Protein AF-A0A2V6PL53-F1 (afdb_monomer)

Radius of gyration: 30.69 Å; Cα contacts (8 Å, |Δi|>4): 676; chains: 1; bounding box: 66×51×93 Å

Foldseek 3Di:
DLVVLCVVPPNDQDWQDPVLQVVCVPPPPQFFDDDRTVVTHGDPVVLVCVLVNVVSQQPDPVAQAEEAEAQAAAEDPRLLSSLVSQLVSCVVHPRAYAYAYQHDCADPVRHHHPSRSVVSNVPGPHHYHNDSVVVNVVVVVVVVVVVVVVVVVVCVVPVPDPPPQAQLVVLCVLCPVDAFKDKFVNLVVNLSNLVAAAFDKDFDAALVRLQVSCVVRDDDKKKFWIFSVCPPGVVLLRIDGRRGDSVSSNVSQVSNVVSCCVPPVPTDTPGMMITHDDDDFWWKKWKWAQDPPQGIKIKIAGADPVCVVVVQIFIDQDPDDLVNLVVRLCSGPCSVVQDDDDRDHHWPSSQSSSSSNSNNSSCVSCSVWWRMKMQGTFTTHNVHTHRHGMMTGTDDPPDDD

pLDDT: mean 87.19, std 10.7, range [49.59, 98.12]

Mean predicted aligned error: 10.34 Å

Nearest PDB structures (foldseek):
  4xym-assembly1_B  TM=9.645E-01  e=8.039E-27  Candidatus Korarchaeum cryptofilum OPF8
  1wr2-assembly1_A  TM=9.266E-01  e=6.098E-25  Pyrococcus horikoshii OT3
  4xyl-assembly1_D  TM=9.363E-01  e=9.190E-24  Candidatus Korarchaeum cryptofilum OPF8
  4yak-assembly1_D  TM=9.141E-01  e=1.627E-24  Candidatus Korarchaeum cryptofilum OPF8
  4yaj-assembly1_D  TM=9.225E-01  e=7.057E-20  Candidatus Korarchaeum cryptofilum OPF8

Secondary structure (DSSP, 8-state):
-HHHHHHHTT---PPPPHHHHHHHHHS-TTSB-SSS-SS--B-GGGGGGHHHHHHHHHT-TT-S-EEEEE-S---HHHHHHHHHHHHHHHTT-SS-EEEEE-S--B-TTSPBPSS-HHHHHHTSSS-EESSHHHHHHHHHHHHHHHHHHHHHHHHHHS-----TT--HHHHHHHHTT--EEPPHHHHHHHHHHTT-----EEEESSHHHHHHHHHHH-SSEEEEEE-TT-S-TTTTT-EEEEE-SHHHHHHHHHHHHHHHHHH-TT----EEEEEE---SSEEEEEEEEEETTTEEEEEEEE-STHHHHH--EEEEPSS--HHHHHHHHHTSTTGGGGSSBTTBPPP-HHHHHHHHHHHHHHHHHTTTTEEEEEEEEEEEETTEEEE--EEEEEPPTT---

Structure (mmCIF, N/CA/C/O backbone):
data_AF-A0A2V6PL53-F1
#
_entry.id   AF-A0A2V6PL53-F1
#
loop_
_atom_site.group_PDB
_atom_site.id
_atom_site.type_symbol
_atom_site.label_atom_id
_atom_site.label_alt_id
_atom_site.label_comp_id
_atom_site.label_asym_id
_atom_site.label_entity_id
_atom_site.label_seq_id
_atom_site.pdbx_PDB_ins_code
_atom_site.Cartn_x
_atom_site.Cartn_y
_atom_site.Cartn_z
_atom_site.occupancy
_atom_site.B_iso_or_equiv
_atom_site.auth_seq_id
_atom_site.auth_comp_id
_atom_site.auth_asym_id
_atom_site.auth_atom_id
_atom_site.pdbx_PDB_model_num
ATOM 1 N N . MET A 1 1 ? -7.433 12.881 32.813 1.00 66.00 1 MET A N 1
ATOM 2 C CA . MET A 1 1 ? -6.397 11.954 32.293 1.00 66.00 1 MET A CA 1
ATOM 3 C C . MET A 1 1 ? -6.904 11.007 31.204 1.00 66.00 1 MET A C 1
ATOM 5 O O . MET A 1 1 ? -6.335 11.032 30.122 1.00 66.00 1 MET A O 1
ATOM 9 N N . LEU A 1 2 ? -7.918 10.152 31.440 1.00 80.38 2 LEU A N 1
ATOM 10 C CA . LEU A 1 2 ? -8.440 9.274 30.370 1.00 80.38 2 LEU A CA 1
ATOM 11 C C . LEU A 1 2 ? -9.054 10.090 29.221 1.00 80.38 2 LEU A C 1
ATOM 13 O O . LEU A 1 2 ? -8.702 9.865 28.069 1.00 80.38 2 LEU A O 1
ATOM 17 N N . ALA A 1 3 ? -9.913 11.063 29.545 1.00 80.19 3 ALA A N 1
ATOM 18 C CA . ALA A 1 3 ? -10.521 11.955 28.558 1.00 80.19 3 ALA A CA 1
ATOM 19 C C . ALA A 1 3 ? -9.468 12.714 27.726 1.00 80.19 3 ALA A C 1
ATOM 21 O O . ALA A 1 3 ? -9.549 12.732 26.501 1.00 80.19 3 ALA A O 1
ATOM 22 N N . ASP A 1 4 ? -8.425 13.233 28.383 1.00 78.31 4 ASP A N 1
ATOM 23 C CA . ASP A 1 4 ? -7.312 13.922 27.715 1.00 78.31 4 ASP A CA 1
ATOM 24 C C . ASP A 1 4 ? -6.591 13.003 26.714 1.00 78.31 4 ASP A C 1
ATOM 26 O O . ASP A 1 4 ? -6.296 13.410 25.593 1.00 78.31 4 ASP A O 1
ATOM 30 N N . LYS A 1 5 ? -6.356 11.735 27.086 1.00 76.50 5 LYS A N 1
ATOM 31 C CA . LYS A 1 5 ? -5.733 10.736 26.200 1.00 76.50 5 LYS A CA 1
ATOM 32 C C . LYS A 1 5 ? -6.627 10.361 25.020 1.00 76.50 5 LYS A C 1
ATOM 34 O O . LYS A 1 5 ? -6.118 10.190 23.917 1.00 76.50 5 LYS A O 1
ATOM 39 N N . CYS A 1 6 ? -7.943 10.278 25.223 1.00 76.50 6 CYS A N 1
ATOM 40 C CA . CYS A 1 6 ? -8.894 10.027 24.140 1.00 76.50 6 CYS A CA 1
ATOM 41 C C . CYS A 1 6 ? -8.818 11.110 23.049 1.00 76.50 6 CYS A C 1
ATOM 43 O O . CYS A 1 6 ? -8.793 10.774 21.863 1.00 76.50 6 CYS A O 1
ATOM 45 N N . GLY A 1 7 ? -8.713 12.385 23.443 1.00 67.25 7 GLY A N 1
ATOM 46 C CA . GLY A 1 7 ? -8.638 13.509 22.505 1.00 67.25 7 GLY A CA 1
ATOM 47 C C . GLY A 1 7 ? -7.391 13.509 21.612 1.00 67.25 7 GLY A C 1
ATOM 48 O O . GLY A 1 7 ? -7.483 13.887 20.448 1.00 67.25 7 GLY A O 1
ATOM 49 N N . ILE A 1 8 ? -6.244 13.049 22.124 1.00 61.09 8 ILE A N 1
ATOM 50 C CA . ILE A 1 8 ? -4.954 13.075 21.408 1.00 61.09 8 ILE A CA 1
ATOM 51 C C . ILE A 1 8 ? -4.908 12.060 20.249 1.00 61.09 8 ILE A C 1
ATOM 53 O O . ILE A 1 8 ? -4.349 12.347 19.195 1.00 61.09 8 ILE A O 1
ATOM 57 N N . ASP A 1 9 ? -5.548 10.903 20.410 1.00 62.69 9 ASP A N 1
ATOM 58 C CA . ASP A 1 9 ? -5.401 9.745 19.511 1.00 62.69 9 ASP A CA 1
ATOM 59 C C . ASP A 1 9 ? -6.679 9.453 18.687 1.00 62.69 9 ASP A C 1
ATOM 61 O O . ASP A 1 9 ? -6.867 8.361 18.141 1.00 62.69 9 ASP A O 1
ATOM 65 N N . GLY A 1 10 ? -7.587 10.429 18.578 1.00 67.31 10 GLY A N 1
ATOM 66 C CA . GLY A 1 10 ? -8.748 10.351 17.684 1.00 67.31 10 GLY A CA 1
ATOM 67 C C . GLY A 1 10 ? -9.927 9.515 18.201 1.00 67.31 10 GLY A C 1
ATOM 68 O O . GLY A 1 10 ? -10.742 9.039 17.396 1.00 67.31 10 GLY A O 1
ATOM 69 N N . LEU A 1 11 ? -10.044 9.336 19.524 1.00 81.94 11 LEU A N 1
ATOM 70 C CA . LEU A 1 11 ? -11.286 8.906 20.171 1.00 81.94 11 LEU A CA 1
ATOM 71 C C . LEU A 1 11 ? -12.133 10.146 20.479 1.00 81.94 11 LEU A C 1
ATOM 73 O O . LEU A 1 11 ? -11.769 10.987 21.297 1.00 81.94 11 LEU A O 1
ATOM 77 N N . SER A 1 12 ? -13.277 10.264 19.807 1.00 84.69 12 SER A N 1
ATOM 78 C CA . SER A 1 12 ? -14.179 11.400 19.999 1.00 84.69 12 SER A CA 1
ATOM 79 C C . SER A 1 12 ? -14.907 11.302 21.341 1.00 84.69 12 SER A C 1
ATOM 81 O O . SER A 1 12 ? -15.457 10.253 21.679 1.00 84.69 12 SER A O 1
ATOM 83 N N . LEU A 1 13 ? -14.949 12.419 22.066 1.00 87.88 13 LEU A N 1
ATOM 84 C CA . LEU A 1 13 ? -15.836 12.645 23.204 1.00 87.88 13 LEU A CA 1
ATOM 85 C C . LEU A 1 13 ? -16.942 13.606 22.747 1.00 87.88 13 LEU A C 1
ATOM 87 O O . LEU A 1 13 ? -16.803 14.819 22.907 1.00 87.88 13 LEU A O 1
ATOM 91 N N . PRO A 1 14 ? -18.011 13.106 22.099 1.00 88.81 14 PRO A N 1
ATOM 92 C CA . PRO A 1 14 ? -19.048 13.975 21.563 1.00 88.81 14 PRO A CA 1
ATOM 93 C C . PRO A 1 14 ? -19.742 14.742 22.698 1.00 88.81 14 PRO A C 1
ATOM 95 O O . PRO A 1 14 ? -19.982 14.158 23.765 1.00 88.81 14 PRO A O 1
ATOM 98 N N . PRO A 1 15 ? -20.082 16.028 22.487 1.00 90.06 15 PRO A N 1
ATOM 99 C CA . PRO A 1 15 ? -20.764 16.833 23.494 1.00 90.06 15 PRO A CA 1
ATOM 100 C C . PRO A 1 15 ? -22.154 16.264 23.799 1.00 90.06 15 PRO A C 1
ATOM 102 O O . PRO A 1 15 ? -22.737 15.530 22.993 1.00 90.06 15 PRO A O 1
ATOM 105 N N . LEU A 1 16 ? -22.714 16.624 24.953 1.00 87.69 16 LEU A N 1
ATOM 106 C CA . LEU A 1 16 ? -24.086 16.260 25.318 1.00 87.69 16 LEU A CA 1
ATOM 107 C C . LEU A 1 16 ? -25.081 16.760 24.263 1.00 87.69 16 LEU A C 1
ATOM 109 O O . LEU A 1 16 ? -24.893 17.828 23.676 1.00 87.69 16 LEU A O 1
ATOM 113 N N . SER A 1 17 ? -26.123 15.974 23.979 1.00 85.62 17 SER A N 1
ATOM 114 C CA . SER A 1 17 ? -27.182 16.435 23.076 1.00 85.62 17 SER A CA 1
ATOM 115 C C . SER A 1 17 ? -27.957 17.539 23.787 1.00 85.62 17 SER A C 1
ATOM 117 O O . SER A 1 17 ? -28.006 17.540 25.021 1.00 85.62 17 SER A O 1
ATOM 119 N N . PRO A 1 18 ? -28.609 18.453 23.052 1.00 85.31 18 PRO A N 1
ATOM 120 C CA . PRO A 1 18 ? -29.494 19.427 23.676 1.00 85.31 18 PRO A CA 1
ATOM 121 C C . PRO A 1 18 ? -30.561 18.772 24.571 1.00 85.31 18 PRO A C 1
ATOM 123 O O . PRO A 1 18 ? -30.835 19.290 25.649 1.00 85.31 18 PRO A O 1
ATOM 126 N N . ASP A 1 19 ? -31.104 17.611 24.178 1.00 83.94 19 ASP A N 1
ATOM 127 C CA . ASP A 1 19 ? -32.085 16.858 24.977 1.00 83.94 19 ASP A CA 1
ATOM 128 C C . ASP A 1 19 ? -31.459 16.269 26.251 1.00 83.94 19 ASP A C 1
ATOM 130 O O . ASP A 1 19 ? -31.968 16.500 27.346 1.00 83.94 19 ASP A O 1
ATOM 134 N N . THR A 1 20 ? -30.315 15.585 26.144 1.00 84.81 20 THR A N 1
ATOM 135 C CA . THR A 1 20 ? -29.592 15.030 27.300 1.00 84.81 20 THR A CA 1
ATOM 136 C C . THR A 1 20 ? -29.188 16.138 28.269 1.00 84.81 20 THR A C 1
ATOM 138 O O . THR A 1 20 ? -29.431 16.019 29.466 1.00 84.81 20 THR A O 1
ATOM 141 N N . ALA A 1 21 ? -28.631 17.243 27.764 1.00 85.12 21 ALA A N 1
ATOM 142 C CA . ALA A 1 21 ? -28.255 18.394 28.577 1.00 85.12 21 ALA A CA 1
ATOM 143 C C . ALA A 1 21 ? -29.475 19.009 29.277 1.00 85.12 21 ALA A C 1
ATOM 145 O O . ALA A 1 21 ? -29.409 19.313 30.465 1.00 85.12 21 ALA A O 1
ATOM 146 N N . GLN A 1 22 ? -30.611 19.133 28.583 1.00 82.44 22 GLN A N 1
ATOM 147 C CA . GLN A 1 22 ? -31.840 19.652 29.180 1.00 82.44 22 GLN A CA 1
ATOM 148 C C . GLN A 1 22 ? -32.418 18.703 30.238 1.00 82.44 22 GLN A C 1
ATOM 150 O O . GLN A 1 22 ? -32.901 19.170 31.267 1.00 82.44 22 GLN A O 1
ATOM 155 N N . ARG A 1 23 ? -32.376 17.384 30.017 1.00 80.88 23 ARG A N 1
ATOM 156 C CA . ARG A 1 23 ? -32.814 16.383 31.003 1.00 80.88 23 ARG A CA 1
ATOM 157 C C . ARG A 1 23 ? -31.931 16.394 32.245 1.00 80.88 23 ARG A C 1
ATOM 159 O O . ARG A 1 23 ? -32.466 16.400 33.347 1.00 80.88 23 ARG A O 1
ATOM 166 N N . LEU A 1 24 ? -30.613 16.474 32.069 1.00 81.12 24 LEU A N 1
ATOM 167 C CA . LEU A 1 24 ? -29.658 16.589 33.174 1.00 81.12 24 LEU A CA 1
ATOM 168 C C . LEU A 1 24 ? -29.825 17.907 33.942 1.00 81.12 24 LEU A C 1
ATOM 170 O O . LEU A 1 24 ? -29.737 17.901 35.161 1.00 81.12 24 LEU A O 1
ATOM 174 N N . ALA A 1 25 ? -30.123 19.015 33.254 1.00 76.88 25 ALA A N 1
ATOM 175 C CA . ALA A 1 25 ? -30.375 20.313 33.885 1.00 76.88 25 ALA A CA 1
ATOM 176 C C . ALA A 1 25 ? -31.735 20.404 34.605 1.00 76.88 25 ALA A C 1
ATOM 178 O O . ALA A 1 25 ? -31.898 21.231 35.499 1.00 76.88 25 ALA A O 1
ATOM 179 N N . LYS A 1 26 ? -32.725 19.599 34.185 1.00 71.44 26 LYS A N 1
ATOM 180 C CA . LYS A 1 26 ? -34.044 19.481 34.835 1.00 71.44 26 LYS A CA 1
ATOM 181 C C . LYS A 1 26 ? -34.050 18.482 35.993 1.00 71.44 26 LYS A C 1
ATOM 183 O O . LYS A 1 26 ? -34.891 18.616 36.876 1.00 71.44 26 LYS A O 1
ATOM 188 N N . GLY A 1 27 ? -33.171 17.477 35.960 1.00 63.44 27 GLY A N 1
ATOM 189 C CA . GLY A 1 27 ? -32.869 16.643 37.122 1.00 63.44 27 GLY A CA 1
ATOM 190 C C . GLY A 1 27 ? -32.261 17.497 38.232 1.00 63.44 27 GLY A C 1
ATOM 191 O O . GLY A 1 27 ? -31.727 18.569 37.951 1.00 63.44 27 GLY A O 1
ATOM 192 N N . ASP A 1 28 ? -32.373 17.063 39.489 1.00 59.50 28 ASP A N 1
ATOM 193 C CA . ASP A 1 28 ? -31.856 17.831 40.623 1.00 59.50 28 ASP A CA 1
ATOM 194 C C . ASP A 1 28 ? -30.412 18.291 40.357 1.00 59.50 28 ASP A C 1
ATOM 196 O O . ASP A 1 28 ? -29.484 17.485 40.244 1.00 59.50 28 ASP A O 1
ATOM 200 N N . LEU A 1 29 ? -30.227 19.616 40.290 1.00 52.25 29 LEU A N 1
ATOM 201 C CA . LEU A 1 29 ? -28.966 20.334 40.031 1.00 52.25 29 LEU A CA 1
ATOM 202 C C . LEU A 1 29 ? -27.809 19.930 40.969 1.00 52.25 29 LEU A C 1
ATOM 204 O O . LEU A 1 29 ? -26.670 20.354 40.787 1.00 52.25 29 LEU A O 1
ATOM 208 N N . PHE A 1 30 ? -28.089 19.118 41.986 1.00 58.03 30 PHE A N 1
ATOM 209 C CA . PHE A 1 30 ? -27.149 18.665 42.998 1.00 58.03 30 PHE A CA 1
ATOM 210 C C . PHE A 1 30 ? -26.354 17.415 42.604 1.00 58.03 30 PHE A C 1
ATOM 212 O O . PHE A 1 30 ? -25.395 17.093 43.304 1.00 58.03 30 PHE A O 1
ATOM 219 N N . LEU A 1 31 ? -26.697 16.724 41.510 1.00 66.62 31 LEU A N 1
ATOM 220 C CA . LEU A 1 31 ? -26.032 15.468 41.134 1.00 66.62 31 LEU A CA 1
ATOM 221 C C . LEU A 1 31 ? -24.741 15.663 40.326 1.00 66.62 31 LEU A C 1
ATOM 223 O O . LEU A 1 31 ? -23.872 14.797 40.374 1.00 66.62 31 LEU A O 1
ATOM 227 N N . VAL A 1 32 ? -24.584 16.784 39.617 1.00 65.12 32 VAL A N 1
ATOM 228 C CA . VAL A 1 32 ? -23.451 17.048 38.707 1.00 65.12 32 VAL A CA 1
ATOM 229 C C . VAL A 1 32 ? -22.414 17.967 39.368 1.00 65.12 32 VAL A C 1
ATOM 231 O O . VAL A 1 32 ? -22.730 18.789 40.237 1.00 65.12 32 VAL A O 1
ATOM 234 N N . VAL A 1 33 ? -21.145 17.800 38.997 1.00 63.03 33 VAL A N 1
ATOM 235 C CA . VAL A 1 33 ? -20.032 18.667 39.403 1.00 63.03 33 VAL A CA 1
ATOM 236 C C . VAL A 1 33 ? -19.566 19.481 38.200 1.00 63.03 33 VAL A C 1
ATOM 238 O O . VAL A 1 33 ? -19.203 18.910 37.181 1.00 63.03 33 VAL A O 1
ATOM 241 N N . GLY A 1 34 ? -19.513 20.807 38.343 1.00 73.31 34 GLY A N 1
ATOM 242 C CA . GLY A 1 34 ? -18.997 21.690 37.295 1.00 73.31 34 GLY A CA 1
ATOM 243 C C . GLY A 1 34 ? -19.927 21.817 36.086 1.00 73.31 34 GLY A C 1
ATOM 244 O O . GLY A 1 34 ? -21.150 21.743 36.223 1.00 73.31 34 GLY A O 1
ATOM 245 N N . ASP A 1 35 ? -19.330 22.055 34.918 1.00 78.12 35 ASP A N 1
ATOM 246 C CA . ASP A 1 35 ? -20.054 22.241 33.661 1.00 78.12 35 ASP A CA 1
ATOM 247 C C . ASP A 1 35 ? -20.552 20.905 33.092 1.00 78.12 35 ASP A C 1
ATOM 249 O O . ASP A 1 35 ? -19.865 19.884 33.124 1.00 78.12 35 ASP A O 1
ATOM 253 N N . LEU A 1 36 ? -21.754 20.921 32.510 1.00 82.81 36 LEU A N 1
ATOM 254 C CA . LEU A 1 36 ? -22.327 19.764 31.825 1.00 82.81 36 LEU A CA 1
ATOM 255 C C . LEU A 1 36 ? -21.528 19.449 30.552 1.00 82.81 36 LEU A C 1
ATOM 257 O O . LEU A 1 36 ? -21.560 20.210 29.583 1.00 82.81 36 LEU A O 1
ATOM 261 N N . GLY A 1 37 ? -20.855 18.299 30.534 1.00 86.88 37 GLY A N 1
ATOM 262 C CA . GLY A 1 37 ? -19.987 17.906 29.430 1.00 86.88 37 GLY A CA 1
ATOM 263 C C . GLY A 1 37 ? -19.855 16.400 29.232 1.00 86.88 37 GLY A C 1
ATOM 264 O O . GLY A 1 37 ? -20.599 15.593 29.789 1.00 86.88 37 GLY A O 1
ATOM 265 N N . ASN A 1 38 ? -18.901 16.040 28.375 1.00 87.88 38 ASN A N 1
ATOM 266 C CA . ASN A 1 38 ? -18.408 14.680 28.209 1.00 87.88 38 ASN A CA 1
ATOM 267 C C . ASN A 1 38 ? -16.879 14.717 28.379 1.00 87.88 38 ASN A C 1
ATOM 269 O O . ASN A 1 38 ? -16.197 15.227 27.485 1.00 87.88 38 ASN A O 1
ATOM 273 N N . PRO A 1 39 ? -16.331 14.228 29.505 1.00 89.38 39 PRO A N 1
ATOM 274 C CA . PRO A 1 39 ? -16.980 13.400 30.530 1.00 89.38 39 PRO A CA 1
ATOM 275 C C . PRO A 1 39 ? -18.053 14.134 31.352 1.00 89.38 39 PRO A C 1
ATOM 277 O O . PRO A 1 39 ? -17.995 15.349 31.512 1.00 89.38 39 PRO A O 1
ATOM 280 N N . LEU A 1 40 ? -19.034 13.373 31.852 1.00 88.81 40 LEU A N 1
ATOM 281 C CA . LEU A 1 40 ? -20.029 13.855 32.810 1.00 88.81 40 LEU A CA 1
ATOM 282 C C . LEU A 1 40 ? -19.543 13.539 34.228 1.00 88.81 40 LEU A C 1
ATOM 284 O O . LEU A 1 40 ? -19.533 12.374 34.629 1.00 88.81 40 LEU A O 1
ATOM 288 N N . ASP A 1 41 ? -19.168 14.567 34.985 1.00 86.62 41 ASP A N 1
ATOM 289 C CA . ASP A 1 41 ? -18.753 14.418 36.378 1.00 86.62 41 ASP A CA 1
ATOM 290 C C . ASP A 1 41 ? -19.963 14.477 37.320 1.00 86.62 41 ASP A C 1
ATOM 292 O O . ASP A 1 41 ? -20.694 15.468 37.371 1.00 86.62 41 ASP A O 1
ATOM 296 N N . ILE A 1 42 ? -20.170 13.411 38.098 1.00 85.00 42 ILE A N 1
ATOM 297 C CA . ILE A 1 42 ? -21.256 13.315 39.082 1.00 85.00 42 ILE A CA 1
ATOM 298 C C . ILE A 1 42 ? -20.717 13.283 40.512 1.00 85.00 42 ILE A C 1
ATOM 300 O O . ILE A 1 42 ? -19.643 12.749 40.795 1.00 85.00 42 ILE A O 1
ATOM 304 N N . ARG A 1 43 ? -21.484 13.848 41.446 1.00 81.25 43 ARG A N 1
ATOM 305 C CA . ARG A 1 43 ? -21.212 13.761 42.884 1.00 81.25 43 ARG A CA 1
ATOM 306 C C . ARG A 1 43 ? -21.430 12.344 43.383 1.00 81.25 43 ARG A C 1
ATOM 308 O O . ARG A 1 43 ? -22.087 11.529 42.745 1.00 81.25 43 ARG A O 1
ATOM 315 N N . GLY A 1 44 ? -20.959 12.082 44.601 1.00 75.88 44 GLY A N 1
ATOM 316 C CA . GLY A 1 44 ? -21.176 10.797 45.253 1.00 75.88 44 GLY A CA 1
ATOM 317 C C . GLY A 1 44 ? -22.653 10.378 45.308 1.00 75.88 44 GLY A C 1
ATOM 318 O O . GLY A 1 44 ? -22.945 9.233 44.990 1.00 75.88 44 GLY A O 1
ATOM 319 N N . GLN A 1 45 ? -23.578 11.294 45.620 1.00 76.56 45 GLN A N 1
ATOM 320 C CA . GLN A 1 45 ? -25.021 10.994 45.620 1.00 76.56 45 GLN A CA 1
ATOM 321 C C . GLN A 1 45 ? -25.570 10.660 44.223 1.00 76.56 45 GLN A C 1
ATOM 323 O O . GLN A 1 45 ? -26.537 9.922 44.102 1.00 76.56 45 GLN A O 1
ATOM 328 N N . GLY A 1 46 ? -24.909 11.124 43.155 1.00 79.50 46 GLY A N 1
ATOM 329 C CA . GLY A 1 46 ? -25.268 10.796 41.774 1.00 79.50 46 GLY A CA 1
ATOM 330 C C . GLY A 1 46 ? -25.222 9.304 41.456 1.00 79.50 46 GLY A C 1
ATOM 331 O O . GLY A 1 46 ? -25.879 8.881 40.511 1.00 79.50 46 GLY A O 1
ATOM 332 N N . SER A 1 47 ? -24.507 8.492 42.248 1.00 81.44 47 SER A N 1
ATOM 333 C CA . SER A 1 47 ? -24.498 7.040 42.046 1.00 81.44 47 SER A CA 1
ATOM 334 C C . SER A 1 47 ? -25.853 6.375 42.300 1.00 81.44 47 SER A C 1
ATOM 336 O O . SER A 1 47 ? -26.057 5.284 41.794 1.00 81.44 47 SER A O 1
ATOM 338 N N . GLU A 1 48 ? -26.769 7.007 43.042 1.00 84.94 48 GLU A N 1
ATOM 339 C CA . GLU A 1 48 ? -28.133 6.486 43.259 1.00 84.94 48 GLU A CA 1
ATOM 340 C C . GLU A 1 48 ? -29.015 6.589 42.006 1.00 84.94 48 GLU A C 1
ATOM 342 O O . GLU A 1 48 ? -30.013 5.887 41.899 1.00 84.94 48 GLU A O 1
ATOM 347 N N . HIS A 1 49 ? -28.621 7.435 41.050 1.00 87.31 49 HIS A N 1
ATOM 348 C CA . HIS A 1 49 ? -29.306 7.639 39.771 1.00 87.31 49 HIS A CA 1
ATOM 349 C C . HIS A 1 49 ? -28.487 7.115 38.584 1.00 87.31 49 HIS A C 1
ATOM 351 O O . HIS A 1 49 ? -28.654 7.542 37.437 1.00 87.31 49 HIS A O 1
ATOM 357 N N . LEU A 1 50 ? -27.517 6.236 38.857 1.00 88.94 50 LEU A N 1
ATOM 358 C CA . LEU A 1 50 ? -26.615 5.720 37.837 1.00 88.94 50 LEU A CA 1
ATOM 359 C C . LEU A 1 50 ? -27.363 4.996 36.699 1.00 88.94 50 LEU A C 1
ATOM 361 O O . LEU A 1 50 ? -27.011 5.249 35.543 1.00 88.94 50 LEU A O 1
ATOM 365 N N . PRO A 1 51 ? -28.398 4.165 36.952 1.00 91.44 51 PRO A N 1
ATOM 366 C CA . PRO A 1 51 ? -29.170 3.539 35.881 1.00 91.44 51 PRO A CA 1
ATOM 367 C C . PRO A 1 51 ? -29.820 4.547 34.930 1.00 91.44 51 PRO A C 1
ATOM 369 O O . PRO A 1 51 ? -29.706 4.390 33.714 1.00 91.44 51 PRO A O 1
ATOM 372 N N . GLU A 1 52 ? -30.468 5.592 35.453 1.00 89.62 52 GLU A N 1
ATOM 373 C CA . GLU A 1 52 ? -31.132 6.616 34.642 1.00 89.62 52 GLU A CA 1
ATOM 374 C C . GLU A 1 52 ? -30.119 7.423 33.833 1.00 89.62 52 GLU A C 1
ATOM 376 O O . GLU A 1 52 ? -30.343 7.695 32.653 1.00 89.62 52 GLU A O 1
ATOM 381 N N . LEU A 1 53 ? -28.986 7.774 34.447 1.00 89.56 53 LEU A N 1
ATOM 382 C CA . LEU A 1 53 ? -27.910 8.487 33.769 1.00 89.56 53 LEU A CA 1
ATOM 383 C C . LEU A 1 53 ? -27.357 7.659 32.611 1.00 89.56 53 LEU A C 1
ATOM 385 O O . LEU A 1 53 ? -27.280 8.160 31.492 1.00 89.56 53 LEU A O 1
ATOM 389 N N . LEU A 1 54 ? -27.013 6.391 32.845 1.00 92.00 54 LEU A N 1
ATOM 390 C CA . LEU A 1 54 ? -26.488 5.522 31.793 1.00 92.00 54 LEU A CA 1
ATOM 391 C C . LEU A 1 54 ? -27.518 5.280 30.683 1.00 92.00 54 LEU A C 1
ATOM 393 O O . LEU A 1 54 ? -27.139 5.266 29.511 1.00 92.00 54 LEU A O 1
ATOM 397 N N . ASP A 1 55 ? -28.807 5.160 31.017 1.00 91.19 55 ASP A N 1
ATOM 398 C CA . ASP A 1 55 ? -29.889 4.987 30.041 1.00 91.19 55 ASP A CA 1
ATOM 399 C C . ASP A 1 55 ? -29.968 6.157 29.038 1.00 91.19 55 ASP A C 1
ATOM 401 O O . ASP A 1 55 ? -30.187 5.936 27.844 1.00 91.19 55 ASP A O 1
ATOM 405 N N . LEU A 1 56 ? -29.684 7.393 29.476 1.00 89.56 56 LEU A N 1
ATOM 406 C CA . LEU A 1 56 ? -29.595 8.555 28.579 1.00 89.56 56 LEU A CA 1
ATOM 407 C C . LEU A 1 56 ? -28.487 8.399 27.529 1.00 89.56 56 LEU A C 1
ATOM 409 O O . LEU A 1 56 ? -28.678 8.777 26.374 1.00 89.56 56 LEU A O 1
ATOM 413 N N . PHE A 1 57 ? -27.335 7.850 27.917 1.00 91.06 57 PHE A N 1
ATOM 414 C CA . PHE A 1 57 ? -26.179 7.712 27.030 1.00 91.06 57 PHE A CA 1
ATOM 415 C C . PHE A 1 57 ? -26.281 6.480 26.124 1.00 91.06 57 PHE A C 1
ATOM 417 O O . PHE A 1 57 ? -25.956 6.570 24.940 1.00 91.06 57 PHE A O 1
ATOM 424 N N . ILE A 1 58 ? -26.758 5.334 26.626 1.00 92.50 58 ILE A N 1
ATOM 425 C CA . ILE A 1 58 ? -26.871 4.118 25.800 1.00 92.50 58 ILE A CA 1
ATOM 426 C C . ILE A 1 58 ? -27.932 4.262 24.701 1.00 92.50 58 ILE A C 1
ATOM 428 O O . ILE A 1 58 ? -27.800 3.631 23.655 1.00 92.50 58 ILE A O 1
ATOM 432 N N . ARG A 1 59 ? -28.956 5.106 24.888 1.00 90.25 59 ARG A N 1
ATOM 433 C CA . ARG A 1 59 ? -30.003 5.360 23.879 1.00 90.25 59 ARG A CA 1
ATOM 434 C C . ARG A 1 59 ? -29.606 6.370 22.809 1.00 90.25 59 ARG A C 1
ATOM 436 O O . ARG A 1 59 ? -30.282 6.467 21.793 1.00 90.25 59 ARG A O 1
ATOM 443 N N . ASP A 1 60 ? -28.531 7.116 23.023 1.00 90.06 60 ASP A N 1
ATOM 444 C CA . ASP A 1 60 ? -28.072 8.135 22.087 1.00 90.06 60 ASP A CA 1
ATOM 445 C C . ASP A 1 60 ? -26.972 7.564 21.180 1.00 90.06 60 ASP A C 1
ATOM 447 O O . ASP A 1 60 ? -25.896 7.162 21.631 1.00 90.06 60 ASP A O 1
ATOM 451 N N . ASP A 1 61 ? -27.255 7.494 19.880 1.00 89.94 61 ASP A N 1
ATOM 452 C CA . ASP A 1 61 ? -26.385 6.889 18.861 1.00 89.94 61 ASP A CA 1
ATOM 453 C C . ASP A 1 61 ? -25.068 7.634 18.637 1.00 89.94 61 ASP A C 1
ATOM 455 O O . ASP A 1 61 ? -24.150 7.102 18.014 1.00 89.94 61 ASP A O 1
ATOM 459 N N . ARG A 1 62 ? -24.916 8.839 19.196 1.00 90.31 62 ARG A N 1
ATOM 460 C CA . ARG A 1 62 ? -23.634 9.554 19.187 1.00 90.31 62 ARG A CA 1
ATOM 461 C C . ARG A 1 62 ? -22.608 8.861 20.087 1.00 90.31 62 ARG A C 1
ATOM 463 O O . ARG A 1 62 ? -21.406 8.949 19.821 1.00 90.31 62 ARG A O 1
ATOM 470 N N . TYR A 1 63 ? -23.060 8.147 21.120 1.00 90.88 63 TYR A N 1
ATOM 471 C CA . TYR A 1 63 ? -22.202 7.366 22.007 1.00 90.88 63 TYR A CA 1
ATOM 472 C C . TYR A 1 63 ? -22.192 5.902 21.574 1.00 90.88 63 TYR A C 1
ATOM 474 O O . TYR A 1 63 ? -23.210 5.216 21.591 1.00 90.88 63 TYR A O 1
ATOM 482 N N . HIS A 1 64 ? -21.010 5.414 21.205 1.00 90.50 64 HIS A N 1
ATOM 483 C CA . HIS A 1 64 ? -20.812 4.035 20.750 1.00 90.50 64 HIS A CA 1
ATOM 484 C C . HIS A 1 64 ? -20.270 3.115 21.854 1.00 90.50 64 HIS A C 1
ATOM 486 O O . HIS A 1 64 ? -20.274 1.899 21.694 1.00 90.50 64 HIS A O 1
ATOM 492 N N . LEU A 1 65 ? -19.753 3.700 22.936 1.00 92.06 65 LEU A N 1
ATOM 493 C CA . LEU A 1 65 ? -19.117 3.032 24.068 1.00 92.06 65 LEU A CA 1
ATOM 494 C C . LEU A 1 65 ? -19.190 3.964 25.280 1.00 92.06 65 LEU A C 1
ATOM 496 O O . LEU A 1 65 ? -19.050 5.179 25.119 1.00 92.06 65 LEU A O 1
ATOM 500 N N . LEU A 1 66 ? -19.380 3.402 26.473 1.00 93.94 66 LEU A N 1
ATOM 501 C CA . LEU A 1 66 ? -19.417 4.146 27.732 1.00 93.94 66 LEU A CA 1
ATOM 502 C C . LEU A 1 66 ? -18.307 3.668 28.674 1.00 93.94 66 LEU A C 1
ATOM 504 O O . LEU A 1 66 ? -18.032 2.471 28.777 1.00 93.94 66 LEU A O 1
ATOM 508 N N . VAL A 1 67 ? -17.702 4.608 29.403 1.00 94.50 67 VAL A N 1
ATOM 509 C CA . VAL A 1 67 ? -16.765 4.313 30.493 1.00 94.50 67 VAL A CA 1
ATOM 510 C C . VAL A 1 67 ? -17.311 4.901 31.786 1.00 94.50 67 VAL A C 1
ATOM 512 O O . VAL A 1 67 ? -17.460 6.115 31.899 1.00 94.50 67 VAL A O 1
ATOM 515 N N . VAL A 1 68 ? -17.569 4.046 32.772 1.00 94.38 68 VAL A N 1
ATOM 516 C CA . VAL A 1 68 ? -17.946 4.446 34.130 1.00 94.38 68 VAL A CA 1
ATOM 517 C C . VAL A 1 68 ? -16.681 4.509 34.975 1.00 94.38 68 VAL A C 1
ATOM 519 O O . VAL A 1 68 ? -16.104 3.481 35.331 1.00 94.38 68 VAL A O 1
ATOM 522 N N . ALA A 1 69 ? -16.214 5.722 35.262 1.00 92.88 69 ALA A N 1
ATOM 523 C CA . ALA A 1 69 ? -15.017 5.941 36.063 1.00 92.88 69 ALA A CA 1
ATOM 524 C C . ALA A 1 69 ? -15.373 6.087 37.550 1.00 92.88 69 ALA A C 1
ATOM 526 O O . ALA A 1 69 ? -15.996 7.060 37.965 1.00 92.88 69 ALA A O 1
ATOM 527 N N . LEU A 1 70 ? -14.931 5.134 38.369 1.00 90.50 70 LEU A N 1
ATOM 528 C CA . LEU A 1 70 ? -15.084 5.160 39.821 1.00 90.50 70 LEU A CA 1
ATOM 529 C C . LEU A 1 70 ? -13.79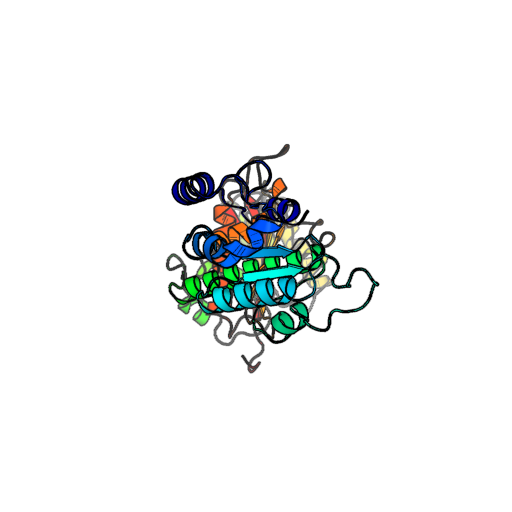1 5.702 40.439 1.00 90.50 70 LEU A C 1
ATOM 531 O O . LEU A 1 70 ? -12.833 4.957 40.654 1.00 90.50 70 LEU A O 1
ATOM 535 N N . GLY A 1 71 ? -13.739 7.020 40.652 1.00 84.94 71 GLY A N 1
ATOM 536 C CA . GLY A 1 71 ? -12.564 7.715 41.198 1.00 84.94 71 GLY A CA 1
ATOM 537 C C . GLY A 1 71 ? -12.546 7.844 42.724 1.00 84.94 71 GLY A C 1
ATOM 538 O O . GLY A 1 71 ? -11.477 7.866 43.327 1.00 84.94 71 GLY A O 1
ATOM 539 N N . LEU A 1 72 ? -13.718 7.909 43.358 1.00 82.44 72 LEU A N 1
ATOM 540 C CA . LEU A 1 72 ? -13.841 8.001 44.815 1.00 82.44 72 LEU A CA 1
ATOM 541 C C . LEU A 1 72 ? -13.728 6.613 45.463 1.00 82.44 72 LEU A C 1
ATOM 543 O O . LEU A 1 72 ? -14.101 5.626 44.823 1.00 82.44 72 LEU A O 1
ATOM 547 N N . PRO A 1 73 ? -13.264 6.516 46.727 1.00 81.62 73 PRO A N 1
ATOM 548 C CA . PRO A 1 73 ? -13.356 5.280 47.497 1.00 81.62 73 PRO A CA 1
ATOM 549 C C . PRO A 1 73 ? -14.772 4.703 47.432 1.00 81.62 73 PRO A C 1
ATOM 551 O O . PRO A 1 73 ? -15.757 5.407 47.675 1.00 81.62 73 PRO A O 1
ATOM 554 N N . CYS A 1 74 ? -14.867 3.433 47.054 1.00 80.62 74 CYS A N 1
ATOM 555 C CA . CYS A 1 74 ? -16.131 2.759 46.807 1.00 80.62 74 CYS A CA 1
ATOM 556 C C . CYS A 1 74 ? -16.036 1.349 47.386 1.00 80.62 74 CYS A C 1
ATOM 558 O O . CYS A 1 74 ? -15.278 0.523 46.886 1.00 80.62 74 CYS A O 1
ATOM 560 N N . THR A 1 75 ? -16.761 1.092 48.473 1.00 82.75 75 THR A N 1
ATOM 561 C CA . THR A 1 75 ? -16.733 -0.175 49.217 1.00 82.75 75 THR A CA 1
ATOM 562 C C . THR A 1 75 ? -18.116 -0.504 49.779 1.00 82.75 75 THR A C 1
ATOM 564 O O . THR A 1 75 ? -19.042 0.308 49.686 1.00 82.75 75 THR A O 1
ATOM 567 N N . GLY A 1 76 ? -18.275 -1.705 50.342 1.00 83.62 76 GLY A N 1
ATOM 568 C CA . GLY A 1 76 ? -19.500 -2.106 51.026 1.00 83.62 76 GLY A CA 1
ATOM 569 C C . GLY A 1 76 ? -20.716 -2.207 50.101 1.00 83.62 76 GLY A C 1
ATOM 570 O O . GLY A 1 76 ? -20.613 -2.499 48.907 1.00 83.62 76 GLY A O 1
ATOM 571 N N . GLU A 1 77 ? -21.892 -1.922 50.659 1.00 85.19 77 GLU A N 1
ATOM 572 C CA . GLU A 1 77 ? -23.165 -1.965 49.931 1.00 85.19 77 GLU A CA 1
ATOM 573 C C . GLU A 1 77 ? -23.184 -1.029 48.722 1.00 85.19 77 GLU A C 1
ATOM 575 O O . GLU A 1 77 ? -23.716 -1.387 47.673 1.00 85.19 77 GLU A O 1
ATOM 580 N N . ARG A 1 78 ? -22.540 0.139 48.821 1.00 84.12 78 ARG A N 1
ATOM 581 C CA . ARG A 1 78 ? -22.483 1.106 47.720 1.00 84.12 78 ARG A CA 1
ATOM 582 C C . ARG A 1 78 ? -21.731 0.558 46.509 1.00 84.12 78 ARG A C 1
ATOM 584 O O . ARG A 1 78 ? -22.196 0.717 45.385 1.00 84.12 78 ARG A O 1
ATOM 591 N N . ALA A 1 79 ? -20.596 -0.105 46.735 1.00 88.44 79 ALA A N 1
ATOM 592 C CA . ALA A 1 79 ? -19.848 -0.785 45.678 1.00 88.44 79 ALA A CA 1
ATOM 593 C C . ALA A 1 79 ? -20.683 -1.883 45.009 1.00 88.44 79 ALA A C 1
ATOM 595 O O . ALA A 1 79 ? -20.703 -1.991 43.785 1.00 88.44 79 ALA A O 1
ATOM 596 N N . THR A 1 80 ? -21.401 -2.666 45.815 1.00 90.50 80 THR A N 1
ATOM 597 C CA . THR A 1 80 ? -22.299 -3.726 45.338 1.00 90.50 80 THR A CA 1
ATOM 598 C C . THR A 1 80 ? -23.470 -3.170 44.521 1.00 90.50 80 THR A C 1
ATOM 600 O O . THR A 1 80 ? -23.809 -3.730 43.481 1.00 90.50 80 THR A O 1
ATOM 603 N N . HIS A 1 81 ? -24.063 -2.055 44.955 1.00 90.69 81 HIS A N 1
ATOM 604 C CA . HIS A 1 81 ? -25.165 -1.396 44.254 1.00 90.69 81 HIS A CA 1
ATOM 605 C C . HIS A 1 81 ? -24.713 -0.869 42.888 1.00 90.69 81 HIS A C 1
ATOM 607 O O . HIS A 1 81 ? -25.267 -1.272 41.872 1.00 90.69 81 HIS A O 1
ATOM 613 N N . ILE A 1 82 ? -23.624 -0.092 42.851 1.00 91.69 82 ILE A N 1
ATOM 614 C CA . ILE A 1 82 ? -23.054 0.437 41.602 1.00 91.69 82 ILE A CA 1
ATOM 615 C C . ILE A 1 82 ? -22.691 -0.697 40.636 1.00 91.69 82 ILE A C 1
ATOM 617 O O . ILE A 1 82 ? -22.971 -0.607 39.443 1.00 91.69 82 ILE A O 1
ATOM 621 N N . ALA A 1 83 ? -22.072 -1.771 41.139 1.00 93.50 83 ALA A N 1
ATOM 622 C CA . ALA A 1 83 ? -21.737 -2.934 40.327 1.00 93.50 83 ALA A CA 1
ATOM 623 C C . ALA A 1 83 ? -22.985 -3.569 39.700 1.00 93.50 83 ALA A C 1
ATOM 625 O O . ALA A 1 83 ? -22.991 -3.841 38.500 1.00 93.50 83 ALA A O 1
ATOM 626 N N . ARG A 1 84 ? -24.046 -3.774 40.492 1.00 94.56 84 ARG A N 1
ATOM 627 C CA . ARG A 1 84 ? -25.319 -4.325 40.012 1.00 94.56 84 ARG A CA 1
ATOM 628 C C . ARG A 1 84 ? -25.951 -3.431 38.950 1.00 94.56 84 ARG A C 1
ATOM 630 O O . ARG A 1 84 ? -26.268 -3.930 37.879 1.00 94.56 84 ARG A O 1
ATOM 637 N N . ASP A 1 85 ? -26.038 -2.130 39.203 1.00 94.94 85 ASP A N 1
ATOM 638 C CA . ASP A 1 85 ? -26.623 -1.162 38.271 1.00 94.94 85 ASP A CA 1
ATOM 639 C C . ASP A 1 85 ? -25.897 -1.161 36.927 1.00 94.94 85 ASP A C 1
ATOM 641 O O . ASP A 1 85 ? -26.517 -1.208 35.864 1.00 94.94 85 ASP A O 1
ATOM 645 N N . VAL A 1 86 ? -24.563 -1.162 36.966 1.00 95.69 86 VAL A N 1
ATOM 646 C CA . VAL A 1 86 ? -23.738 -1.229 35.761 1.00 95.69 86 VAL A CA 1
ATOM 647 C C . VAL A 1 86 ? -23.973 -2.532 34.993 1.00 95.69 86 VAL A C 1
ATOM 649 O O . VAL A 1 86 ? -24.129 -2.491 33.772 1.00 95.69 86 VAL A O 1
ATOM 652 N N . ILE A 1 87 ? -24.012 -3.677 35.680 1.00 96.12 87 ILE A N 1
ATOM 653 C CA . ILE A 1 87 ? -24.256 -4.987 35.058 1.00 96.12 87 ILE A CA 1
ATOM 654 C C . ILE A 1 87 ? -25.654 -5.034 34.429 1.00 96.12 87 ILE A C 1
ATOM 656 O O . ILE A 1 87 ? -25.796 -5.462 33.281 1.00 96.12 87 ILE A O 1
ATOM 660 N N . ASP A 1 88 ? -26.668 -4.549 35.143 1.00 95.88 88 ASP A N 1
ATOM 661 C CA . ASP A 1 88 ? -28.058 -4.539 34.690 1.00 95.88 88 ASP A CA 1
ATOM 662 C C . ASP A 1 88 ? -28.245 -3.643 33.463 1.00 95.88 88 ASP A C 1
ATOM 664 O O . ASP A 1 88 ? -28.982 -3.995 32.540 1.00 95.88 88 ASP A O 1
ATOM 668 N N . VAL A 1 89 ? -27.574 -2.489 33.418 1.00 95.69 89 VAL A N 1
ATOM 669 C CA . VAL A 1 89 ? -27.583 -1.608 32.244 1.00 95.69 89 VAL A CA 1
ATOM 670 C C . VAL A 1 89 ? -26.805 -2.224 31.082 1.00 95.69 89 VAL A C 1
ATOM 672 O O . VAL A 1 89 ? -27.294 -2.211 29.953 1.00 95.69 89 VAL A O 1
ATOM 675 N N . ALA A 1 90 ? -25.630 -2.806 31.338 1.00 95.50 90 ALA A N 1
ATOM 676 C CA . ALA A 1 90 ? -24.835 -3.476 30.311 1.00 95.50 90 ALA A CA 1
ATOM 677 C C . ALA A 1 90 ? -25.595 -4.647 29.664 1.00 95.50 90 ALA A C 1
ATOM 679 O O . ALA A 1 90 ? -25.435 -4.899 28.475 1.00 95.50 90 ALA A O 1
ATOM 680 N N . GLY A 1 91 ? -26.473 -5.325 30.410 1.00 94.94 91 GLY A N 1
ATOM 681 C CA . GLY A 1 91 ? -27.352 -6.373 29.883 1.00 94.94 91 GLY A CA 1
ATOM 682 C C . GLY A 1 91 ? -28.469 -5.883 28.948 1.00 94.94 91 GLY A C 1
ATOM 683 O O . GLY A 1 91 ? -29.115 -6.707 28.305 1.00 94.94 91 GLY A O 1
ATOM 684 N N . LYS A 1 92 ? -28.711 -4.567 28.859 1.00 94.38 92 LYS A N 1
ATOM 685 C CA . LYS A 1 92 ? -29.792 -3.955 28.059 1.00 94.38 92 LYS A CA 1
ATOM 686 C C . LYS A 1 92 ? -29.305 -3.325 26.749 1.00 94.38 92 LYS A C 1
ATOM 688 O O . LYS A 1 92 ? -30.112 -2.744 26.027 1.00 94.38 92 LYS A O 1
ATOM 693 N N . THR A 1 93 ? -28.008 -3.382 26.444 1.00 94.94 93 THR A N 1
ATOM 694 C CA . THR A 1 93 ? -27.428 -2.714 25.272 1.00 94.94 93 THR A CA 1
ATOM 695 C C . THR A 1 93 ? -26.307 -3.530 24.636 1.00 94.94 93 THR A C 1
ATOM 697 O O . THR A 1 93 ? -25.565 -4.227 25.319 1.00 94.94 93 THR A O 1
ATOM 700 N N . ASP A 1 94 ? -26.143 -3.386 23.321 1.00 92.38 94 ASP A N 1
ATOM 701 C CA . ASP A 1 94 ? -24.976 -3.902 22.596 1.00 92.38 94 ASP A CA 1
ATOM 702 C C . ASP A 1 94 ? -23.774 -2.941 22.659 1.00 92.38 94 ASP A C 1
ATOM 704 O O . ASP A 1 94 ? -22.667 -3.285 22.232 1.00 92.38 94 ASP A O 1
ATOM 708 N N . LYS A 1 95 ? -23.970 -1.715 23.170 1.00 92.88 95 LYS A N 1
ATOM 709 C CA . LYS A 1 95 ? -22.890 -0.738 23.346 1.00 92.88 95 LYS A CA 1
ATOM 710 C C . LYS A 1 95 ? -21.976 -1.203 24.483 1.00 92.88 95 LYS A C 1
ATOM 712 O O . LYS A 1 95 ? -22.463 -1.411 25.594 1.00 92.88 95 LYS A O 1
ATOM 717 N N . PRO A 1 96 ? -20.653 -1.329 24.265 1.00 92.75 96 PRO A N 1
ATOM 718 C CA . PRO A 1 96 ? -19.747 -1.721 25.332 1.00 92.75 96 PRO A CA 1
ATOM 719 C C . PRO A 1 96 ? -19.801 -0.722 26.489 1.00 92.75 96 PRO A C 1
ATOM 721 O O . PRO A 1 96 ? -19.636 0.485 26.290 1.00 92.75 96 PRO A O 1
ATOM 724 N N . LEU A 1 97 ? -19.995 -1.243 27.696 1.00 95.44 97 LEU A N 1
ATOM 725 C CA . LEU A 1 97 ? -19.904 -0.496 28.942 1.00 95.44 97 LEU A CA 1
ATOM 726 C C . LEU A 1 97 ? -18.699 -1.029 29.712 1.00 95.44 97 LEU A C 1
ATOM 728 O O . LEU A 1 97 ? -18.574 -2.233 29.918 1.00 95.44 97 LEU A O 1
ATOM 732 N N . ILE A 1 98 ? -17.779 -0.138 30.071 1.00 95.38 98 ILE A N 1
ATOM 733 C CA . ILE A 1 98 ? -16.511 -0.475 30.722 1.00 95.38 98 ILE A CA 1
ATOM 734 C C . ILE A 1 98 ? -16.425 0.247 32.060 1.00 95.38 98 ILE A C 1
ATOM 736 O O . ILE A 1 98 ? -16.761 1.426 32.154 1.00 95.38 98 ILE A O 1
ATOM 740 N N . VAL A 1 99 ? -15.921 -0.434 33.085 1.00 95.81 99 VAL A N 1
ATOM 741 C CA . VAL A 1 99 ? -15.673 0.171 34.397 1.00 95.81 99 VAL A CA 1
ATOM 742 C C . VAL A 1 99 ? -14.191 0.495 34.548 1.00 95.81 99 VAL A C 1
ATOM 744 O O . VAL A 1 99 ? -13.327 -0.368 34.412 1.00 95.81 99 VAL A O 1
ATOM 747 N N . LEU A 1 100 ? -13.882 1.750 34.868 1.00 94.81 100 LEU A N 1
ATOM 748 C CA . LEU A 1 100 ? -12.551 2.182 35.284 1.00 94.81 100 LEU A CA 1
ATOM 749 C C . LEU A 1 100 ? -12.567 2.438 36.795 1.00 94.81 100 LEU A C 1
ATOM 751 O O . LEU A 1 100 ? -12.941 3.516 37.249 1.00 94.81 100 LEU A O 1
ATOM 755 N N . TRP A 1 101 ? -12.164 1.441 37.580 1.00 93.00 101 TRP A N 1
ATOM 756 C CA . TRP A 1 101 ? -12.195 1.486 39.040 1.00 93.00 101 TRP A CA 1
ATOM 757 C C . TRP A 1 101 ? -10.842 1.892 39.624 1.00 93.00 101 TRP A C 1
ATOM 759 O O . TRP A 1 101 ? -9.995 1.040 39.904 1.00 93.00 101 TRP A O 1
ATOM 769 N N . MET A 1 102 ? -10.667 3.195 39.845 1.00 90.44 102 MET A N 1
ATOM 770 C CA . MET A 1 102 ? -9.440 3.795 40.392 1.00 90.44 102 MET A CA 1
ATOM 771 C C . MET A 1 102 ? -9.511 4.043 41.902 1.00 90.44 102 MET A C 1
ATOM 773 O O . MET A 1 102 ? -8.478 4.088 42.564 1.00 90.44 102 MET A O 1
ATOM 777 N N . GLY A 1 103 ? -10.717 4.236 42.439 1.00 86.50 103 GLY A N 1
ATOM 778 C CA . GLY A 1 103 ? -10.936 4.492 43.856 1.00 86.50 103 GLY A CA 1
ATOM 779 C C . GLY A 1 103 ? -10.522 3.316 44.738 1.00 86.50 103 GLY A C 1
ATOM 780 O O . GLY A 1 103 ? -10.572 2.157 44.315 1.00 86.50 103 GLY A O 1
ATOM 781 N N . SER A 1 104 ? -10.138 3.619 45.983 1.00 84.19 104 SER A N 1
ATOM 782 C CA . SER A 1 104 ? -9.803 2.593 46.977 1.00 84.19 104 SER A CA 1
ATOM 783 C C . SER A 1 104 ? -10.948 1.590 47.140 1.00 84.19 104 SER A C 1
ATOM 785 O O . SER A 1 104 ? -12.121 1.971 47.176 1.00 84.19 104 SER A O 1
ATOM 787 N N . ARG A 1 105 ? -10.575 0.312 47.257 1.00 83.88 105 ARG A N 1
ATOM 788 C CA . ARG A 1 105 ? -11.465 -0.837 47.509 1.00 83.88 105 ARG A CA 1
ATOM 789 C C . ARG A 1 105 ? -11.356 -1.350 48.944 1.00 83.88 105 ARG A C 1
ATOM 791 O O . ARG A 1 105 ? -11.895 -2.404 49.273 1.00 83.88 105 ARG A O 1
ATOM 798 N N . LEU A 1 106 ? -10.608 -0.629 49.769 1.00 82.69 106 LEU A N 1
ATOM 799 C CA . LEU A 1 106 ? -10.403 -0.947 51.170 1.00 82.69 106 LEU A CA 1
ATOM 800 C C . LEU A 1 106 ? -11.396 -0.155 52.020 1.00 82.69 106 LEU A C 1
ATOM 802 O O . LEU A 1 106 ? -11.686 1.006 51.715 1.00 82.69 106 LEU A O 1
ATOM 806 N N . ASP A 1 107 ? -11.933 -0.799 53.051 1.00 78.56 107 ASP A N 1
ATOM 807 C CA . ASP A 1 107 ? -12.728 -0.144 54.088 1.00 78.56 107 ASP A CA 1
ATOM 808 C C . ASP A 1 107 ? -11.882 0.906 54.853 1.00 78.56 107 ASP A C 1
ATOM 810 O O . ASP A 1 107 ? -10.667 1.010 54.629 1.00 78.56 107 ASP A O 1
ATOM 814 N N . PRO A 1 108 ? -12.487 1.735 55.725 1.00 79.06 108 PRO A N 1
ATOM 815 C CA . PRO A 1 108 ? -11.743 2.718 56.516 1.00 79.06 108 PRO A CA 1
ATOM 816 C C . PRO A 1 108 ? -10.617 2.113 57.373 1.00 79.06 108 PRO A C 1
ATOM 818 O O . PRO A 1 108 ? -9.654 2.809 57.689 1.00 79.06 108 PRO A O 1
ATOM 821 N N . GLU A 1 109 ? -10.705 0.824 57.711 1.00 81.25 109 GLU A N 1
ATOM 822 C CA . GLU A 1 109 ? -9.695 0.061 58.451 1.00 81.25 109 GLU A CA 1
ATOM 823 C C . GLU A 1 109 ? -8.613 -0.572 57.549 1.00 81.25 109 GLU A C 1
ATOM 825 O O . GLU A 1 109 ? -7.713 -1.253 58.045 1.00 81.25 109 GLU A O 1
ATOM 830 N N . GLY A 1 110 ? -8.660 -0.348 56.232 1.00 79.56 110 GLY A N 1
ATOM 831 C CA . GLY A 1 110 ? -7.669 -0.836 55.272 1.00 79.56 110 GLY A CA 1
ATOM 832 C C . GLY A 1 110 ? -7.865 -2.290 54.825 1.00 79.56 110 GLY A C 1
ATOM 833 O O . GLY A 1 110 ? -6.950 -2.876 54.243 1.00 79.56 110 GLY A O 1
ATOM 834 N N . ARG A 1 111 ? -9.030 -2.892 55.074 1.00 79.56 111 ARG A N 1
ATOM 835 C CA . ARG A 1 111 ? -9.345 -4.287 54.732 1.00 79.56 111 ARG A CA 1
ATOM 836 C C . ARG A 1 111 ? -10.182 -4.377 53.452 1.00 79.56 111 ARG A C 1
ATOM 838 O O . ARG A 1 111 ? -10.992 -3.488 53.183 1.00 79.56 111 ARG A O 1
ATOM 845 N N . PRO A 1 112 ? -10.045 -5.452 52.657 1.00 71.25 112 PRO A N 1
ATOM 846 C CA . PRO A 1 112 ? -10.969 -5.731 51.561 1.00 71.25 112 PRO A CA 1
ATOM 847 C C . PRO A 1 112 ? -12.401 -5.896 52.085 1.00 71.25 112 PRO A C 1
ATOM 849 O O . PRO A 1 112 ? -12.625 -6.608 53.062 1.00 71.25 112 PRO A O 1
ATOM 852 N N . SER A 1 113 ? -13.369 -5.251 51.437 1.00 70.12 113 SER A N 1
ATOM 853 C CA . SER A 1 113 ? -14.777 -5.346 51.837 1.00 70.12 113 SER A CA 1
ATOM 854 C C . SER A 1 113 ? -15.365 -6.728 51.520 1.00 70.12 113 SER A C 1
ATOM 856 O O . SER A 1 113 ? -15.153 -7.252 50.430 1.00 70.12 113 SER A O 1
ATOM 858 N N . GLU A 1 114 ? -16.155 -7.298 52.440 1.00 60.97 114 GLU A N 1
ATOM 859 C CA . GLU A 1 114 ? -16.879 -8.567 52.224 1.00 60.97 114 GLU A CA 1
ATOM 860 C C . GLU A 1 114 ? -17.981 -8.455 51.147 1.00 60.97 114 GLU A C 1
ATOM 862 O O . GLU A 1 114 ? -18.324 -9.442 50.499 1.00 60.97 114 GLU A O 1
ATOM 867 N N . HIS A 1 115 ? -18.499 -7.243 50.912 1.00 63.84 115 HIS A N 1
ATOM 868 C CA . HIS A 1 115 ? -19.515 -6.923 49.901 1.00 63.84 115 HIS A CA 1
ATOM 869 C C . HIS A 1 115 ? -18.833 -6.470 48.607 1.00 63.84 115 HIS A C 1
ATOM 871 O O . HIS A 1 115 ? -18.824 -5.288 48.247 1.00 63.84 115 HIS A O 1
ATOM 877 N N . ASP A 1 116 ? -18.158 -7.412 47.956 1.00 74.12 116 ASP A N 1
ATOM 878 C CA . ASP A 1 116 ? -17.177 -7.097 46.926 1.00 74.12 116 ASP A CA 1
ATOM 879 C C . ASP A 1 116 ? -17.831 -6.836 45.555 1.00 74.12 116 ASP A C 1
ATOM 881 O O . ASP A 1 116 ? -17.864 -7.692 44.668 1.00 74.12 116 ASP A O 1
ATOM 885 N N . GLY A 1 117 ? -18.354 -5.619 45.365 1.00 86.75 117 GLY A N 1
ATOM 886 C CA . GLY A 1 117 ? -18.864 -5.156 44.069 1.00 86.75 117 GLY A CA 1
ATOM 887 C C . GLY A 1 117 ? -17.828 -5.264 42.941 1.00 86.75 117 GLY A C 1
ATOM 888 O O . GLY A 1 117 ? -18.195 -5.434 41.778 1.00 86.75 117 GLY A O 1
ATOM 889 N N . PHE A 1 118 ? -16.530 -5.247 43.266 1.00 86.81 118 PHE A N 1
ATOM 890 C CA . PHE A 1 118 ? -15.482 -5.493 42.281 1.00 86.81 118 PHE A CA 1
ATOM 891 C C . PHE A 1 118 ? -15.514 -6.947 41.793 1.00 86.81 118 PHE A C 1
ATOM 893 O O . PHE A 1 118 ? -15.545 -7.167 40.583 1.00 86.81 118 PHE A O 1
ATOM 900 N N . ARG A 1 119 ? -15.630 -7.934 42.693 1.00 86.88 119 ARG A N 1
ATOM 901 C CA . ARG A 1 119 ? -15.821 -9.343 42.293 1.00 86.88 119 ARG A CA 1
ATOM 902 C C . ARG A 1 119 ? -17.092 -9.575 41.492 1.00 86.88 119 ARG A C 1
ATOM 904 O O . ARG A 1 119 ? -17.075 -10.387 40.572 1.00 86.88 119 ARG A O 1
ATOM 911 N N . MET A 1 120 ? -18.184 -8.886 41.825 1.00 91.12 120 MET A N 1
ATOM 912 C CA . MET A 1 120 ? -19.419 -8.989 41.040 1.00 91.12 120 MET A CA 1
ATOM 913 C C . MET A 1 120 ? -19.185 -8.588 39.587 1.00 91.12 120 MET A C 1
ATOM 915 O O . MET A 1 120 ? -19.617 -9.291 38.675 1.00 91.12 120 MET A O 1
ATOM 919 N N . LEU A 1 121 ? -18.466 -7.486 39.367 1.00 92.00 121 LEU A N 1
ATOM 920 C CA . LEU A 1 121 ? -18.080 -7.083 38.024 1.00 92.00 121 LEU A CA 1
ATOM 921 C C . LEU A 1 121 ? -17.088 -8.082 37.402 1.00 92.00 121 LEU A C 1
ATOM 923 O O . LEU A 1 121 ? -17.239 -8.383 36.222 1.00 92.00 121 LEU A O 1
ATOM 927 N N . GLU A 1 122 ? -16.111 -8.621 38.150 1.00 89.94 122 GLU A N 1
ATOM 928 C CA . GLU A 1 122 ? -15.121 -9.580 37.608 1.00 89.94 122 GLU A CA 1
ATOM 929 C C . GLU A 1 122 ? -15.776 -10.873 37.118 1.00 89.94 122 GLU A C 1
ATOM 931 O O . GLU A 1 122 ? -15.317 -11.488 36.159 1.00 89.94 122 GLU A O 1
ATOM 936 N N . GLN A 1 123 ? -16.863 -11.280 37.770 1.00 91.62 123 GLN A N 1
ATOM 937 C CA . GLN A 1 123 ? -17.666 -12.443 37.395 1.00 91.62 123 GLN A CA 1
ATOM 938 C C . GLN A 1 123 ? -18.702 -12.123 36.305 1.00 91.62 123 GLN A C 1
ATOM 940 O O . GLN A 1 123 ? -19.409 -13.018 35.837 1.00 91.62 123 GLN A O 1
ATOM 945 N N . SER A 1 124 ? -18.806 -10.858 35.895 1.00 94.12 124 SER A N 1
ATOM 946 C CA . SER A 1 124 ? -19.716 -10.397 34.851 1.00 94.12 124 SER A CA 1
ATOM 947 C C . SER A 1 124 ? -19.033 -10.338 33.477 1.00 94.12 124 SER A C 1
ATOM 949 O O . SER A 1 124 ? -17.857 -10.653 33.313 1.00 94.12 124 SER A O 1
ATOM 951 N N . ARG A 1 125 ? -19.782 -9.908 32.454 1.00 91.44 125 ARG A N 1
ATOM 952 C CA . ARG A 1 125 ? -19.238 -9.626 31.112 1.00 91.44 125 ARG A CA 1
ATOM 953 C C . ARG A 1 125 ? -18.725 -8.190 30.950 1.00 91.44 125 ARG A C 1
ATOM 955 O O . ARG A 1 125 ? -18.270 -7.842 29.863 1.00 91.44 125 ARG A O 1
ATOM 962 N N . VAL A 1 126 ? -18.820 -7.360 31.988 1.00 95.25 126 VAL A N 1
ATOM 963 C CA . VAL A 1 126 ? -18.402 -5.954 31.966 1.00 95.25 126 VAL A CA 1
ATOM 964 C C . VAL A 1 126 ? -16.883 -5.878 32.151 1.00 95.25 126 VAL A C 1
ATOM 966 O O . VAL A 1 126 ? -16.389 -6.277 33.205 1.00 95.25 126 VAL A O 1
ATOM 969 N N . PRO A 1 127 ? -16.110 -5.364 31.176 1.00 94.81 127 PRO A N 1
ATOM 970 C CA . PRO A 1 127 ? -14.671 -5.215 31.343 1.00 94.81 127 PRO A CA 1
ATOM 971 C C . PRO A 1 127 ? -14.343 -4.193 32.434 1.00 94.81 127 PRO A C 1
ATOM 973 O O . PRO A 1 127 ? -14.924 -3.104 32.470 1.00 94.81 127 PRO A O 1
ATOM 976 N N . ILE A 1 128 ? -13.365 -4.518 33.279 1.00 94.38 128 ILE A N 1
ATOM 977 C CA . ILE A 1 128 ? -12.910 -3.644 34.362 1.00 94.38 128 ILE A CA 1
ATOM 978 C C . ILE A 1 128 ? -11.426 -3.359 34.210 1.00 94.38 128 ILE A C 1
ATOM 980 O O . ILE A 1 128 ? -10.619 -4.254 33.965 1.00 94.38 128 ILE A O 1
ATOM 984 N N . PHE A 1 129 ? -11.053 -2.108 34.443 1.00 94.31 129 PHE A N 1
ATOM 985 C CA . PHE A 1 129 ? -9.668 -1.679 34.518 1.00 94.31 129 PHE A CA 1
ATOM 986 C C . PHE A 1 129 ? -9.428 -0.905 35.809 1.00 94.31 129 PHE A C 1
ATOM 988 O O . PHE A 1 129 ? -10.270 -0.123 36.238 1.00 94.31 129 PHE A O 1
ATOM 995 N N . SER A 1 130 ? -8.248 -1.078 36.401 1.00 91.62 130 SER A N 1
ATOM 996 C CA . SER A 1 130 ? -7.810 -0.292 37.568 1.00 91.62 130 SER A CA 1
ATOM 997 C C . SER A 1 130 ? -6.888 0.869 37.181 1.00 91.62 130 SER A C 1
ATOM 999 O O . SER A 1 130 ? -6.693 1.801 37.953 1.00 91.62 130 SER A O 1
ATOM 1001 N N . ALA A 1 131 ? -6.303 0.805 35.981 1.00 91.44 131 ALA A N 1
ATOM 1002 C CA . ALA A 1 131 ? -5.336 1.770 35.479 1.00 91.44 131 ALA A CA 1
ATOM 1003 C C . ALA A 1 131 ? -5.886 2.459 34.218 1.00 91.44 131 ALA A C 1
ATOM 1005 O O . ALA A 1 131 ? -6.224 1.763 33.251 1.00 91.44 131 ALA A O 1
ATOM 1006 N N . PRO A 1 132 ? -5.934 3.803 34.178 1.00 91.19 132 PRO A N 1
ATOM 1007 C CA . PRO A 1 132 ? -6.443 4.535 33.018 1.00 91.19 132 PRO A CA 1
ATOM 1008 C C . PRO A 1 132 ? -5.687 4.226 31.725 1.00 91.19 132 PRO A C 1
ATOM 1010 O O . PRO A 1 132 ? -6.297 4.159 30.666 1.00 91.19 132 PRO A O 1
ATOM 1013 N N . ASP A 1 133 ? -4.379 3.982 31.805 1.00 89.75 133 ASP A N 1
ATOM 1014 C CA . ASP A 1 133 ? -3.524 3.735 30.638 1.00 89.75 133 ASP A CA 1
ATOM 1015 C C . ASP A 1 133 ? -3.825 2.398 29.968 1.00 89.75 133 ASP A C 1
ATOM 1017 O O . ASP A 1 133 ? -3.883 2.307 28.740 1.00 89.75 133 ASP A O 1
ATOM 1021 N N . THR A 1 134 ? -4.054 1.362 30.772 1.00 91.44 134 THR A N 1
ATOM 1022 C CA . THR A 1 134 ? -4.457 0.043 30.279 1.00 91.44 134 THR A CA 1
ATOM 1023 C C . THR A 1 134 ? -5.860 0.101 29.683 1.00 91.44 134 THR A C 1
ATOM 1025 O O . THR A 1 134 ? -6.065 -0.409 28.583 1.00 91.44 134 THR A O 1
ATOM 1028 N N . CYS A 1 135 ? -6.792 0.784 30.363 1.00 92.44 135 CYS A N 1
ATOM 1029 C CA . CYS A 1 135 ? -8.145 1.024 29.856 1.00 92.44 135 CYS A CA 1
ATOM 1030 C C . CYS A 1 135 ? -8.092 1.717 28.490 1.00 92.44 135 CYS A C 1
ATOM 1032 O O . CYS A 1 135 ? -8.633 1.221 27.507 1.00 92.44 135 CYS A O 1
ATOM 1034 N N . TYR A 1 136 ? -7.334 2.808 28.402 1.00 89.44 136 TYR A N 1
ATOM 1035 C CA . TYR A 1 136 ? -7.145 3.576 27.181 1.00 89.44 136 TYR A CA 1
ATOM 1036 C C . TYR A 1 136 ? -6.606 2.729 26.012 1.00 89.44 136 TYR A C 1
ATOM 1038 O O . TYR A 1 136 ? -7.177 2.739 24.921 1.00 89.44 136 TYR A O 1
ATOM 1046 N N . ARG A 1 137 ? -5.541 1.943 26.229 1.00 89.31 137 ARG A N 1
ATOM 1047 C CA . ARG A 1 137 ? -4.976 1.068 25.183 1.00 89.31 137 ARG A CA 1
ATOM 1048 C C . ARG A 1 137 ? -5.981 0.018 24.704 1.00 89.31 137 ARG A C 1
ATOM 1050 O O . ARG A 1 137 ? -6.051 -0.237 23.502 1.00 89.31 137 ARG A O 1
ATOM 1057 N N . ALA A 1 138 ? -6.764 -0.558 25.616 1.00 91.25 138 ALA A N 1
ATOM 1058 C CA . ALA A 1 138 ? -7.808 -1.522 25.277 1.00 91.25 138 ALA A CA 1
ATOM 1059 C C . ALA A 1 138 ? -8.944 -0.875 24.465 1.00 91.25 138 ALA A C 1
ATOM 1061 O O . ALA A 1 138 ? -9.362 -1.431 23.450 1.00 91.25 138 ALA A O 1
ATOM 1062 N N . LEU A 1 139 ? -9.387 0.327 24.855 1.00 90.56 139 LEU A N 1
ATOM 1063 C CA . LEU A 1 139 ? -10.377 1.112 24.110 1.00 90.56 139 LEU A CA 1
ATOM 1064 C C . LEU A 1 139 ? -9.905 1.406 22.685 1.00 90.56 139 LEU A C 1
ATOM 1066 O O . LEU A 1 139 ? -10.651 1.187 21.730 1.00 90.56 139 LEU A O 1
ATOM 1070 N N . ARG A 1 140 ? -8.654 1.856 22.533 1.00 87.12 140 ARG A N 1
ATOM 1071 C CA . ARG A 1 140 ? -8.067 2.138 21.220 1.00 87.12 140 ARG A CA 1
ATOM 1072 C C . ARG A 1 140 ? -8.056 0.890 20.339 1.00 87.12 140 ARG A C 1
ATOM 1074 O O . ARG A 1 140 ? -8.561 0.943 19.221 1.00 87.12 140 ARG A O 1
ATOM 1081 N N . ALA A 1 141 ? -7.570 -0.237 20.862 1.00 88.62 141 ALA A N 1
ATOM 1082 C CA . ALA A 1 141 ? -7.542 -1.504 20.134 1.00 88.62 141 ALA A CA 1
ATOM 1083 C C . ALA A 1 141 ? -8.951 -1.979 19.731 1.00 88.62 141 ALA A C 1
ATOM 1085 O O . ALA A 1 141 ? -9.155 -2.420 18.600 1.00 88.62 141 ALA A O 1
ATOM 1086 N N . LEU A 1 142 ? -9.946 -1.841 20.616 1.00 89.31 142 LEU A N 1
ATOM 1087 C CA . LEU A 1 142 ? -11.336 -2.203 20.328 1.00 89.31 142 LEU A CA 1
ATOM 1088 C C . LEU A 1 142 ? -11.927 -1.346 19.200 1.00 89.31 142 LEU A C 1
ATOM 1090 O O . LEU A 1 142 ? -12.575 -1.869 18.291 1.00 89.31 142 LEU A O 1
ATOM 1094 N N . VAL A 1 143 ? -11.689 -0.032 19.229 1.00 86.69 143 VAL A N 1
ATOM 1095 C CA . VAL A 1 143 ? -12.165 0.891 18.190 1.00 86.69 143 VAL A CA 1
ATOM 1096 C C . VAL A 1 143 ? -11.460 0.634 16.858 1.00 86.69 143 VAL A C 1
ATOM 1098 O O . VAL A 1 143 ? -12.122 0.598 15.817 1.00 86.69 143 VAL A O 1
ATOM 1101 N N . GLU A 1 144 ? -10.146 0.415 16.870 1.00 84.00 144 GLU A N 1
ATOM 1102 C CA . GLU A 1 144 ? -9.366 0.041 15.685 1.00 84.00 144 GLU A CA 1
ATOM 1103 C C . GLU A 1 144 ? -9.877 -1.266 15.073 1.00 84.00 144 GLU A C 1
ATOM 1105 O O . GLU A 1 144 ? -10.131 -1.321 13.866 1.00 84.00 144 GLU A O 1
ATOM 1110 N N . TYR A 1 145 ? -10.134 -2.277 15.903 1.00 84.69 145 TYR A N 1
ATOM 1111 C CA . TYR A 1 145 ? -10.692 -3.553 15.471 1.00 84.69 145 TYR A CA 1
ATOM 1112 C C . TYR A 1 145 ? -12.116 -3.413 14.917 1.00 84.69 145 TYR A C 1
ATOM 1114 O O . TYR A 1 145 ? -12.432 -3.965 13.864 1.00 84.69 145 TYR A O 1
ATOM 1122 N N . GLY A 1 146 ? -12.976 -2.618 15.558 1.00 85.50 146 GLY A N 1
ATOM 1123 C CA . GLY A 1 146 ? -14.319 -2.326 15.052 1.00 85.50 146 GLY A CA 1
ATOM 1124 C C . GLY A 1 146 ? -14.293 -1.611 13.697 1.00 85.50 146 GLY A C 1
ATOM 1125 O O . GLY A 1 146 ? -15.050 -1.964 12.789 1.00 85.50 146 GLY A O 1
ATOM 1126 N N . ARG A 1 147 ? -13.382 -0.641 13.520 1.00 82.81 147 ARG A N 1
ATOM 1127 C CA . ARG A 1 147 ? -13.136 0.017 12.225 1.00 82.81 147 ARG A CA 1
ATOM 1128 C C . ARG A 1 147 ? -12.622 -0.978 11.185 1.00 82.81 147 ARG A C 1
ATOM 1130 O O . ARG A 1 147 ? -13.055 -0.904 10.041 1.00 82.81 147 ARG A O 1
ATOM 1137 N N . PHE A 1 148 ? -11.720 -1.885 11.555 1.00 79.94 148 PHE A N 1
ATOM 1138 C CA . PHE A 1 148 ? -11.236 -2.949 10.673 1.00 79.94 148 PHE A CA 1
ATOM 1139 C C . PHE A 1 148 ? -12.375 -3.879 10.234 1.00 79.94 148 PHE A C 1
ATOM 1141 O O . PHE A 1 148 ? -12.573 -4.062 9.039 1.00 79.94 148 PHE A O 1
ATOM 1148 N N . ARG A 1 149 ? -13.190 -4.389 11.167 1.00 81.06 149 ARG A N 1
ATOM 1149 C CA . ARG A 1 149 ? -14.314 -5.284 10.846 1.00 81.06 149 ARG A CA 1
ATOM 1150 C C . ARG A 1 149 ? -15.350 -4.636 9.937 1.00 81.06 149 ARG A C 1
ATOM 1152 O O . ARG A 1 149 ? -15.799 -5.275 8.994 1.00 81.06 149 ARG A O 1
ATOM 1159 N N . ARG A 1 150 ? -15.724 -3.377 10.195 1.00 79.81 150 ARG A N 1
ATOM 1160 C CA . ARG A 1 150 ? -16.657 -2.639 9.325 1.00 79.81 150 ARG A CA 1
ATOM 1161 C C . ARG A 1 150 ? -16.087 -2.435 7.925 1.00 79.81 150 ARG A C 1
ATOM 1163 O O . ARG A 1 150 ? -16.817 -2.593 6.955 1.00 79.81 150 ARG A O 1
ATOM 1170 N N . ARG A 1 151 ? -14.791 -2.124 7.820 1.00 71.75 151 ARG A N 1
ATOM 1171 C CA . ARG A 1 151 ? -14.096 -2.010 6.532 1.00 71.75 151 ARG A CA 1
ATOM 1172 C C . ARG A 1 151 ? -14.068 -3.339 5.788 1.00 71.75 151 ARG A C 1
ATOM 1174 O O . ARG A 1 151 ? -14.524 -3.383 4.655 1.00 71.75 151 ARG A O 1
ATOM 1181 N N . ALA A 1 152 ? -13.639 -4.416 6.442 1.00 70.50 152 ALA A N 1
ATOM 1182 C CA . ALA A 1 152 ? -13.625 -5.756 5.862 1.00 70.50 152 ALA A CA 1
ATOM 1183 C C . ALA A 1 152 ? -15.024 -6.190 5.393 1.00 70.50 152 ALA A C 1
ATOM 1185 O O . ALA A 1 152 ? -15.170 -6.692 4.285 1.00 70.50 152 ALA A O 1
ATOM 1186 N N . ALA A 1 153 ? -16.065 -5.930 6.192 1.00 72.12 153 ALA A N 1
ATOM 1187 C CA . ALA A 1 153 ? -17.448 -6.211 5.814 1.00 72.12 153 ALA A CA 1
ATOM 1188 C C . ALA A 1 153 ? -17.922 -5.353 4.628 1.00 72.12 153 ALA A C 1
ATOM 1190 O O . ALA A 1 153 ? -18.569 -5.878 3.732 1.00 72.12 153 ALA A O 1
ATOM 1191 N N . SER A 1 154 ? -17.579 -4.060 4.594 1.00 70.69 154 SER A N 1
ATOM 1192 C CA . SER A 1 154 ? -17.893 -3.162 3.472 1.00 70.69 154 SER A CA 1
ATOM 1193 C C . SER A 1 154 ? -17.229 -3.625 2.174 1.00 70.69 154 SER A C 1
ATOM 1195 O O . SER A 1 154 ? -17.881 -3.722 1.140 1.00 70.69 154 SER A O 1
ATOM 1197 N N . VAL A 1 155 ? -15.949 -3.993 2.247 1.00 66.50 155 VAL A N 1
ATOM 1198 C CA . VAL A 1 155 ? -15.180 -4.523 1.117 1.00 66.50 155 VAL A CA 1
ATOM 1199 C C . VAL A 1 155 ? -15.718 -5.881 0.656 1.00 66.50 155 VAL A C 1
ATOM 1201 O O . VAL A 1 155 ? -15.809 -6.115 -0.542 1.00 66.50 155 VAL A O 1
ATOM 1204 N N . ALA A 1 156 ? -16.119 -6.765 1.571 1.00 67.00 156 ALA A N 1
ATOM 1205 C CA . ALA A 1 156 ? -16.730 -8.046 1.215 1.00 67.00 156 ALA A CA 1
ATOM 1206 C C . ALA A 1 156 ? -18.133 -7.880 0.601 1.00 67.00 156 ALA A C 1
ATOM 1208 O O . ALA A 1 156 ? -18.483 -8.595 -0.334 1.00 67.00 156 ALA A O 1
ATOM 1209 N N . ALA A 1 157 ? -18.933 -6.940 1.115 1.00 64.94 157 ALA A N 1
ATOM 1210 C CA . ALA A 1 157 ? -20.285 -6.666 0.630 1.00 64.94 157 ALA A CA 1
ATOM 1211 C C . ALA A 1 157 ? -20.293 -5.922 -0.712 1.00 64.94 157 ALA A C 1
ATOM 1213 O O . ALA A 1 157 ? -21.198 -6.117 -1.520 1.00 64.94 157 ALA A O 1
ATOM 1214 N N . ASN A 1 158 ? -19.295 -5.072 -0.950 1.00 62.31 158 ASN A N 1
ATOM 1215 C CA . ASN A 1 158 ? -19.125 -4.342 -2.195 1.00 62.31 158 ASN A CA 1
ATOM 1216 C C . ASN A 1 158 ? -17.651 -4.403 -2.620 1.00 62.31 158 ASN A C 1
ATOM 1218 O O . ASN A 1 158 ? -16.906 -3.440 -2.400 1.00 62.31 158 ASN A O 1
ATOM 1222 N N . PRO A 1 159 ? -17.200 -5.541 -3.182 1.00 60.44 159 PRO A N 1
ATOM 1223 C CA . PRO A 1 159 ? -15.828 -5.682 -3.636 1.00 60.44 159 PRO A CA 1
ATOM 1224 C C . PRO A 1 159 ? -15.592 -4.645 -4.725 1.00 60.44 159 PRO A C 1
ATOM 1226 O O . PRO A 1 159 ? -16.099 -4.766 -5.840 1.00 60.44 159 PRO A O 1
ATOM 1229 N N . VAL A 1 160 ? -14.841 -3.595 -4.386 1.00 59.03 160 VAL A N 1
ATOM 1230 C CA . VAL A 1 160 ? -14.492 -2.524 -5.319 1.00 59.03 160 VAL A CA 1
ATOM 1231 C C . VAL A 1 160 ? -13.461 -3.071 -6.303 1.00 59.03 160 VAL A C 1
ATOM 1233 O O . VAL A 1 160 ? -12.276 -2.749 -6.222 1.00 59.03 160 VAL A O 1
ATOM 1236 N N . ARG A 1 161 ? -13.907 -3.913 -7.237 1.00 63.81 161 ARG A N 1
ATOM 1237 C CA . ARG A 1 161 ? -13.099 -4.305 -8.385 1.00 63.81 161 ARG A CA 1
ATOM 1238 C C . ARG A 1 161 ? -12.924 -3.078 -9.263 1.00 63.81 161 ARG A C 1
ATOM 1240 O O . ARG A 1 161 ? -13.892 -2.422 -9.653 1.00 63.81 161 ARG A O 1
ATOM 1247 N N . LEU A 1 162 ? -11.676 -2.748 -9.565 1.00 73.12 162 LEU A N 1
ATOM 1248 C CA . LEU A 1 162 ? -11.359 -1.731 -10.558 1.00 73.12 162 LEU A CA 1
ATOM 1249 C C . LEU A 1 162 ? -11.749 -2.275 -11.941 1.00 73.12 162 LEU A C 1
ATOM 1251 O O . LEU A 1 162 ? -10.953 -2.914 -12.606 1.00 73.12 162 LEU A O 1
ATOM 1255 N N . GLY A 1 163 ? -12.995 -2.067 -12.369 1.00 63.00 163 GLY A N 1
ATOM 1256 C CA . GLY A 1 163 ? -13.479 -2.637 -13.634 1.00 63.00 163 GLY A CA 1
ATOM 1257 C C . GLY A 1 163 ? -12.846 -2.028 -14.892 1.00 63.00 163 GLY A C 1
ATOM 1258 O O . GLY A 1 163 ? -12.904 -2.626 -15.960 1.00 63.00 163 GLY A O 1
ATOM 1259 N N . THR A 1 164 ? -12.246 -0.837 -14.803 1.00 77.62 164 THR A N 1
ATOM 1260 C CA . THR A 1 164 ? -11.700 -0.131 -15.968 1.00 77.62 164 THR A CA 1
ATOM 1261 C C . THR A 1 164 ? -10.205 -0.393 -16.154 1.00 77.62 164 THR A C 1
ATOM 1263 O O . THR A 1 164 ? -9.381 -0.128 -15.271 1.00 77.62 164 THR A O 1
ATOM 1266 N N . GLY A 1 165 ? -9.841 -0.876 -17.346 1.00 81.50 165 GLY A N 1
ATOM 1267 C CA . GLY A 1 165 ? -8.446 -1.108 -17.731 1.00 81.50 165 GLY A CA 1
ATOM 1268 C C . GLY A 1 165 ? -7.773 -2.249 -16.967 1.00 81.50 165 GLY A C 1
ATOM 1269 O O . GLY A 1 165 ? -6.579 -2.148 -16.699 1.00 81.50 165 GLY A O 1
ATOM 1270 N N . ILE A 1 166 ? -8.539 -3.268 -16.560 1.00 91.81 166 ILE A N 1
ATOM 1271 C CA . ILE A 1 166 ? -8.009 -4.542 -16.064 1.00 91.81 166 ILE A CA 1
ATOM 1272 C C . ILE A 1 166 ? -8.347 -5.639 -17.075 1.00 91.81 166 ILE A C 1
ATOM 1274 O O . ILE A 1 166 ? -9.507 -5.815 -17.438 1.00 91.81 166 ILE A O 1
ATOM 1278 N N . ASP A 1 167 ? -7.321 -6.365 -17.505 1.00 94.62 167 ASP A N 1
ATOM 1279 C CA . ASP A 1 167 ? -7.367 -7.527 -18.389 1.00 94.62 167 ASP A CA 1
ATOM 1280 C C . ASP A 1 167 ? -6.753 -8.737 -17.666 1.00 94.62 167 ASP A C 1
ATOM 1282 O O . ASP A 1 167 ? -5.643 -9.184 -17.962 1.00 94.62 167 ASP A O 1
ATOM 1286 N N . GLU A 1 168 ? -7.467 -9.240 -16.653 1.00 93.88 168 GLU A N 1
ATOM 1287 C CA . GLU A 1 168 ? -7.073 -10.452 -15.922 1.00 93.88 168 GLU A CA 1
ATOM 1288 C C . GLU A 1 168 ? -6.911 -11.668 -16.862 1.00 93.88 168 GLU A C 1
ATOM 1290 O O . GLU A 1 168 ? -5.894 -12.361 -16.749 1.00 93.88 168 GLU A O 1
ATOM 1295 N N . PRO A 1 169 ? -7.826 -11.944 -17.821 1.00 94.62 169 PRO A N 1
ATOM 1296 C CA . PRO A 1 169 ? -7.653 -13.067 -18.740 1.00 94.62 169 PRO A CA 1
ATOM 1297 C C . PRO A 1 169 ? -6.377 -12.954 -19.580 1.00 94.62 169 PRO A C 1
ATOM 1299 O O . PRO A 1 169 ? -5.661 -13.945 -19.727 1.00 94.62 169 PRO A O 1
ATOM 1302 N N . GLY A 1 170 ? -6.055 -11.759 -20.091 1.00 95.31 170 GLY A N 1
ATOM 1303 C CA . GLY A 1 170 ? -4.815 -11.506 -20.822 1.00 95.31 170 GLY A CA 1
ATOM 1304 C C . GLY A 1 170 ? -3.571 -11.663 -19.950 1.00 95.31 170 GLY A C 1
ATOM 1305 O O . GLY A 1 170 ? -2.598 -12.281 -20.385 1.00 95.31 170 GLY A O 1
ATOM 1306 N N . ALA A 1 171 ? -3.616 -11.198 -18.696 1.00 95.94 171 ALA A N 1
ATOM 1307 C CA . ALA A 1 171 ? -2.541 -11.411 -17.729 1.00 95.94 171 ALA A CA 1
ATOM 1308 C C . ALA A 1 171 ? -2.294 -12.908 -17.474 1.00 95.94 171 ALA A C 1
ATOM 1310 O O . ALA A 1 171 ? -1.158 -13.372 -17.572 1.00 95.94 171 ALA A O 1
ATOM 1311 N N . ARG A 1 172 ? -3.353 -13.687 -17.213 1.00 95.19 172 ARG A N 1
ATOM 1312 C CA . ARG A 1 172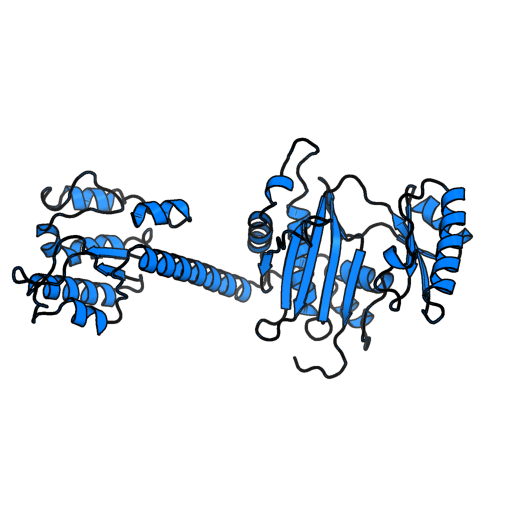 ? -3.257 -15.142 -17.001 1.00 95.19 172 ARG A CA 1
ATOM 1313 C C . ARG A 1 172 ? -2.745 -15.869 -18.244 1.00 95.19 172 ARG A C 1
ATOM 1315 O O . ARG A 1 172 ? -1.869 -16.724 -18.125 1.00 95.19 172 ARG A O 1
ATOM 1322 N N . ALA A 1 173 ? -3.244 -15.512 -19.427 1.00 94.50 173 ALA A N 1
ATOM 1323 C CA . ALA A 1 173 ? -2.799 -16.097 -20.689 1.00 94.50 173 ALA A CA 1
ATOM 1324 C C . ALA A 1 173 ? -1.315 -15.809 -20.967 1.00 94.50 173 ALA A C 1
ATOM 1326 O O . ALA A 1 173 ? -0.595 -16.703 -21.406 1.00 94.50 173 ALA A O 1
ATOM 1327 N N . MET A 1 174 ? -0.849 -14.590 -20.672 1.00 94.19 174 MET A N 1
ATOM 1328 C CA . MET A 1 174 ? 0.559 -14.211 -20.807 1.00 94.19 174 MET A CA 1
ATOM 1329 C C . MET A 1 174 ? 1.456 -15.006 -19.854 1.00 94.19 174 MET A C 1
ATOM 1331 O O . MET A 1 174 ? 2.511 -15.482 -20.267 1.00 94.19 174 MET A O 1
ATOM 1335 N N . LEU A 1 175 ? 1.018 -15.198 -18.605 1.00 93.44 175 LEU A N 1
ATOM 1336 C CA . LEU A 1 175 ? 1.768 -15.978 -17.623 1.00 93.44 175 LEU A CA 1
ATOM 1337 C C . LEU A 1 175 ? 1.793 -17.479 -17.934 1.00 93.44 175 LEU A C 1
ATOM 1339 O O . LEU A 1 175 ? 2.711 -18.151 -17.472 1.00 93.44 175 LEU A O 1
ATOM 1343 N N . GLY A 1 176 ? 0.819 -18.030 -18.670 1.00 89.62 176 GLY A N 1
ATOM 1344 C CA . GLY A 1 176 ? 0.815 -19.434 -19.111 1.00 89.62 176 GLY A CA 1
ATOM 1345 C C . GLY A 1 176 ? 1.170 -20.408 -17.983 1.00 89.62 176 GLY A C 1
ATOM 1346 O O . GLY A 1 176 ? 0.585 -20.323 -16.917 1.00 89.62 176 GLY A O 1
ATOM 1347 N N . GLU A 1 177 ? 2.195 -21.242 -18.160 1.00 85.69 177 GLU A N 1
ATOM 1348 C CA . GLU A 1 177 ? 2.798 -22.080 -17.100 1.00 85.69 177 GLU A CA 1
ATOM 1349 C C . GLU A 1 177 ? 4.197 -21.569 -16.688 1.00 85.69 177 GLU A C 1
ATOM 1351 O O . GLU A 1 177 ? 5.093 -22.337 -16.355 1.00 85.69 177 GLU A O 1
ATOM 1356 N N . ALA A 1 178 ? 4.440 -20.259 -16.782 1.00 86.12 178 ALA A N 1
ATOM 1357 C CA . ALA A 1 178 ? 5.706 -19.659 -16.378 1.00 86.12 178 ALA A CA 1
ATOM 1358 C C . ALA A 1 178 ? 5.927 -19.760 -14.858 1.00 86.12 178 ALA A C 1
ATOM 1360 O O . ALA A 1 178 ? 4.982 -19.676 -14.061 1.00 86.12 178 ALA A O 1
ATOM 1361 N N . HIS A 1 179 ? 7.205 -19.873 -14.486 1.00 87.19 179 HIS A N 1
ATOM 1362 C CA . HIS A 1 179 ? 7.716 -19.941 -13.117 1.00 87.19 179 HIS A CA 1
ATOM 1363 C C . HIS A 1 179 ? 8.999 -19.106 -12.991 1.00 87.19 179 HIS A C 1
ATOM 1365 O O . HIS A 1 179 ? 9.628 -18.780 -13.997 1.00 87.19 179 HIS A O 1
ATOM 1371 N N . GLY A 1 180 ? 9.416 -18.807 -11.758 1.00 89.94 180 GLY A N 1
ATOM 1372 C CA . GLY A 1 180 ? 10.601 -17.985 -11.496 1.00 89.94 180 GLY A CA 1
ATOM 1373 C C . GLY A 1 180 ? 10.316 -16.489 -11.637 1.00 89.94 180 GLY A C 1
ATOM 1374 O O . GLY A 1 180 ? 9.190 -16.049 -11.423 1.00 89.94 180 GLY A O 1
ATOM 1375 N N . THR A 1 181 ? 11.333 -15.699 -11.962 1.00 91.75 181 THR A N 1
ATOM 1376 C CA . THR A 1 181 ? 11.220 -14.237 -12.069 1.00 91.75 181 THR A CA 1
ATOM 1377 C C . THR A 1 181 ? 10.959 -13.826 -13.515 1.00 91.75 181 THR A C 1
ATOM 1379 O O . THR A 1 181 ? 11.612 -14.331 -14.429 1.00 91.75 181 THR A O 1
ATOM 1382 N N . LEU A 1 182 ? 10.011 -12.912 -13.730 1.00 93.44 182 LEU A N 1
ATOM 1383 C CA . LEU A 1 182 ? 9.776 -12.325 -15.051 1.00 93.44 182 LEU A CA 1
ATOM 1384 C C . LEU A 1 182 ? 10.914 -11.376 -15.433 1.00 93.44 182 LEU A C 1
ATOM 1386 O O . LEU A 1 182 ? 11.443 -10.662 -14.582 1.00 93.44 182 LEU A O 1
ATOM 1390 N N . ASP A 1 183 ? 11.240 -11.321 -16.727 1.00 92.62 183 ASP A N 1
ATOM 1391 C CA . ASP A 1 183 ? 12.052 -10.223 -17.251 1.00 92.62 183 ASP A CA 1
ATOM 1392 C C . ASP A 1 183 ? 11.250 -8.908 -17.263 1.00 92.62 183 ASP A C 1
ATOM 1394 O O . ASP A 1 183 ? 10.047 -8.865 -17.000 1.00 92.62 183 ASP A O 1
ATOM 1398 N N . GLU A 1 184 ? 11.914 -7.801 -17.567 1.00 91.88 184 GLU A N 1
ATOM 1399 C CA . GLU A 1 184 ? 11.344 -6.456 -17.425 1.00 91.88 184 GLU A CA 1
ATOM 1400 C C . GLU A 1 184 ? 10.219 -6.206 -18.415 1.00 91.88 184 GLU A C 1
ATOM 1402 O O . GLU A 1 184 ? 9.285 -5.461 -18.120 1.00 91.88 184 GLU A O 1
ATOM 1407 N N . VAL A 1 185 ? 10.319 -6.818 -19.595 1.00 93.81 185 VAL A N 1
ATOM 1408 C CA . VAL A 1 185 ? 9.331 -6.674 -20.660 1.00 93.81 185 VAL A CA 1
ATOM 1409 C C . VAL A 1 185 ? 8.054 -7.387 -20.246 1.00 93.81 185 VAL A C 1
ATOM 1411 O O . VAL A 1 185 ? 6.964 -6.827 -20.373 1.00 93.81 185 VAL A O 1
ATOM 1414 N N . ASP A 1 186 ? 8.178 -8.597 -19.711 1.00 95.12 186 ASP A N 1
ATOM 1415 C CA . ASP A 1 186 ? 7.029 -9.387 -19.289 1.00 95.12 186 ASP A CA 1
ATOM 1416 C C . ASP A 1 186 ? 6.435 -8.851 -17.973 1.00 95.12 186 ASP A C 1
ATOM 1418 O O . ASP A 1 186 ? 5.213 -8.714 -17.866 1.00 95.12 186 ASP A O 1
ATOM 1422 N N . ALA A 1 187 ? 7.263 -8.389 -17.029 1.00 95.56 187 ALA A N 1
ATOM 1423 C CA . ALA A 1 187 ? 6.811 -7.658 -15.843 1.00 95.56 187 ALA A CA 1
ATOM 1424 C C . ALA A 1 187 ? 6.056 -6.368 -16.218 1.00 95.56 187 ALA A C 1
ATOM 1426 O O . ALA A 1 187 ? 4.988 -6.081 -15.667 1.00 95.56 187 ALA A O 1
ATOM 1427 N N . ARG A 1 188 ? 6.553 -5.598 -17.200 1.00 96.12 188 ARG A N 1
ATOM 1428 C CA . ARG A 1 188 ? 5.857 -4.403 -17.695 1.00 96.12 188 ARG A CA 1
ATOM 1429 C C . ARG A 1 188 ? 4.513 -4.741 -18.318 1.00 96.12 188 ARG A C 1
ATOM 1431 O O . ARG A 1 188 ? 3.527 -4.062 -18.027 1.00 96.12 188 ARG A O 1
ATOM 1438 N N . ARG A 1 189 ? 4.468 -5.776 -19.160 1.00 96.12 189 ARG A N 1
ATOM 1439 C CA . ARG A 1 189 ? 3.233 -6.255 -19.795 1.00 96.12 189 ARG A CA 1
ATOM 1440 C C . ARG A 1 189 ? 2.202 -6.676 -18.755 1.00 96.12 189 ARG A C 1
ATOM 1442 O O . ARG A 1 189 ? 1.055 -6.257 -18.866 1.00 96.12 189 ARG A O 1
ATOM 1449 N N . LEU A 1 190 ? 2.615 -7.412 -17.720 1.00 97.50 190 LEU A N 1
ATOM 1450 C CA . LEU A 1 190 ? 1.726 -7.811 -16.629 1.00 97.50 190 LEU A CA 1
ATOM 1451 C C . LEU A 1 190 ? 1.096 -6.595 -15.949 1.00 97.50 190 LEU A C 1
ATOM 1453 O O . LEU A 1 190 ? -0.119 -6.498 -15.811 1.00 97.50 190 LEU A O 1
ATOM 1457 N N . LEU A 1 191 ? 1.924 -5.636 -15.545 1.00 97.69 191 LEU A N 1
ATOM 1458 C CA . LEU A 1 191 ? 1.448 -4.433 -14.875 1.00 97.69 191 LEU A CA 1
ATOM 1459 C C . LEU A 1 191 ? 0.555 -3.576 -15.797 1.00 97.69 191 LEU A C 1
ATOM 1461 O O . LEU A 1 191 ? -0.394 -2.949 -15.322 1.00 97.69 191 LEU A O 1
ATOM 1465 N N . ALA A 1 192 ? 0.802 -3.583 -17.112 1.00 96.81 192 ALA A N 1
ATOM 1466 C CA . ALA A 1 192 ? -0.057 -2.932 -18.100 1.00 96.81 192 ALA A CA 1
ATOM 1467 C C . ALA A 1 192 ? -1.438 -3.603 -18.228 1.00 96.81 192 ALA A C 1
ATOM 1469 O O . ALA A 1 192 ? -2.427 -2.883 -18.359 1.00 96.81 192 ALA A O 1
ATOM 1470 N N . CYS A 1 193 ? -1.540 -4.935 -18.100 1.00 97.06 193 CYS A N 1
ATOM 1471 C CA . CYS A 1 193 ? -2.831 -5.634 -18.002 1.00 97.06 193 CYS A CA 1
ATOM 1472 C C . CYS A 1 193 ? -3.654 -5.161 -16.798 1.00 97.06 193 CYS A C 1
ATOM 1474 O O . CYS A 1 193 ? -4.874 -5.209 -16.842 1.00 97.06 193 CYS A O 1
ATOM 1476 N N . TYR A 1 194 ? -3.010 -4.651 -15.746 1.00 96.75 194 TYR A N 1
ATOM 1477 C CA . TYR A 1 194 ? -3.677 -4.042 -14.593 1.00 96.75 194 TYR A CA 1
ATOM 1478 C C . TYR A 1 194 ? -3.749 -2.517 -14.672 1.00 96.75 194 TYR A C 1
ATOM 1480 O O . TYR A 1 194 ? -4.055 -1.875 -13.669 1.00 96.75 194 TYR A O 1
ATOM 1488 N N . GLY A 1 195 ? -3.476 -1.912 -15.831 1.00 95.81 195 GLY A N 1
ATOM 1489 C CA . GLY A 1 195 ? -3.572 -0.470 -16.059 1.00 95.81 195 GLY A CA 1
ATOM 1490 C C . GLY A 1 195 ? -2.604 0.368 -15.219 1.00 95.81 195 GLY A C 1
ATOM 1491 O O . GLY A 1 195 ? -2.896 1.528 -14.930 1.00 95.81 195 GLY A O 1
ATOM 1492 N N . ILE A 1 196 ? -1.481 -0.210 -14.784 1.00 97.50 196 ILE A N 1
ATOM 1493 C CA . ILE A 1 196 ? -0.437 0.496 -14.033 1.00 97.50 196 ILE A CA 1
ATOM 1494 C C . ILE A 1 196 ? 0.476 1.224 -15.036 1.00 97.50 196 ILE A C 1
ATOM 1496 O O . ILE A 1 196 ? 1.142 0.553 -15.837 1.00 97.50 196 ILE A O 1
ATOM 1500 N N . PRO A 1 197 ? 0.540 2.572 -15.005 1.00 96.50 197 PRO A N 1
ATOM 1501 C CA . PRO A 1 197 ? 1.313 3.343 -15.974 1.00 96.50 197 PRO A CA 1
ATOM 1502 C C . PRO A 1 197 ? 2.808 3.014 -15.925 1.00 96.50 197 PRO A C 1
ATOM 1504 O O . PRO A 1 197 ? 3.393 2.888 -14.850 1.00 96.50 197 PRO A O 1
ATOM 1507 N N . GLY A 1 198 ? 3.430 2.916 -17.098 1.00 96.44 198 GLY A N 1
ATOM 1508 C CA . GLY A 1 198 ? 4.872 2.743 -17.266 1.00 96.44 198 GLY A CA 1
ATOM 1509 C C . GLY A 1 198 ? 5.446 3.767 -18.252 1.00 96.44 198 GLY A C 1
ATOM 1510 O O . GLY A 1 198 ? 4.683 4.448 -18.946 1.00 96.44 198 GLY A O 1
ATOM 1511 N N . PRO A 1 199 ? 6.777 3.909 -18.313 1.00 96.50 199 PRO A N 1
ATOM 1512 C CA . PRO A 1 199 ? 7.436 4.758 -19.299 1.00 96.50 199 PRO A CA 1
ATOM 1513 C C . PRO A 1 199 ? 7.248 4.209 -20.719 1.00 96.50 199 PRO A C 1
ATOM 1515 O O . PRO A 1 199 ? 6.993 3.022 -20.923 1.00 96.50 199 PRO A O 1
ATOM 1518 N N . ARG A 1 200 ? 7.420 5.072 -21.727 1.00 96.81 200 ARG A N 1
ATOM 1519 C CA . ARG A 1 200 ? 7.554 4.607 -23.115 1.00 96.81 200 ARG A CA 1
ATOM 1520 C C . ARG A 1 200 ? 8.858 3.833 -23.254 1.00 96.81 200 ARG A C 1
ATOM 1522 O O . ARG A 1 200 ? 9.906 4.333 -22.848 1.00 96.81 200 ARG A O 1
ATOM 1529 N N . GLU A 1 201 ? 8.801 2.650 -23.846 1.00 97.19 201 GLU A N 1
ATOM 1530 C CA . GLU A 1 201 ? 9.964 1.778 -23.973 1.00 97.19 201 GLU A CA 1
ATOM 1531 C C . GLU A 1 201 ? 9.883 0.853 -25.186 1.00 97.19 201 GLU A C 1
ATOM 1533 O O . GLU A 1 201 ? 8.803 0.587 -25.714 1.00 97.19 201 GLU A O 1
ATOM 1538 N N . ALA A 1 202 ? 11.043 0.376 -25.632 1.00 97.38 202 ALA A N 1
ATOM 1539 C CA . ALA A 1 202 ? 11.173 -0.553 -26.742 1.00 97.38 202 ALA A CA 1
ATOM 1540 C C . ALA A 1 202 ? 12.310 -1.549 -26.488 1.00 97.38 202 ALA A C 1
ATOM 1542 O O . ALA A 1 202 ? 13.442 -1.155 -26.192 1.00 97.38 202 ALA A O 1
ATOM 1543 N N . LEU A 1 203 ? 12.006 -2.841 -26.639 1.00 97.56 203 LEU A N 1
ATOM 1544 C CA . LEU A 1 203 ? 13.005 -3.907 -26.674 1.00 97.56 203 LEU A CA 1
ATOM 1545 C C . LEU A 1 203 ? 13.661 -3.922 -28.058 1.00 97.56 203 LEU A C 1
ATOM 1547 O O . LEU A 1 203 ? 12.973 -4.002 -29.076 1.00 97.56 203 LEU A O 1
ATOM 1551 N N . VAL A 1 204 ? 14.987 -3.870 -28.092 1.00 97.38 204 VAL A N 1
ATOM 1552 C CA . VAL A 1 204 ? 15.790 -3.809 -29.313 1.00 97.38 204 VAL A CA 1
ATOM 1553 C C . VAL A 1 204 ? 16.931 -4.824 -29.269 1.00 97.38 204 VAL A C 1
ATOM 1555 O O . VAL A 1 204 ? 17.436 -5.170 -28.201 1.00 97.38 204 VAL A O 1
ATOM 1558 N N . ALA A 1 205 ? 17.337 -5.306 -30.443 1.00 94.25 205 ALA A N 1
ATOM 1559 C CA . ALA A 1 205 ? 18.386 -6.319 -30.569 1.00 94.25 205 ALA A CA 1
ATOM 1560 C C . ALA A 1 205 ? 19.805 -5.725 -30.613 1.00 94.25 205 ALA A C 1
ATOM 1562 O O . ALA A 1 205 ? 20.761 -6.389 -30.225 1.00 94.25 205 ALA A O 1
ATOM 1563 N N . ASP A 1 206 ? 19.950 -4.484 -31.086 1.00 94.06 206 ASP A N 1
ATOM 1564 C CA . ASP A 1 206 ? 21.249 -3.868 -31.359 1.00 94.06 206 ASP A CA 1
ATOM 1565 C C . ASP A 1 206 ? 21.233 -2.340 -31.171 1.00 94.06 206 ASP A C 1
ATOM 1567 O O . ASP A 1 206 ? 20.195 -1.717 -30.922 1.00 94.06 206 ASP A O 1
ATOM 1571 N N . ALA A 1 207 ? 22.416 -1.728 -31.274 1.00 94.81 207 ALA A N 1
ATOM 1572 C CA . ALA A 1 207 ? 22.598 -0.294 -31.082 1.00 94.81 207 ALA A CA 1
ATOM 1573 C C . ALA A 1 207 ? 21.912 0.559 -32.165 1.00 94.81 207 ALA A C 1
ATOM 1575 O O . ALA A 1 207 ? 21.434 1.646 -31.852 1.00 94.81 207 ALA A O 1
ATOM 1576 N N . ASP A 1 208 ? 21.817 0.092 -33.413 1.00 96.88 208 ASP A N 1
ATOM 1577 C CA . ASP A 1 208 ? 21.144 0.845 -34.479 1.00 96.88 208 ASP A CA 1
ATOM 1578 C C . ASP A 1 208 ? 19.630 0.891 -34.250 1.00 96.88 208 ASP A C 1
ATOM 1580 O O . ASP A 1 208 ? 18.989 1.932 -34.417 1.00 96.88 208 ASP A O 1
ATOM 1584 N N . ALA A 1 209 ? 19.047 -0.229 -33.825 1.00 97.44 209 ALA A N 1
ATOM 1585 C CA . ALA A 1 209 ? 17.666 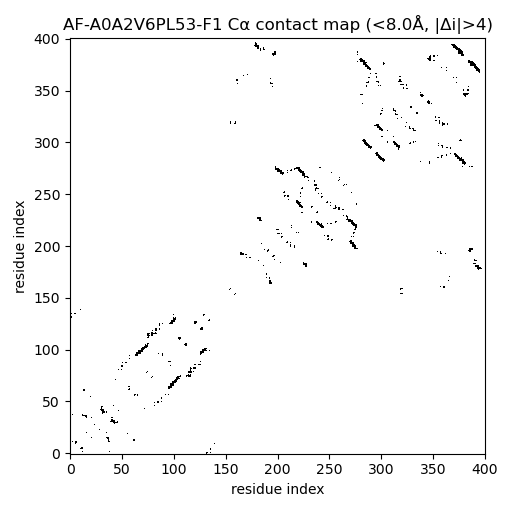-0.302 -33.378 1.00 97.44 209 ALA A CA 1
ATOM 1586 C C . ALA A 1 209 ? 17.437 0.551 -32.123 1.00 97.44 209 ALA A C 1
ATOM 1588 O O . ALA A 1 209 ? 16.415 1.236 -32.046 1.00 97.44 209 ALA A O 1
ATOM 1589 N N . ALA A 1 210 ? 18.398 0.589 -31.194 1.00 97.38 210 ALA A N 1
ATOM 1590 C CA . ALA A 1 210 ? 18.325 1.446 -30.014 1.00 97.38 210 ALA A CA 1
ATOM 1591 C C . ALA A 1 210 ? 18.239 2.934 -30.380 1.00 97.38 210 ALA A C 1
ATOM 1593 O O . ALA A 1 210 ? 17.411 3.654 -29.826 1.00 97.38 210 ALA A O 1
ATOM 1594 N N . VAL A 1 211 ? 19.042 3.389 -31.347 1.00 97.94 211 VAL A N 1
ATOM 1595 C CA . VAL A 1 211 ? 19.007 4.775 -31.843 1.00 97.94 211 VAL A CA 1
ATOM 1596 C C . VAL A 1 211 ? 17.654 5.109 -32.464 1.00 97.94 211 VAL A C 1
ATOM 1598 O O . VAL A 1 211 ? 17.069 6.143 -32.139 1.00 97.94 211 VAL A O 1
ATOM 1601 N N . ARG A 1 212 ? 17.104 4.219 -33.302 1.00 98.00 212 ARG A N 1
ATOM 1602 C CA . ARG A 1 212 ? 15.767 4.416 -33.889 1.00 98.00 212 ARG A CA 1
ATOM 1603 C C . ARG A 1 212 ? 14.679 4.505 -32.817 1.00 98.00 212 ARG A C 1
ATOM 1605 O O . ARG A 1 212 ? 13.818 5.377 -32.901 1.00 98.00 212 ARG A O 1
ATOM 1612 N N . ALA A 1 213 ? 14.733 3.642 -31.803 1.00 97.94 213 ALA A N 1
ATOM 1613 C CA . ALA A 1 213 ? 13.800 3.678 -30.681 1.00 97.94 213 ALA A CA 1
ATOM 1614 C C . ALA A 1 213 ? 13.937 4.971 -29.861 1.00 97.94 213 ALA A C 1
ATOM 1616 O O . ALA A 1 213 ? 12.937 5.621 -29.562 1.00 97.94 213 ALA A O 1
ATOM 1617 N N . ALA A 1 214 ? 15.165 5.394 -29.550 1.00 97.88 214 ALA A N 1
ATOM 1618 C CA . ALA A 1 214 ? 15.421 6.624 -28.807 1.00 97.88 214 ALA A CA 1
ATOM 1619 C C . ALA A 1 214 ? 14.944 7.874 -29.561 1.00 97.88 214 ALA A C 1
ATOM 1621 O O . ALA A 1 214 ? 14.412 8.786 -28.936 1.00 97.88 214 ALA A O 1
ATOM 1622 N N . ALA A 1 215 ? 15.047 7.898 -30.893 1.00 96.94 215 ALA A N 1
ATOM 1623 C CA . ALA A 1 215 ? 14.507 8.983 -31.710 1.00 96.94 215 ALA A CA 1
ATOM 1624 C C . ALA A 1 215 ? 12.971 9.087 -31.627 1.00 96.94 215 ALA A C 1
ATOM 1626 O O . ALA A 1 215 ? 12.429 10.189 -31.669 1.00 96.94 215 ALA A O 1
ATOM 1627 N N . GLN A 1 216 ? 12.267 7.960 -31.474 1.00 97.56 216 GLN A N 1
ATOM 1628 C CA . GLN A 1 216 ? 10.808 7.935 -31.299 1.00 97.56 216 GLN A CA 1
ATOM 1629 C C . GLN A 1 216 ? 10.378 8.269 -29.862 1.00 97.56 216 GLN A C 1
ATOM 1631 O O . GLN A 1 216 ? 9.368 8.939 -29.646 1.00 97.56 216 GLN A O 1
ATOM 1636 N N . ILE A 1 217 ? 11.135 7.799 -28.867 1.00 97.56 217 ILE A N 1
ATOM 1637 C CA . ILE A 1 217 ? 10.858 8.051 -27.448 1.00 97.56 217 ILE A CA 1
ATOM 1638 C C . ILE A 1 217 ? 11.197 9.506 -27.085 1.00 97.56 217 ILE A C 1
ATOM 1640 O O . ILE A 1 217 ? 10.411 10.175 -26.412 1.00 97.56 217 ILE A O 1
ATOM 1644 N N . GLY A 1 218 ? 12.319 10.023 -27.578 1.00 97.38 218 GLY A N 1
ATOM 1645 C CA . GLY A 1 218 ? 12.882 11.321 -27.219 1.00 97.38 218 GLY A CA 1
ATOM 1646 C C . GLY A 1 218 ? 13.880 11.223 -26.062 1.00 97.38 218 GLY A C 1
ATOM 1647 O O . GLY A 1 218 ? 13.656 10.509 -25.086 1.00 97.38 218 GLY A O 1
ATOM 1648 N N . TYR A 1 219 ? 14.985 11.958 -26.183 1.00 96.44 219 TYR A N 1
ATOM 1649 C CA . TYR A 1 219 ? 16.039 12.048 -25.171 1.00 96.44 219 TYR A CA 1
ATOM 1650 C C . TYR A 1 219 ? 15.649 12.985 -24.000 1.00 96.44 219 TYR A C 1
ATOM 1652 O O . TYR A 1 219 ? 14.889 13.932 -24.215 1.00 96.44 219 TYR A O 1
ATOM 1660 N N . PRO A 1 220 ? 16.198 12.785 -22.780 1.00 97.31 220 PRO A N 1
ATOM 1661 C CA . PRO A 1 220 ? 17.122 11.715 -22.415 1.00 97.31 220 PRO A CA 1
ATOM 1662 C C . PRO A 1 220 ? 16.436 10.349 -22.249 1.00 97.31 220 PRO A C 1
ATOM 1664 O O . PRO A 1 220 ? 15.281 10.256 -21.835 1.00 97.31 220 PRO A O 1
ATOM 1667 N N . VAL A 1 221 ? 17.177 9.280 -22.552 1.00 98.12 221 VAL A N 1
ATOM 1668 C CA . VAL A 1 221 ? 16.721 7.887 -22.419 1.00 98.12 221 VAL A CA 1
ATOM 1669 C C . VAL A 1 221 ? 17.578 7.098 -21.429 1.00 98.12 221 VAL A C 1
ATOM 1671 O O . VAL A 1 221 ? 18.688 7.489 -21.057 1.00 98.12 221 VAL A O 1
ATOM 1674 N N . VAL A 1 222 ? 17.039 5.961 -21.012 1.00 96.62 222 VAL A N 1
ATOM 1675 C CA . VAL A 1 222 ? 17.700 4.906 -20.251 1.00 96.62 222 VAL A CA 1
ATOM 1676 C C . VAL A 1 222 ? 17.899 3.707 -21.171 1.00 96.62 222 VAL A C 1
ATOM 1678 O O . VAL A 1 222 ? 17.023 3.398 -21.977 1.00 96.62 222 VAL A O 1
ATOM 1681 N N . VAL A 1 223 ? 19.028 3.011 -21.039 1.00 96.38 223 VAL A N 1
ATOM 1682 C CA . VAL A 1 223 ? 19.216 1.684 -21.641 1.00 96.38 223 VAL A CA 1
ATOM 1683 C C . VAL A 1 223 ? 19.530 0.665 -20.562 1.00 96.38 223 VAL A C 1
ATOM 1685 O O . VAL A 1 223 ? 20.403 0.908 -19.731 1.00 96.38 223 VAL A O 1
ATOM 1688 N N . LYS A 1 224 ? 18.843 -0.479 -20.592 1.00 94.31 224 LYS A N 1
ATOM 1689 C CA . LYS A 1 224 ? 19.112 -1.621 -19.709 1.00 94.31 224 LYS A CA 1
ATOM 1690 C C . LYS A 1 224 ? 19.174 -2.936 -20.480 1.00 94.31 224 LYS A C 1
ATOM 1692 O O . LYS A 1 224 ? 18.441 -3.102 -21.449 1.00 94.31 224 LYS A O 1
ATOM 1697 N N . ALA A 1 225 ? 20.035 -3.864 -20.071 1.00 93.69 225 ALA A N 1
ATOM 1698 C CA . ALA A 1 225 ? 19.972 -5.238 -20.565 1.00 93.69 225 ALA A CA 1
ATOM 1699 C C . ALA A 1 225 ? 18.714 -5.930 -20.020 1.00 93.69 225 ALA A C 1
ATOM 1701 O O . ALA A 1 225 ? 18.347 -5.720 -18.860 1.00 93.69 225 ALA A O 1
ATOM 1702 N N . VAL A 1 226 ? 18.069 -6.737 -20.864 1.00 92.69 226 VAL A N 1
ATOM 1703 C CA . VAL A 1 226 ? 16.865 -7.498 -20.508 1.00 92.69 226 VAL A CA 1
ATOM 1704 C C . VAL A 1 226 ? 17.240 -8.947 -20.266 1.00 92.69 226 VAL A C 1
ATOM 1706 O O . VAL A 1 226 ? 17.671 -9.637 -21.194 1.00 92.69 226 VAL A O 1
ATOM 1709 N N . SER A 1 227 ? 17.109 -9.393 -19.019 1.00 89.00 227 SER A N 1
ATOM 1710 C CA . SER A 1 227 ? 17.388 -10.771 -18.619 1.00 89.00 227 SER A CA 1
ATOM 1711 C C . SER A 1 227 ? 16.823 -11.060 -17.232 1.00 89.00 227 SER A C 1
ATOM 1713 O O . SER A 1 227 ? 17.155 -10.365 -16.275 1.00 89.00 227 SER A O 1
ATOM 1715 N N . ALA A 1 228 ? 16.062 -12.150 -17.108 1.00 84.50 228 ALA A N 1
ATOM 1716 C CA . ALA A 1 228 ? 15.626 -12.674 -15.812 1.00 84.50 228 ALA A CA 1
ATOM 1717 C C . ALA A 1 228 ? 16.797 -13.170 -14.936 1.00 84.50 228 ALA A C 1
ATOM 1719 O O . ALA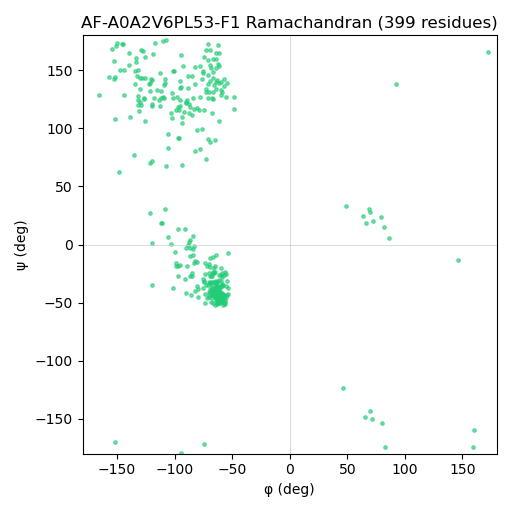 A 1 228 ? 16.650 -13.288 -13.723 1.00 84.50 228 ALA A O 1
ATOM 1720 N N . ASP A 1 229 ? 17.967 -13.431 -15.533 1.00 84.00 229 ASP A N 1
ATOM 1721 C CA . ASP A 1 229 ? 19.165 -13.892 -14.822 1.00 84.00 229 ASP A CA 1
ATOM 1722 C C . ASP A 1 229 ? 19.961 -12.722 -14.190 1.00 84.00 229 ASP A C 1
ATOM 1724 O O . ASP A 1 229 ? 20.978 -12.948 -13.536 1.00 84.00 229 ASP A O 1
ATOM 1728 N N . LEU A 1 230 ? 19.519 -11.465 -14.375 1.00 79.44 230 LEU A N 1
ATOM 1729 C CA . LEU A 1 230 ? 20.197 -10.248 -13.904 1.00 79.44 230 LEU A CA 1
ATOM 1730 C C . LEU A 1 230 ? 19.325 -9.424 -12.929 1.00 79.44 230 LEU A C 1
ATOM 1732 O O . LEU A 1 230 ? 18.875 -8.333 -13.287 1.00 79.44 230 LEU A O 1
ATOM 1736 N N . PRO A 1 231 ? 19.104 -9.881 -11.682 1.00 67.06 231 PRO A N 1
ATOM 1737 C CA . PRO A 1 231 ? 18.276 -9.154 -10.714 1.00 67.06 231 PRO A CA 1
ATOM 1738 C C . PRO A 1 231 ? 18.915 -7.842 -10.208 1.00 67.06 231 PRO A C 1
ATOM 1740 O O . PRO A 1 231 ? 18.206 -6.862 -9.998 1.00 67.06 231 PRO A O 1
ATOM 1743 N N . HIS A 1 232 ? 20.250 -7.762 -10.077 1.00 71.38 232 HIS A N 1
ATOM 1744 C CA . HIS A 1 232 ? 20.977 -6.575 -9.575 1.00 71.38 232 HIS A CA 1
ATOM 1745 C C . HIS A 1 232 ? 21.737 -5.831 -10.689 1.00 71.38 232 HIS A C 1
ATOM 1747 O O . HIS A 1 232 ? 22.969 -5.812 -10.768 1.00 71.38 232 HIS A O 1
ATOM 1753 N N . LYS A 1 233 ? 21.000 -5.216 -11.616 1.00 71.38 233 LYS A N 1
ATOM 1754 C CA . LYS A 1 233 ? 21.582 -4.666 -12.858 1.00 71.38 233 LYS A CA 1
ATOM 1755 C C . LYS A 1 233 ? 22.468 -3.445 -12.689 1.00 71.38 233 LYS A C 1
ATOM 1757 O O . LYS A 1 233 ? 23.405 -3.253 -13.462 1.00 71.38 233 LYS A O 1
ATOM 1762 N N . SER A 1 234 ? 22.157 -2.600 -11.714 1.00 71.25 234 SER A N 1
ATOM 1763 C CA . SER A 1 234 ? 22.962 -1.410 -11.434 1.00 71.25 234 SER A CA 1
ATOM 1764 C C . SER A 1 234 ? 24.380 -1.801 -11.009 1.00 71.25 234 SER A C 1
ATOM 1766 O O . SER A 1 234 ? 25.343 -1.174 -11.441 1.00 71.25 234 SER A O 1
ATOM 1768 N N . GLU A 1 235 ? 24.512 -2.883 -10.241 1.00 68.75 235 GLU A N 1
ATOM 1769 C CA . GLU A 1 235 ? 25.791 -3.394 -9.735 1.00 68.75 235 GLU A CA 1
ATOM 1770 C C . GLU A 1 235 ? 26.610 -4.100 -10.823 1.00 68.75 235 GLU A C 1
ATOM 1772 O O . GLU A 1 235 ? 27.834 -4.013 -10.838 1.00 68.75 235 GLU A O 1
ATOM 1777 N N . THR A 1 236 ? 25.939 -4.734 -11.789 1.00 71.06 236 THR A N 1
ATOM 1778 C CA . THR A 1 236 ? 26.579 -5.419 -12.928 1.00 71.06 236 THR A CA 1
ATOM 1779 C C . THR A 1 236 ? 26.860 -4.495 -14.118 1.00 71.06 236 THR A C 1
ATOM 1781 O O . THR A 1 236 ? 27.323 -4.951 -15.165 1.00 71.06 236 THR A O 1
ATOM 1784 N N . GLY A 1 237 ? 26.59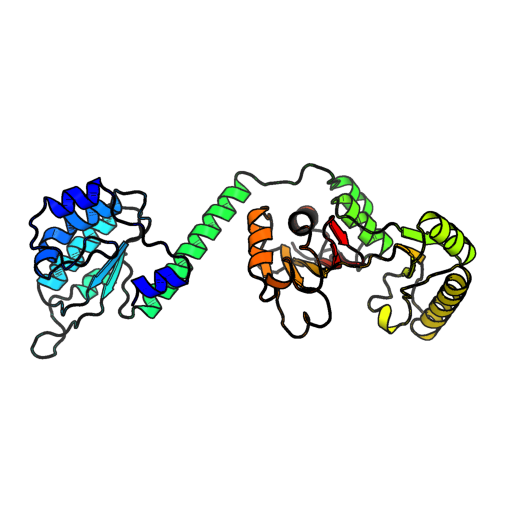0 -3.188 -13.998 1.00 80.00 237 GLY A N 1
ATOM 1785 C CA . GLY A 1 237 ? 26.754 -2.222 -15.091 1.00 80.00 237 GLY A CA 1
ATOM 1786 C C . GLY A 1 237 ? 25.786 -2.444 -16.261 1.00 80.00 237 GLY A C 1
ATOM 1787 O O . GLY A 1 237 ? 26.016 -1.942 -17.360 1.00 80.00 237 GLY A O 1
ATOM 1788 N N . ALA A 1 238 ? 24.703 -3.189 -16.032 1.00 85.56 238 ALA A N 1
ATOM 1789 C CA . ALA A 1 238 ? 23.710 -3.567 -17.031 1.00 85.56 238 ALA A CA 1
ATOM 1790 C C . ALA A 1 238 ? 22.624 -2.493 -17.254 1.00 85.56 238 ALA A C 1
ATOM 1792 O O . ALA A 1 238 ? 21.660 -2.734 -17.982 1.00 85.56 238 ALA A O 1
ATOM 1793 N N . VAL A 1 239 ? 22.777 -1.301 -16.659 1.00 91.44 239 VAL A N 1
ATOM 1794 C CA . VAL A 1 239 ? 21.906 -0.129 -16.849 1.00 91.44 239 VAL A CA 1
ATOM 1795 C C . VAL A 1 239 ? 22.744 1.128 -17.057 1.00 91.44 239 VAL A C 1
ATOM 1797 O O . VAL A 1 239 ? 23.711 1.377 -16.337 1.00 91.44 239 VAL A O 1
ATOM 1800 N N . LYS A 1 240 ? 22.329 1.979 -17.998 1.00 94.44 240 LYS A N 1
ATOM 1801 C CA . LYS A 1 240 ? 22.847 3.337 -18.156 1.00 94.44 240 LYS A CA 1
ATOM 1802 C C . LYS A 1 240 ? 21.707 4.351 -18.226 1.00 94.44 240 LYS A C 1
ATOM 1804 O O . LYS A 1 240 ? 20.872 4.302 -19.125 1.00 94.44 240 LYS A O 1
ATOM 1809 N N . LEU A 1 241 ? 21.711 5.286 -17.277 1.00 94.00 241 LEU A N 1
ATOM 1810 C CA . LEU A 1 241 ? 20.752 6.388 -17.170 1.00 94.00 241 LEU A CA 1
ATOM 1811 C C . LEU A 1 241 ? 21.278 7.662 -17.851 1.00 94.00 241 LEU A C 1
ATOM 1813 O O . LEU A 1 241 ? 22.489 7.807 -18.046 1.00 94.00 241 LEU A O 1
ATOM 1817 N N . GLY A 1 242 ? 20.382 8.613 -18.135 1.00 94.56 242 GLY A N 1
ATOM 1818 C CA . GLY A 1 242 ? 20.762 9.981 -18.510 1.00 94.56 242 GLY A CA 1
ATOM 1819 C C . GLY A 1 242 ? 21.423 10.110 -19.877 1.00 94.56 242 GLY A C 1
ATOM 1820 O O . GLY A 1 242 ? 22.241 11.005 -20.076 1.00 94.56 242 GLY A O 1
ATOM 1821 N N . ILE A 1 243 ? 21.117 9.213 -20.813 1.00 96.94 243 ILE A N 1
ATOM 1822 C CA . ILE A 1 243 ? 21.701 9.252 -22.151 1.00 96.94 243 ILE A CA 1
ATOM 1823 C C . ILE A 1 243 ? 21.042 10.398 -22.911 1.00 96.94 243 ILE A C 1
ATOM 1825 O O . ILE A 1 243 ? 19.837 10.357 -23.129 1.00 96.94 243 ILE A O 1
ATOM 1829 N N . ALA A 1 244 ? 21.817 11.415 -23.287 1.00 97.00 244 ALA A N 1
ATOM 1830 C CA . ALA A 1 244 ? 21.300 12.662 -23.856 1.00 97.00 244 ALA A CA 1
ATOM 1831 C C . ALA A 1 244 ? 21.299 12.708 -25.394 1.00 97.00 244 ALA A C 1
ATOM 1833 O O . ALA A 1 244 ? 20.623 13.553 -25.975 1.00 97.00 244 ALA A O 1
ATOM 1834 N N . ASP A 1 245 ? 22.054 11.827 -26.052 1.00 97.50 245 ASP A N 1
ATOM 1835 C CA . ASP A 1 245 ? 22.275 11.868 -27.497 1.00 97.50 245 ASP A CA 1
ATOM 1836 C C . ASP A 1 245 ? 22.624 10.484 -28.079 1.00 97.50 245 ASP A C 1
ATOM 1838 O O . ASP A 1 245 ? 22.902 9.524 -27.353 1.00 97.50 245 ASP A O 1
ATOM 1842 N N . GLU A 1 246 ? 22.608 10.386 -29.412 1.00 97.62 246 GLU A N 1
ATOM 1843 C CA . GLU A 1 246 ? 22.902 9.160 -30.165 1.00 97.62 246 GLU A CA 1
ATOM 1844 C C . GLU A 1 246 ? 24.307 8.603 -29.892 1.00 97.62 246 GLU A C 1
ATOM 1846 O O . GLU A 1 246 ? 24.471 7.391 -29.731 1.00 97.62 246 GLU A O 1
ATOM 1851 N N . ARG A 1 247 ? 25.332 9.459 -29.834 1.00 97.31 247 ARG A N 1
ATOM 1852 C CA . ARG A 1 247 ? 26.714 9.006 -29.625 1.00 97.31 247 ARG A CA 1
ATOM 1853 C C . ARG A 1 247 ? 26.839 8.331 -28.263 1.00 97.31 247 ARG A C 1
ATOM 1855 O O . ARG A 1 247 ? 27.294 7.191 -28.169 1.00 97.31 247 ARG A O 1
ATOM 1862 N N . SER A 1 248 ? 26.360 9.012 -27.227 1.00 97.00 248 SER A N 1
ATOM 1863 C CA . SER A 1 248 ? 26.326 8.519 -25.852 1.00 97.00 248 SER A CA 1
ATOM 1864 C C . SER A 1 248 ? 25.512 7.223 -25.729 1.00 97.00 248 SER A C 1
ATOM 1866 O O . SER A 1 248 ? 25.867 6.350 -24.934 1.00 97.00 248 SER A O 1
ATOM 1868 N N . LEU A 1 249 ? 24.452 7.070 -26.534 1.00 97.56 249 LEU A N 1
ATOM 1869 C CA . LEU A 1 249 ? 23.622 5.866 -26.591 1.00 97.56 249 LEU A CA 1
ATOM 1870 C C . LEU A 1 249 ? 24.391 4.664 -27.140 1.00 97.56 249 LEU A C 1
ATOM 1872 O O . LEU A 1 249 ? 24.416 3.613 -26.504 1.00 97.56 249 LEU A O 1
ATOM 1876 N N . ARG A 1 250 ? 25.064 4.821 -28.284 1.00 97.62 250 ARG A N 1
ATOM 1877 C CA . ARG A 1 250 ? 25.869 3.748 -28.892 1.00 97.62 250 ARG A CA 1
ATOM 1878 C C . ARG A 1 250 ? 26.974 3.276 -27.952 1.00 97.62 250 ARG A C 1
ATOM 1880 O O . ARG A 1 250 ? 27.148 2.074 -27.756 1.00 97.62 250 ARG A O 1
ATOM 1887 N N . GLU A 1 251 ? 27.668 4.219 -27.317 1.00 96.25 251 GLU A N 1
ATOM 1888 C CA . GLU A 1 251 ? 28.682 3.910 -26.307 1.00 96.25 251 GLU A CA 1
ATOM 1889 C C . GLU A 1 251 ? 28.089 3.178 -25.091 1.00 96.25 251 GLU A C 1
ATOM 1891 O O . GLU A 1 251 ? 28.712 2.268 -24.546 1.00 96.25 251 GLU A O 1
ATOM 1896 N N . ALA A 1 252 ? 26.891 3.566 -24.638 1.00 96.06 252 ALA A N 1
ATOM 1897 C CA . ALA A 1 252 ? 26.208 2.893 -23.537 1.00 96.06 252 ALA A CA 1
ATOM 1898 C C . ALA A 1 252 ? 25.835 1.446 -23.886 1.00 96.06 252 ALA A C 1
ATOM 1900 O O . ALA A 1 252 ? 26.111 0.557 -23.084 1.00 96.06 252 ALA A O 1
ATOM 1901 N N . CYS A 1 253 ? 25.286 1.200 -25.080 1.00 95.69 253 CYS A N 1
ATOM 1902 C CA . CYS A 1 253 ? 24.954 -0.147 -25.547 1.00 95.69 253 CYS A CA 1
ATOM 1903 C C . CYS A 1 253 ? 26.188 -1.062 -25.559 1.00 95.69 253 CYS A C 1
ATOM 1905 O O . CYS A 1 253 ? 26.134 -2.166 -25.023 1.00 95.69 253 CYS A O 1
ATOM 1907 N N . ALA A 1 254 ? 27.314 -0.586 -26.105 1.00 94.19 254 ALA A N 1
ATOM 1908 C CA . ALA A 1 254 ? 28.557 -1.356 -26.141 1.00 94.19 254 ALA A CA 1
ATOM 1909 C C . ALA A 1 254 ? 29.071 -1.697 -24.730 1.00 94.19 254 ALA A C 1
ATOM 1911 O O . ALA A 1 254 ? 29.387 -2.853 -24.452 1.00 94.19 254 ALA A O 1
ATOM 1912 N N . ARG A 1 255 ? 29.083 -0.712 -23.818 1.00 93.50 255 ARG A N 1
ATOM 1913 C CA . ARG A 1 255 ? 29.518 -0.913 -22.425 1.00 93.50 255 ARG A CA 1
ATOM 1914 C C . ARG A 1 255 ? 28.634 -1.900 -21.665 1.00 93.50 255 ARG A C 1
ATOM 1916 O O . ARG A 1 255 ? 29.158 -2.692 -20.891 1.00 93.50 255 ARG A O 1
ATOM 1923 N N . ILE A 1 256 ? 27.318 -1.863 -21.876 1.00 92.75 256 ILE A N 1
ATOM 1924 C CA . ILE A 1 256 ? 26.385 -2.799 -21.231 1.00 92.75 256 ILE A CA 1
ATOM 1925 C C . ILE A 1 256 ? 26.671 -4.231 -21.690 1.00 92.75 256 ILE A C 1
ATOM 1927 O O . ILE A 1 256 ? 26.810 -5.114 -20.850 1.00 92.75 256 ILE A O 1
ATOM 1931 N N . VAL A 1 257 ? 26.817 -4.458 -22.999 1.00 89.75 257 VAL A N 1
ATOM 1932 C CA . VAL A 1 257 ? 27.119 -5.792 -23.548 1.00 89.75 257 VAL A CA 1
ATOM 1933 C C . VAL A 1 257 ? 28.455 -6.319 -23.017 1.00 89.75 257 VAL A C 1
ATOM 1935 O O . VAL A 1 257 ? 28.531 -7.465 -22.578 1.00 89.75 257 VAL A O 1
ATOM 1938 N N . GLU A 1 258 ? 29.491 -5.476 -22.991 1.00 90.75 258 GLU A N 1
ATOM 1939 C CA . GLU A 1 258 ? 30.794 -5.835 -22.419 1.00 90.75 258 GLU A CA 1
ATOM 1940 C C . GLU A 1 258 ? 30.689 -6.170 -20.923 1.00 90.75 258 GLU A C 1
ATOM 1942 O O . GLU A 1 258 ? 31.238 -7.175 -20.467 1.00 90.75 258 GLU A O 1
ATOM 1947 N N . SER A 1 259 ? 29.969 -5.348 -20.153 1.00 88.88 259 SER A N 1
ATOM 1948 C CA . SER A 1 259 ? 29.829 -5.532 -18.708 1.00 88.88 259 SER A CA 1
ATOM 1949 C C . SER A 1 259 ? 29.070 -6.809 -18.367 1.00 88.88 259 SER A C 1
ATOM 1951 O O . SER A 1 259 ? 29.512 -7.555 -17.493 1.00 88.88 259 SER A O 1
ATOM 1953 N N . VAL A 1 260 ? 27.978 -7.100 -19.079 1.00 87.62 260 VAL A N 1
ATOM 1954 C CA . VAL A 1 260 ? 27.215 -8.339 -18.886 1.00 87.62 260 VAL A CA 1
ATOM 1955 C C . VAL A 1 260 ? 28.065 -9.553 -19.253 1.00 87.62 260 VAL A C 1
ATOM 1957 O O . VAL A 1 260 ? 28.150 -10.483 -18.459 1.00 87.62 260 VAL A O 1
ATOM 1960 N N . GLY A 1 261 ? 28.784 -9.521 -20.380 1.00 86.81 261 GLY A N 1
ATOM 1961 C CA . GLY A 1 261 ? 29.678 -10.618 -20.766 1.00 86.81 261 GLY A CA 1
ATOM 1962 C C . GLY A 1 261 ? 30.811 -10.874 -19.763 1.00 86.81 261 GLY A C 1
ATOM 1963 O O . GLY A 1 261 ? 31.249 -12.011 -19.608 1.00 86.81 261 GLY A O 1
ATOM 1964 N N . ARG A 1 262 ? 31.275 -9.837 -19.053 1.00 87.50 262 ARG A N 1
ATOM 1965 C CA . ARG A 1 262 ? 32.326 -9.956 -18.030 1.00 87.50 262 ARG A CA 1
ATOM 1966 C C . ARG A 1 262 ? 31.804 -10.473 -16.690 1.00 87.50 262 ARG A C 1
ATOM 1968 O O . ARG A 1 262 ? 32.464 -11.302 -16.073 1.00 87.50 262 ARG A O 1
ATOM 1975 N N . HIS A 1 263 ? 30.678 -9.949 -16.215 1.00 85.00 263 HIS A N 1
ATOM 1976 C CA . HIS A 1 263 ? 30.191 -10.209 -14.853 1.00 85.00 263 HIS A CA 1
ATOM 1977 C C . HIS A 1 263 ? 29.138 -11.318 -14.784 1.00 85.00 263 HIS A C 1
ATOM 1979 O O . HIS A 1 263 ? 28.879 -11.854 -13.709 1.00 85.00 263 HIS A O 1
ATOM 1985 N N . SER A 1 264 ? 28.506 -11.658 -15.906 1.00 84.94 264 SER A N 1
ATOM 1986 C CA . SER A 1 264 ? 27.435 -12.654 -15.978 1.00 84.94 264 SER A CA 1
ATOM 1987 C C . SER A 1 264 ? 27.458 -13.374 -17.336 1.00 84.94 264 SER A C 1
ATOM 1989 O O . SER A 1 264 ? 26.502 -13.267 -18.104 1.00 84.94 264 SER A O 1
ATOM 1991 N N . PRO A 1 265 ? 28.547 -14.102 -17.660 1.00 83.88 265 PRO A N 1
ATOM 1992 C CA . PRO A 1 265 ? 28.740 -14.721 -18.977 1.00 83.88 265 PRO A CA 1
ATOM 1993 C C . PRO A 1 265 ? 27.661 -15.754 -19.333 1.00 83.88 265 PRO A C 1
ATOM 1995 O O . PRO A 1 265 ? 27.376 -15.955 -20.510 1.00 83.88 265 PRO A O 1
ATOM 1998 N N . ASP A 1 266 ? 27.041 -16.370 -18.325 1.00 86.88 266 ASP A N 1
ATOM 1999 C CA . ASP A 1 266 ? 25.995 -17.383 -18.497 1.00 86.88 266 ASP A CA 1
ATOM 2000 C C . ASP A 1 266 ? 24.572 -16.789 -18.559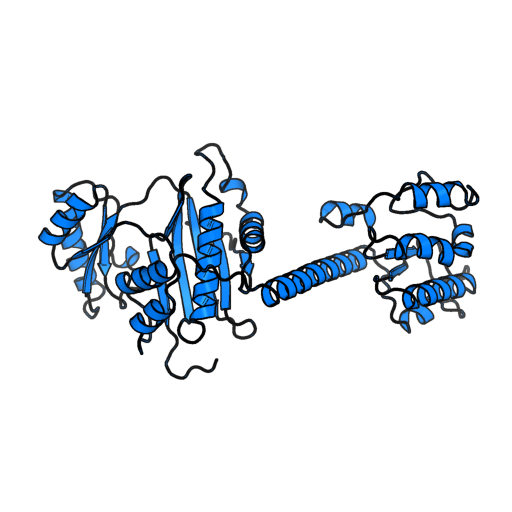 1.00 86.88 266 ASP A C 1
ATOM 2002 O O . ASP A 1 266 ? 23.599 -17.526 -18.739 1.00 86.88 266 ASP A O 1
ATOM 2006 N N . ALA A 1 267 ? 24.422 -15.465 -18.401 1.00 85.38 267 ALA A N 1
ATOM 2007 C CA . ALA A 1 267 ? 23.116 -14.812 -18.403 1.00 85.38 267 ALA A CA 1
ATOM 2008 C C . ALA A 1 267 ? 22.489 -14.816 -19.802 1.00 85.38 267 ALA A C 1
ATOM 2010 O O . ALA A 1 267 ? 23.091 -14.388 -20.792 1.00 85.38 267 ALA A O 1
ATOM 2011 N N . ARG A 1 268 ? 21.223 -15.234 -19.889 1.00 87.62 268 ARG A N 1
ATOM 2012 C CA . ARG A 1 268 ? 20.462 -15.191 -21.140 1.00 87.62 268 ARG A CA 1
ATOM 2013 C C . ARG A 1 268 ? 19.929 -13.783 -21.360 1.00 87.62 268 ARG A C 1
ATOM 2015 O O . ARG A 1 268 ? 18.906 -13.398 -20.792 1.00 87.62 268 ARG A O 1
ATOM 2022 N N . VAL A 1 269 ? 20.621 -13.005 -22.187 1.00 89.75 269 VAL A N 1
ATOM 2023 C CA . VAL A 1 269 ? 20.204 -11.643 -22.546 1.00 89.75 269 VAL A CA 1
ATOM 2024 C C . VAL A 1 269 ? 19.254 -11.686 -23.738 1.00 89.75 269 VAL A C 1
ATOM 2026 O O . VAL A 1 269 ? 19.625 -12.109 -24.830 1.00 89.75 269 VAL A O 1
ATOM 2029 N N . ARG A 1 270 ? 18.025 -11.209 -23.537 1.00 92.12 270 ARG A N 1
ATOM 2030 C CA . ARG A 1 270 ? 16.991 -11.112 -24.578 1.00 92.12 270 ARG A CA 1
ATOM 2031 C C . ARG A 1 270 ? 17.244 -9.953 -25.546 1.00 92.12 270 ARG A C 1
ATOM 2033 O O . ARG A 1 270 ? 16.840 -10.013 -26.703 1.00 92.12 270 ARG A O 1
ATOM 2040 N N . GLY A 1 271 ? 17.878 -8.890 -25.060 1.00 94.19 271 GLY A N 1
ATOM 2041 C CA . GLY A 1 271 ? 18.190 -7.684 -25.818 1.00 94.19 271 GLY A CA 1
ATOM 2042 C C . GLY A 1 271 ? 18.452 -6.495 -24.899 1.00 94.19 271 GLY A C 1
ATOM 2043 O O . GLY A 1 271 ? 18.741 -6.654 -23.711 1.00 94.19 271 GLY A O 1
ATOM 2044 N N . LEU A 1 272 ? 18.325 -5.295 -25.458 1.00 96.31 272 LEU A N 1
ATOM 2045 C CA . LEU A 1 272 ? 18.411 -4.029 -24.738 1.00 96.31 272 LEU A CA 1
ATOM 2046 C C . LEU A 1 272 ? 17.023 -3.385 -24.677 1.00 96.31 272 LEU A C 1
ATOM 2048 O O . LEU A 1 272 ? 16.306 -3.362 -25.673 1.00 96.31 272 LEU A O 1
ATOM 2052 N N . LEU A 1 273 ? 16.641 -2.831 -23.532 1.00 96.94 273 LEU A N 1
ATOM 2053 C CA . LEU A 1 273 ? 15.443 -2.012 -23.391 1.00 96.94 273 LEU A CA 1
ATOM 2054 C C . LEU A 1 273 ? 15.840 -0.542 -23.429 1.00 96.94 273 LEU A C 1
ATOM 2056 O O . LEU A 1 273 ? 16.545 -0.074 -22.534 1.00 96.94 273 LEU A O 1
ATOM 2060 N N . VAL A 1 274 ? 15.376 0.180 -24.447 1.00 98.06 274 VAL A N 1
ATOM 2061 C CA . VAL A 1 274 ? 15.450 1.645 -24.494 1.00 98.06 274 VAL A CA 1
ATOM 2062 C C . VAL A 1 274 ? 14.185 2.192 -23.859 1.00 98.06 274 VAL A C 1
ATOM 2064 O O . VAL A 1 274 ? 13.090 1.886 -24.319 1.00 98.06 274 VAL A O 1
ATOM 2067 N N . GLN A 1 275 ? 14.325 2.993 -22.811 1.00 97.81 275 GLN A N 1
ATOM 2068 C CA . GLN A 1 275 ? 13.221 3.452 -21.974 1.00 97.81 275 GLN A CA 1
ATOM 2069 C C . GLN A 1 275 ? 13.285 4.972 -21.788 1.00 97.81 275 GLN A C 1
ATOM 2071 O O . GLN A 1 275 ? 14.361 5.558 -21.676 1.00 97.81 275 GLN A O 1
ATOM 2076 N N . GLN A 1 276 ? 12.129 5.631 -21.754 1.00 97.25 276 GLN A N 1
ATOM 2077 C CA . GLN A 1 276 ? 12.015 7.050 -21.428 1.00 97.25 276 GLN A CA 1
ATOM 2078 C C . GLN A 1 276 ? 12.581 7.326 -20.030 1.00 97.25 276 GLN A C 1
ATOM 2080 O O . GLN A 1 276 ? 12.186 6.676 -19.063 1.00 97.25 276 GLN A O 1
ATOM 2085 N N . MET A 1 277 ? 13.438 8.341 -19.898 1.00 95.56 277 MET A N 1
ATOM 2086 C CA . MET A 1 277 ? 13.876 8.795 -18.582 1.00 95.56 277 MET A CA 1
ATOM 2087 C C . MET A 1 277 ? 12.795 9.671 -17.942 1.00 95.56 277 MET A C 1
ATOM 2089 O O . MET A 1 277 ? 12.470 10.750 -18.440 1.00 95.56 277 MET A O 1
ATOM 2093 N N . ILE A 1 278 ? 12.234 9.206 -16.828 1.00 93.94 278 ILE A N 1
ATOM 2094 C CA . ILE A 1 278 ? 11.281 9.977 -16.027 1.00 93.94 278 ILE A CA 1
ATOM 2095 C C . ILE A 1 278 ? 12.068 10.788 -14.992 1.00 93.94 278 ILE A C 1
ATOM 2097 O O . ILE A 1 278 ? 12.858 10.229 -14.238 1.00 93.94 278 ILE A O 1
ATOM 2101 N N . GLY A 1 279 ? 11.876 12.108 -14.972 1.00 85.56 279 GLY A N 1
ATOM 2102 C CA . GLY A 1 279 ? 12.564 13.024 -14.058 1.00 85.56 279 GLY A CA 1
ATOM 2103 C C . GLY A 1 279 ? 11.600 13.923 -13.282 1.00 85.56 279 GLY A C 1
ATOM 2104 O O . GLY A 1 279 ? 10.427 14.036 -13.630 1.00 85.56 279 GLY A O 1
ATOM 2105 N N . GLY A 1 280 ? 12.109 14.585 -12.238 1.00 80.56 280 GLY A N 1
ATOM 2106 C CA . GLY A 1 280 ? 11.378 15.631 -11.508 1.00 80.56 280 GLY A CA 1
ATOM 2107 C C . GLY A 1 280 ? 10.226 15.144 -10.620 1.00 80.56 280 GLY A C 1
ATOM 2108 O O . GLY A 1 280 ? 9.345 15.937 -10.294 1.00 80.56 280 GLY A O 1
ATOM 2109 N N . GLY A 1 281 ? 10.219 13.864 -10.238 1.00 87.94 281 GLY A N 1
ATOM 2110 C CA . GLY A 1 281 ? 9.223 13.270 -9.344 1.00 87.94 281 GLY A CA 1
ATOM 2111 C C . GLY A 1 281 ? 9.821 12.756 -8.036 1.00 87.94 281 GLY A C 1
ATOM 2112 O O . GLY A 1 281 ? 11.037 12.739 -7.849 1.00 87.94 281 GLY A O 1
ATOM 2113 N N . ARG A 1 282 ? 8.944 12.337 -7.127 1.00 89.81 282 ARG A N 1
ATOM 2114 C CA . ARG A 1 282 ? 9.299 11.687 -5.862 1.00 89.81 282 ARG A CA 1
ATOM 2115 C C . ARG A 1 282 ? 9.262 10.186 -6.053 1.00 89.81 282 ARG A C 1
ATOM 2117 O O . ARG A 1 282 ? 8.327 9.672 -6.659 1.00 89.81 282 ARG A O 1
ATOM 2124 N N . GLU A 1 283 ? 10.267 9.499 -5.540 1.00 91.88 283 GLU A N 1
ATOM 2125 C CA . GLU A 1 283 ? 10.309 8.044 -5.586 1.00 91.88 283 GLU A CA 1
ATOM 2126 C C . GLU A 1 283 ? 9.468 7.466 -4.449 1.00 91.88 283 GLU A C 1
ATOM 2128 O O . GLU A 1 283 ? 9.497 7.953 -3.316 1.00 91.88 283 GLU A O 1
ATOM 2133 N N . MET A 1 284 ? 8.710 6.427 -4.769 1.00 93.31 284 MET A N 1
ATOM 2134 C CA . MET A 1 284 ? 7.949 5.600 -3.842 1.00 93.31 284 MET A CA 1
ATOM 2135 C C . MET A 1 284 ? 8.178 4.130 -4.176 1.00 93.31 284 MET A C 1
ATOM 2137 O O . MET A 1 284 ? 8.554 3.792 -5.298 1.00 93.31 284 MET A O 1
ATOM 2141 N N . VAL A 1 285 ? 7.903 3.259 -3.213 1.00 94.69 285 VAL A N 1
ATOM 2142 C CA . VAL A 1 285 ? 7.871 1.810 -3.420 1.00 94.69 285 VAL A CA 1
ATOM 2143 C C . VAL A 1 285 ? 6.449 1.328 -3.185 1.00 94.69 285 VAL A C 1
ATOM 2145 O O . VAL A 1 285 ? 5.815 1.708 -2.198 1.00 94.69 285 VAL A O 1
ATOM 2148 N N . VAL A 1 286 ? 5.938 0.497 -4.091 1.00 97.38 286 VAL A N 1
ATOM 2149 C CA . VAL A 1 286 ? 4.662 -0.207 -3.917 1.00 97.38 286 VAL A CA 1
ATOM 2150 C C . VAL A 1 286 ? 4.898 -1.673 -4.217 1.00 97.38 286 VAL A C 1
ATOM 2152 O O . VAL A 1 286 ? 5.335 -2.011 -5.311 1.00 97.38 286 VAL A O 1
ATOM 2155 N N . ALA A 1 287 ? 4.592 -2.537 -3.261 1.00 96.44 287 ALA A N 1
ATOM 2156 C CA . ALA A 1 287 ? 4.815 -3.967 -3.386 1.00 96.44 287 ALA A CA 1
ATOM 2157 C C . ALA A 1 287 ? 3.589 -4.765 -2.946 1.00 96.44 287 ALA A C 1
ATOM 2159 O O . ALA A 1 287 ? 2.778 -4.289 -2.154 1.00 96.44 287 ALA A O 1
ATOM 2160 N N . ALA A 1 288 ? 3.474 -5.992 -3.427 1.00 96.69 288 ALA A N 1
ATOM 2161 C CA . ALA A 1 288 ? 2.599 -7.010 -2.885 1.00 96.69 288 ALA A CA 1
ATOM 2162 C C . ALA A 1 288 ? 3.387 -8.303 -2.718 1.00 96.69 288 ALA A C 1
ATOM 2164 O O . ALA A 1 288 ? 4.001 -8.786 -3.665 1.00 96.69 288 ALA A O 1
ATOM 2165 N N . THR A 1 289 ? 3.340 -8.869 -1.521 1.00 95.19 289 THR A N 1
ATOM 2166 C CA . THR A 1 289 ? 3.936 -10.167 -1.203 1.00 95.19 289 THR A CA 1
ATOM 2167 C C . THR A 1 289 ? 2.881 -11.070 -0.601 1.00 95.19 289 THR A C 1
ATOM 2169 O O . THR A 1 289 ? 1.840 -10.605 -0.132 1.00 95.19 289 THR A O 1
ATOM 2172 N N . ARG A 1 290 ? 3.127 -12.376 -0.613 1.00 88.50 290 ARG A N 1
ATOM 2173 C CA . ARG A 1 290 ? 2.239 -13.329 0.040 1.00 88.50 290 ARG A CA 1
ATOM 2174 C C . ARG A 1 290 ? 2.717 -13.660 1.447 1.00 88.50 290 ARG A C 1
ATOM 2176 O O . ARG A 1 290 ? 3.792 -14.219 1.634 1.00 88.50 290 ARG A O 1
ATOM 2183 N N . ASP A 1 291 ? 1.877 -13.363 2.424 1.00 90.88 291 ASP A N 1
ATOM 2184 C CA . ASP A 1 291 ? 2.023 -13.807 3.801 1.00 90.88 291 ASP A CA 1
ATOM 2185 C C . ASP A 1 291 ? 1.348 -15.174 4.008 1.00 90.88 291 ASP A C 1
ATOM 2187 O O . ASP A 1 291 ? 0.306 -15.473 3.420 1.00 90.88 291 ASP A O 1
ATOM 2191 N N . ALA A 1 292 ? 1.938 -16.016 4.859 1.00 85.94 292 ALA A N 1
ATOM 2192 C CA . ALA A 1 292 ? 1.459 -17.376 5.101 1.00 85.94 292 ALA A CA 1
ATOM 2193 C C . ALA A 1 292 ? 0.103 -17.439 5.826 1.00 85.94 292 ALA A C 1
ATOM 2195 O O . ALA A 1 292 ? -0.623 -18.417 5.676 1.00 85.94 292 ALA A O 1
ATOM 2196 N N . GLN A 1 293 ? -0.235 -16.427 6.628 1.00 85.62 293 GLN A N 1
ATOM 2197 C CA . GLN A 1 293 ? -1.486 -16.372 7.386 1.00 85.62 293 GLN A CA 1
ATOM 2198 C C . GLN A 1 293 ? -2.517 -15.471 6.713 1.00 85.62 293 GLN A C 1
ATOM 2200 O O . GLN A 1 293 ? -3.710 -15.769 6.747 1.00 85.62 293 GLN A O 1
ATOM 2205 N N . PHE A 1 294 ? -2.065 -14.360 6.131 1.00 83.69 294 PHE A N 1
ATOM 2206 C CA . PHE A 1 294 ? -2.951 -13.319 5.610 1.00 83.69 294 PHE A CA 1
ATOM 2207 C C . PHE A 1 294 ? -3.166 -13.382 4.094 1.00 83.69 294 PHE A C 1
ATOM 2209 O O . PHE A 1 294 ? -4.003 -12.642 3.582 1.00 83.69 294 PHE A O 1
ATOM 2216 N N . GLY A 1 295 ? -2.451 -14.256 3.378 1.00 89.00 295 GLY A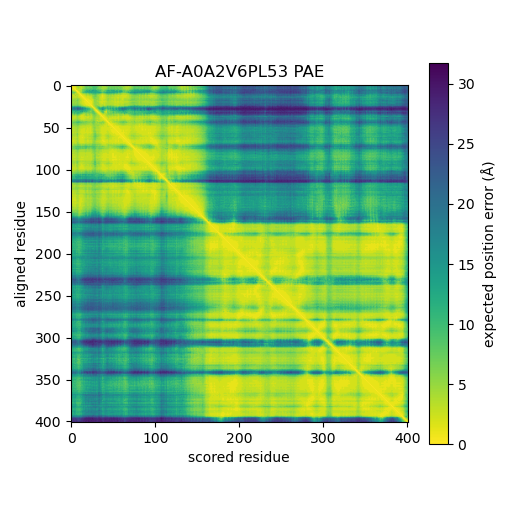 N 1
ATOM 2217 C CA . GLY A 1 295 ? -2.472 -14.270 1.919 1.00 89.00 295 GLY A CA 1
ATOM 2218 C C . GLY A 1 295 ? -1.762 -13.033 1.358 1.00 89.00 295 GLY A C 1
ATOM 2219 O O . GLY A 1 295 ? -0.747 -12.613 1.915 1.00 89.00 295 GLY A O 1
ATOM 2220 N N . PRO A 1 296 ? -2.230 -12.440 0.249 1.00 91.31 296 PRO A N 1
ATOM 2221 C CA . PRO A 1 296 ? -1.623 -11.232 -0.299 1.00 91.31 296 PRO A CA 1
ATOM 2222 C C . PRO A 1 296 ? -1.578 -10.073 0.712 1.00 91.31 296 PRO A C 1
ATOM 2224 O O . PRO A 1 296 ? -2.554 -9.777 1.396 1.00 91.31 296 PRO A O 1
ATOM 2227 N N . VAL A 1 297 ? -0.455 -9.364 0.775 1.00 94.81 297 VAL A N 1
ATOM 2228 C CA . VAL A 1 297 ? -0.257 -8.163 1.592 1.00 94.81 297 VAL A CA 1
ATOM 2229 C C . VAL A 1 297 ? 0.376 -7.089 0.725 1.00 94.81 297 VAL A C 1
ATOM 2231 O O . VAL A 1 297 ? 1.484 -7.248 0.221 1.00 94.81 297 VAL A O 1
ATOM 2234 N N . VAL A 1 298 ? -0.317 -5.962 0.584 1.00 96.50 298 VAL A N 1
ATOM 2235 C CA . VAL A 1 298 ? 0.179 -4.789 -0.135 1.00 96.50 298 VAL A CA 1
ATOM 2236 C C . VAL A 1 298 ? 0.947 -3.898 0.827 1.00 96.50 298 VAL A C 1
ATOM 2238 O O . VAL A 1 298 ? 0.480 -3.595 1.928 1.00 96.50 298 VAL A O 1
ATOM 2241 N N . SER A 1 299 ? 2.109 -3.443 0.385 1.00 95.81 299 SER A N 1
ATOM 2242 C CA . SER A 1 299 ? 2.983 -2.518 1.088 1.00 95.81 299 SER A CA 1
ATOM 2243 C C . SER A 1 299 ? 3.197 -1.260 0.250 1.00 95.81 299 SER A C 1
ATOM 2245 O O . SER A 1 299 ? 3.343 -1.341 -0.968 1.00 95.81 299 SER A O 1
ATOM 2247 N N . CYS A 1 300 ? 3.255 -0.097 0.891 1.00 95.81 300 CYS A N 1
ATOM 2248 C CA . CYS A 1 300 ? 3.763 1.117 0.261 1.00 95.81 300 CYS A CA 1
ATOM 2249 C C . CYS A 1 300 ? 4.731 1.852 1.186 1.00 95.81 300 CYS A C 1
ATOM 2251 O O . CYS A 1 300 ? 4.570 1.828 2.409 1.00 95.81 300 CYS A O 1
ATOM 2253 N N . GLY A 1 301 ? 5.699 2.534 0.593 1.00 93.19 301 GLY A N 1
ATOM 2254 C CA . GLY A 1 301 ? 6.676 3.359 1.287 1.00 93.19 301 GLY A CA 1
ATOM 2255 C C . GLY A 1 301 ? 7.152 4.502 0.403 1.00 93.19 301 GLY A C 1
ATOM 2256 O O . GLY A 1 301 ? 6.858 4.552 -0.795 1.00 93.19 301 GLY A O 1
ATOM 2257 N N . LEU A 1 302 ? 7.907 5.424 0.994 1.00 89.50 302 LEU A N 1
ATOM 2258 C CA . LEU A 1 302 ? 8.748 6.321 0.199 1.00 89.50 302 LEU A CA 1
ATOM 2259 C C . LEU A 1 302 ? 9.827 5.500 -0.528 1.00 89.50 302 LEU A C 1
ATOM 2261 O O . LEU A 1 302 ? 9.987 4.322 -0.233 1.00 89.50 302 LEU A O 1
ATOM 2265 N N . GLY A 1 303 ? 10.487 6.083 -1.525 1.00 79.56 303 GLY A N 1
ATOM 2266 C CA . GLY A 1 303 ? 11.587 5.500 -2.300 1.00 79.56 303 GLY A CA 1
ATOM 2267 C C . GLY A 1 303 ? 12.929 6.173 -1.988 1.00 79.56 303 GLY A C 1
ATOM 2268 O O . GLY A 1 303 ? 12.990 7.161 -1.250 1.00 79.56 303 GLY A O 1
ATOM 2269 N N . GLY A 1 304 ? 14.011 5.643 -2.561 1.00 72.50 304 GLY A N 1
ATOM 2270 C CA . GLY A 1 304 ? 15.371 6.164 -2.401 1.00 72.50 304 GLY A CA 1
ATOM 2271 C C . GLY A 1 304 ? 16.098 5.704 -1.127 1.00 72.50 304 GLY A C 1
ATOM 2272 O O . GLY A 1 304 ? 15.609 4.891 -0.347 1.00 72.50 304 GLY A O 1
ATOM 2273 N N . VAL A 1 305 ? 17.294 6.257 -0.896 1.00 58.84 305 VAL A N 1
ATOM 2274 C CA . VAL A 1 305 ? 18.250 5.814 0.151 1.00 58.84 305 VAL A CA 1
ATOM 2275 C C . VAL A 1 305 ? 17.658 5.824 1.571 1.00 58.84 305 VAL A C 1
ATOM 2277 O O . VAL A 1 305 ? 18.080 5.073 2.446 1.00 58.84 305 VAL A O 1
ATOM 2280 N N . PHE A 1 306 ? 16.651 6.660 1.822 1.00 50.44 306 PHE A N 1
ATOM 2281 C CA . PHE A 1 306 ? 16.037 6.782 3.143 1.00 50.44 306 PHE A CA 1
ATOM 2282 C C . PHE A 1 306 ? 15.147 5.586 3.533 1.00 50.44 306 PHE A C 1
ATOM 2284 O O . PHE A 1 306 ? 14.867 5.416 4.717 1.00 50.44 306 PHE A O 1
ATOM 2291 N N . VAL A 1 307 ? 14.738 4.731 2.591 1.00 53.91 307 VAL A N 1
ATOM 2292 C CA . VAL A 1 307 ? 13.823 3.596 2.837 1.00 53.91 307 VAL A CA 1
ATOM 2293 C C . VAL A 1 307 ? 14.492 2.469 3.607 1.00 53.91 307 VAL A C 1
ATOM 2295 O O . VAL A 1 307 ? 13.932 1.976 4.588 1.00 53.91 307 VAL A O 1
ATOM 2298 N N . GLU A 1 308 ? 15.709 2.102 3.205 1.00 55.22 308 GLU A N 1
ATOM 2299 C CA . GLU A 1 308 ? 16.484 1.034 3.848 1.00 55.22 308 GLU A CA 1
ATOM 2300 C C . GLU A 1 308 ? 16.811 1.382 5.307 1.00 55.22 308 GLU A C 1
ATOM 2302 O O . GLU A 1 308 ? 16.834 0.510 6.180 1.00 55.22 308 GLU A O 1
ATOM 2307 N N . VAL A 1 309 ? 16.991 2.678 5.584 1.00 53.88 309 VAL A N 1
ATOM 2308 C CA . VAL A 1 309 ? 17.359 3.198 6.905 1.00 53.88 309 VAL A CA 1
ATOM 2309 C C . VAL A 1 309 ? 16.136 3.428 7.797 1.00 53.88 309 VAL A C 1
ATOM 2311 O O . VAL A 1 309 ? 16.172 3.080 8.977 1.00 53.88 309 VAL A O 1
ATOM 2314 N N . LEU A 1 310 ? 15.050 4.004 7.267 1.00 58.28 310 LEU A N 1
ATOM 2315 C CA . LEU A 1 310 ? 13.887 4.403 8.073 1.00 58.28 310 LEU A CA 1
ATOM 2316 C C . LEU A 1 310 ? 12.838 3.298 8.235 1.00 58.28 310 LEU A C 1
ATOM 2318 O O . LEU A 1 310 ? 12.017 3.392 9.146 1.00 58.28 310 LEU A O 1
ATOM 2322 N N . ARG A 1 311 ? 12.847 2.262 7.379 1.00 69.19 311 ARG A N 1
ATOM 2323 C CA . ARG A 1 311 ? 11.825 1.193 7.354 1.00 69.19 311 ARG A CA 1
ATOM 2324 C C . ARG A 1 311 ? 10.387 1.745 7.351 1.00 69.19 311 ARG A C 1
ATOM 2326 O O . ARG A 1 311 ? 9.480 1.131 7.916 1.00 69.19 311 ARG A O 1
ATOM 2333 N N . ASP A 1 312 ? 10.189 2.906 6.723 1.00 84.38 312 ASP A N 1
ATOM 2334 C CA . ASP A 1 312 ? 8.914 3.628 6.671 1.00 84.38 312 ASP A CA 1
ATOM 2335 C C . ASP A 1 312 ? 7.979 2.989 5.637 1.00 84.38 312 ASP A C 1
ATOM 2337 O O . ASP A 1 312 ? 7.917 3.392 4.475 1.00 84.38 312 ASP A O 1
ATOM 2341 N N . VAL A 1 313 ? 7.306 1.920 6.064 1.00 89.69 313 VAL A N 1
ATOM 2342 C CA . VAL A 1 313 ? 6.434 1.100 5.221 1.00 89.69 313 VAL A CA 1
ATOM 2343 C C . VAL A 1 313 ? 5.090 0.905 5.904 1.00 89.69 313 VAL A C 1
ATOM 2345 O O . VAL A 1 313 ? 5.011 0.523 7.073 1.00 89.69 313 VAL A O 1
ATOM 2348 N N . GLN A 1 314 ? 4.015 1.094 5.145 1.00 94.25 314 GLN A N 1
ATOM 2349 C CA . GLN A 1 314 ? 2.650 0.801 5.567 1.00 94.25 314 GLN A CA 1
ATOM 2350 C C . GLN A 1 314 ? 2.130 -0.422 4.826 1.00 94.25 314 GLN A C 1
ATOM 2352 O O . GLN A 1 314 ? 2.367 -0.571 3.631 1.00 94.25 314 GLN A O 1
ATOM 2357 N N . ARG A 1 315 ? 1.421 -1.303 5.541 1.00 94.19 315 ARG A N 1
ATOM 2358 C CA . ARG A 1 315 ? 0.920 -2.580 5.011 1.00 94.19 315 ARG A CA 1
ATOM 2359 C C . ARG A 1 315 ? -0.581 -2.733 5.202 1.00 94.19 315 ARG A C 1
ATOM 2361 O O . ARG A 1 315 ? -1.116 -2.337 6.245 1.00 94.19 315 ARG A O 1
ATOM 2368 N N . ARG A 1 316 ? -1.252 -3.341 4.225 1.00 91.56 316 ARG A N 1
ATOM 2369 C CA . ARG A 1 316 ? -2.667 -3.728 4.292 1.00 91.56 316 ARG A CA 1
ATOM 2370 C C . ARG A 1 316 ? -2.926 -5.000 3.489 1.00 91.56 316 ARG A C 1
ATOM 2372 O O . ARG A 1 316 ? -2.271 -5.255 2.486 1.00 91.56 316 ARG A O 1
ATOM 2379 N N . VAL A 1 317 ? -3.918 -5.765 3.928 1.00 90.75 317 VAL A N 1
ATOM 2380 C CA . VAL A 1 317 ? -4.445 -6.918 3.187 1.00 90.75 317 VAL A CA 1
ATOM 2381 C C . VAL A 1 317 ? -5.469 -6.390 2.172 1.00 90.75 317 VAL A C 1
ATOM 2383 O O . VAL A 1 317 ? -6.355 -5.633 2.583 1.00 90.75 317 VAL A O 1
ATOM 2386 N N . PRO A 1 318 ? -5.349 -6.702 0.868 1.00 88.56 318 PRO A N 1
ATOM 2387 C CA . PRO A 1 318 ? -6.346 -6.337 -0.127 1.00 88.56 318 PRO A CA 1
ATOM 2388 C C . PRO A 1 318 ? -7.633 -7.177 0.052 1.00 88.56 318 PRO A C 1
ATOM 2390 O O . PRO A 1 318 ? -7.582 -8.249 0.653 1.00 88.56 318 PRO A O 1
ATOM 2393 N N . PRO A 1 319 ? -8.797 -6.723 -0.455 1.00 87.19 319 PRO A N 1
ATOM 2394 C CA . PRO A 1 319 ? -8.977 -5.580 -1.354 1.00 87.19 319 PRO A CA 1
ATOM 2395 C C . PRO A 1 319 ? -8.840 -4.230 -0.645 1.00 87.19 319 PRO A C 1
ATOM 2397 O O . PRO A 1 319 ? -9.207 -4.090 0.518 1.00 87.19 319 PRO A O 1
ATOM 2400 N N . LEU A 1 320 ? -8.333 -3.223 -1.363 1.00 85.50 320 LEU A N 1
ATOM 2401 C CA . LEU A 1 320 ? -8.109 -1.879 -0.822 1.00 85.50 320 LEU A CA 1
ATOM 2402 C C . LEU A 1 320 ? -9.078 -0.865 -1.430 1.00 85.50 320 LEU A C 1
ATOM 2404 O O . LEU A 1 320 ? -9.153 -0.694 -2.655 1.00 85.50 320 LEU A O 1
ATOM 2408 N N . SER A 1 321 ? -9.782 -0.134 -0.566 1.00 85.75 321 SER A N 1
ATOM 2409 C CA . SER A 1 321 ? -10.498 1.069 -0.980 1.00 85.75 321 SER A CA 1
ATOM 2410 C C . SER A 1 321 ? -9.519 2.219 -1.265 1.00 85.75 321 SER A C 1
ATOM 2412 O O . SER A 1 321 ? -8.334 2.167 -0.926 1.00 85.75 321 SER A O 1
ATOM 2414 N N . ALA A 1 322 ? -10.013 3.290 -1.894 1.00 88.88 322 ALA A N 1
ATOM 2415 C CA . ALA A 1 322 ? -9.231 4.518 -2.047 1.00 88.88 322 ALA A CA 1
ATOM 2416 C C . ALA A 1 322 ? -8.841 5.115 -0.688 1.00 88.88 322 ALA A C 1
ATOM 2418 O O . ALA A 1 322 ? -7.728 5.613 -0.540 1.00 88.88 322 ALA A O 1
ATOM 2419 N N . ASP A 1 323 ? -9.715 5.002 0.312 1.00 88.25 323 ASP A N 1
ATOM 2420 C CA . ASP A 1 323 ? -9.458 5.528 1.650 1.00 88.25 323 ASP A CA 1
ATOM 2421 C C . ASP A 1 323 ? -8.424 4.691 2.404 1.00 88.25 323 ASP A C 1
ATOM 2423 O O . ASP A 1 323 ? -7.584 5.263 3.093 1.00 88.25 323 ASP A O 1
ATOM 2427 N N . ASP A 1 324 ? -8.401 3.366 2.213 1.00 88.19 324 ASP A N 1
ATOM 2428 C CA . ASP A 1 324 ? -7.349 2.517 2.786 1.00 88.19 324 ASP A CA 1
ATOM 2429 C C . ASP A 1 324 ? -5.975 2.900 2.226 1.00 88.19 324 ASP A C 1
ATOM 2431 O O . ASP A 1 324 ? -5.028 3.081 2.989 1.00 88.19 324 ASP A O 1
ATOM 2435 N N . ALA A 1 325 ? -5.870 3.087 0.907 1.00 92.88 325 ALA A N 1
ATOM 2436 C CA . ALA A 1 325 ? -4.627 3.512 0.269 1.00 92.88 325 ALA A CA 1
ATOM 2437 C C . ALA A 1 325 ? -4.208 4.934 0.696 1.00 92.88 325 ALA A C 1
ATOM 2439 O O . ALA A 1 325 ? -3.030 5.166 0.967 1.00 92.88 325 ALA A O 1
ATOM 2440 N N . ARG A 1 326 ? -5.150 5.880 0.832 1.00 94.81 326 ARG A N 1
ATOM 2441 C CA . ARG A 1 326 ? -4.857 7.221 1.376 1.00 94.81 326 ARG A CA 1
ATOM 2442 C C . ARG A 1 326 ? -4.388 7.158 2.824 1.00 94.81 326 ARG A C 1
ATOM 2444 O O . ARG A 1 326 ? -3.439 7.851 3.175 1.00 94.81 326 ARG A O 1
ATOM 2451 N N . GLU A 1 327 ? -5.011 6.323 3.654 1.00 92.31 327 GLU A N 1
ATOM 2452 C CA . GLU A 1 327 ? -4.604 6.124 5.046 1.00 92.31 327 GLU A CA 1
ATOM 2453 C C . GLU A 1 327 ? -3.203 5.503 5.129 1.00 92.31 327 GLU A C 1
ATOM 2455 O O . GLU A 1 327 ? -2.403 5.929 5.961 1.00 92.31 327 GLU A O 1
ATOM 2460 N N . MET A 1 328 ? -2.885 4.531 4.264 1.00 94.25 328 MET A N 1
ATOM 2461 C CA . MET A 1 328 ? -1.532 3.980 4.152 1.00 94.25 328 MET A CA 1
ATOM 2462 C C . MET A 1 328 ? -0.524 5.086 3.838 1.00 94.25 328 MET A C 1
ATOM 2464 O O . MET A 1 328 ? 0.456 5.228 4.553 1.00 94.25 328 MET A O 1
ATOM 2468 N N . ILE A 1 329 ? -0.780 5.926 2.836 1.00 94.56 329 ILE A N 1
ATOM 2469 C CA . ILE A 1 329 ? 0.153 7.000 2.471 1.00 94.56 329 ILE A CA 1
ATOM 2470 C C . ILE A 1 329 ? 0.276 8.044 3.593 1.00 94.56 329 ILE A C 1
ATOM 2472 O O . ILE A 1 329 ? 1.381 8.456 3.934 1.00 94.56 329 ILE A O 1
ATOM 2476 N N . ALA A 1 330 ? -0.839 8.446 4.209 1.00 93.12 330 ALA A N 1
ATOM 2477 C CA . ALA A 1 330 ? -0.860 9.455 5.270 1.00 93.12 330 ALA A CA 1
ATOM 2478 C C . ALA A 1 330 ? -0.140 9.011 6.555 1.00 93.12 330 ALA A C 1
ATOM 2480 O O . ALA A 1 330 ? 0.306 9.858 7.327 1.00 93.12 330 ALA A O 1
ATOM 2481 N N . LYS A 1 331 ? -0.033 7.698 6.795 1.00 91.88 331 LYS A N 1
ATOM 2482 C CA . LYS A 1 331 ? 0.656 7.115 7.957 1.00 91.88 331 LYS A CA 1
ATOM 2483 C C . LYS A 1 331 ? 2.156 6.910 7.756 1.00 91.88 331 LYS A C 1
ATOM 2485 O O . LYS A 1 331 ? 2.821 6.477 8.696 1.00 91.88 331 LYS A O 1
ATOM 2490 N N . LEU A 1 332 ? 2.690 7.202 6.571 1.00 91.38 332 LEU A N 1
ATOM 2491 C CA . LEU A 1 332 ? 4.134 7.229 6.363 1.00 91.38 332 LEU A CA 1
ATOM 2492 C C . LEU A 1 332 ? 4.747 8.342 7.220 1.00 91.38 332 LEU A C 1
ATOM 2494 O O . LEU A 1 332 ? 4.255 9.472 7.226 1.00 91.38 332 LEU A O 1
ATOM 2498 N N . ALA A 1 333 ? 5.835 8.044 7.925 1.00 87.50 333 ALA A N 1
ATOM 2499 C CA . ALA A 1 333 ? 6.575 9.033 8.705 1.00 87.50 333 ALA A CA 1
ATOM 2500 C C . ALA A 1 333 ? 7.012 10.222 7.831 1.00 87.50 333 ALA A C 1
ATOM 2502 O O . ALA A 1 333 ? 6.983 11.371 8.273 1.00 87.50 333 ALA A O 1
ATOM 2503 N N . GLY A 1 334 ? 7.356 9.961 6.567 1.00 85.56 334 GLY A N 1
ATOM 2504 C CA . GLY A 1 334 ? 7.704 10.990 5.592 1.00 85.56 334 GLY A CA 1
ATOM 2505 C C . GLY A 1 334 ? 6.538 11.532 4.754 1.00 85.56 334 GLY A C 1
ATOM 2506 O O . GLY A 1 334 ? 6.798 12.219 3.765 1.00 85.56 334 GLY A O 1
ATOM 2507 N N . ALA A 1 335 ? 5.269 11.281 5.107 1.00 88.12 335 ALA A N 1
ATOM 2508 C CA . ALA A 1 335 ? 4.105 11.700 4.310 1.00 88.12 335 ALA A CA 1
ATOM 2509 C C . ALA A 1 335 ? 4.082 13.208 3.995 1.00 88.12 335 ALA A C 1
ATOM 2511 O O . ALA A 1 335 ? 3.651 13.616 2.918 1.00 88.12 335 ALA A O 1
ATOM 2512 N N . ALA A 1 336 ? 4.613 14.049 4.891 1.00 86.12 336 ALA A N 1
ATOM 2513 C CA . ALA A 1 336 ? 4.720 15.494 4.676 1.00 86.12 336 ALA A CA 1
ATOM 2514 C C . ALA A 1 336 ? 5.544 15.863 3.425 1.00 86.12 336 ALA A C 1
ATOM 2516 O O . ALA A 1 336 ? 5.280 16.885 2.792 1.00 86.12 336 ALA A O 1
ATOM 2517 N N . THR A 1 337 ? 6.500 15.017 3.024 1.00 84.94 337 THR A N 1
ATOM 2518 C CA . THR A 1 337 ? 7.309 15.220 1.809 1.00 84.94 337 THR A CA 1
ATOM 2519 C C . THR A 1 337 ? 6.504 15.027 0.523 1.00 84.94 337 THR A C 1
ATOM 2521 O O . THR A 1 337 ? 6.922 15.495 -0.532 1.00 84.94 337 THR A O 1
ATOM 2524 N N . LEU A 1 338 ? 5.331 14.390 0.597 1.00 86.06 338 LEU A N 1
ATOM 2525 C CA . LEU A 1 338 ? 4.416 14.196 -0.529 1.00 86.06 338 LEU A CA 1
ATOM 2526 C C . LEU A 1 338 ? 3.510 15.422 -0.764 1.00 86.06 338 LEU A C 1
ATOM 2528 O O . LEU A 1 338 ? 2.954 15.593 -1.851 1.00 86.06 338 LEU A O 1
ATOM 2532 N N . GLY A 1 339 ? 3.406 16.329 0.209 1.00 83.56 339 GLY A N 1
ATOM 2533 C CA . GLY A 1 339 ? 2.734 17.620 0.049 1.00 83.56 339 GLY A CA 1
ATOM 2534 C C . GLY A 1 339 ? 3.551 18.626 -0.768 1.00 83.56 339 GLY A C 1
ATOM 2535 O O . GLY A 1 339 ? 4.585 18.299 -1.351 1.00 83.56 339 GLY A O 1
ATOM 2536 N N . ALA A 1 340 ? 3.101 19.878 -0.828 1.00 83.38 340 ALA A N 1
ATOM 2537 C CA . ALA A 1 340 ? 3.941 20.961 -1.335 1.00 83.38 340 ALA A CA 1
ATOM 2538 C C . ALA A 1 340 ? 5.029 21.283 -0.298 1.00 83.38 340 ALA A C 1
ATOM 2540 O O . ALA A 1 340 ? 4.725 21.460 0.881 1.00 83.38 340 ALA A O 1
ATOM 2541 N N . PHE A 1 341 ? 6.290 21.379 -0.721 1.00 75.81 341 PHE A N 1
ATOM 2542 C CA . PHE A 1 341 ? 7.388 21.782 0.161 1.00 75.81 341 PHE A CA 1
ATOM 2543 C C . PHE A 1 341 ? 8.425 22.618 -0.594 1.00 75.81 341 PHE A C 1
ATOM 2545 O O . PHE A 1 341 ? 8.358 22.785 -1.814 1.00 75.81 341 PHE A O 1
ATOM 2552 N N . ARG A 1 342 ? 9.399 23.168 0.138 1.00 64.06 342 ARG A N 1
ATOM 2553 C CA . ARG A 1 342 ? 10.494 23.971 -0.422 1.00 64.06 342 ARG A CA 1
ATOM 2554 C C . ARG A 1 342 ? 11.373 23.102 -1.336 1.00 64.06 342 ARG A C 1
ATOM 2556 O O . ARG A 1 342 ? 12.310 22.468 -0.870 1.00 64.06 342 ARG A O 1
ATOM 2563 N N . GLY A 1 343 ? 11.030 23.041 -2.620 1.00 64.69 343 GLY A N 1
ATOM 2564 C CA . GLY A 1 343 ? 11.689 22.172 -3.601 1.00 64.69 343 GLY A CA 1
ATOM 2565 C C . GLY A 1 343 ? 10.771 21.620 -4.694 1.00 64.69 343 GLY A C 1
ATOM 2566 O O . GLY A 1 343 ? 11.280 21.148 -5.703 1.00 64.69 343 GLY A O 1
ATOM 2567 N N . GLY A 1 344 ? 9.442 21.711 -4.551 1.00 74.31 344 GLY A N 1
ATOM 2568 C CA . GLY A 1 344 ? 8.529 21.331 -5.630 1.00 74.31 344 GLY A CA 1
ATOM 2569 C C . GLY A 1 344 ? 7.040 21.312 -5.254 1.00 74.31 344 GLY A C 1
ATOM 2570 O O . GLY A 1 344 ? 6.694 21.358 -4.069 1.00 74.31 344 GLY A O 1
ATOM 2571 N N . PRO A 1 345 ? 6.152 21.256 -6.264 1.00 84.62 345 PRO A N 1
ATOM 2572 C CA . PRO A 1 345 ? 4.707 21.079 -6.081 1.00 84.62 345 PRO A CA 1
ATOM 2573 C C . PRO A 1 345 ? 4.354 19.750 -5.392 1.00 84.62 345 PRO A C 1
ATOM 2575 O O . PRO A 1 345 ? 5.176 18.839 -5.314 1.00 84.62 345 PRO A O 1
ATOM 2578 N N . ALA A 1 346 ? 3.118 19.635 -4.896 1.00 88.81 346 ALA A N 1
ATOM 2579 C CA . ALA A 1 346 ? 2.590 18.373 -4.375 1.00 88.81 346 ALA A CA 1
ATOM 2580 C C . ALA A 1 346 ? 2.543 17.285 -5.465 1.00 88.81 346 ALA A C 1
ATOM 2582 O O . ALA A 1 346 ? 2.437 17.599 -6.653 1.00 88.81 346 ALA A O 1
ATOM 2583 N N . ILE A 1 347 ? 2.614 16.015 -5.055 1.00 91.25 347 ILE A N 1
ATOM 2584 C CA . ILE A 1 347 ? 2.426 14.896 -5.985 1.00 91.25 347 ILE A CA 1
ATOM 2585 C C . ILE A 1 347 ? 0.955 14.731 -6.361 1.00 91.25 347 ILE A C 1
ATOM 2587 O O . ILE A 1 347 ? 0.065 15.144 -5.614 1.00 91.25 347 ILE A O 1
ATOM 2591 N N . ASP A 1 348 ? 0.706 14.027 -7.460 1.00 94.69 348 ASP A N 1
ATOM 2592 C CA . ASP A 1 348 ? -0.596 13.431 -7.728 1.00 94.69 348 ASP A CA 1
ATOM 2593 C C . ASP A 1 348 ? -0.836 12.244 -6.777 1.00 94.69 348 ASP A C 1
ATOM 2595 O O . ASP A 1 348 ? -0.447 11.101 -7.034 1.00 94.69 348 ASP A O 1
ATOM 2599 N N . LEU A 1 349 ? -1.446 12.536 -5.627 1.00 94.62 349 LEU A N 1
ATOM 2600 C CA . LEU A 1 349 ? -1.754 11.536 -4.606 1.00 94.62 349 LEU A CA 1
ATOM 2601 C C . LEU A 1 349 ? -2.745 10.480 -5.116 1.00 94.62 349 LEU A C 1
ATOM 2603 O O . LEU A 1 349 ? -2.623 9.303 -4.771 1.00 94.62 349 LEU A O 1
ATOM 2607 N N . ASP A 1 350 ? -3.713 10.882 -5.938 1.00 95.06 350 ASP A N 1
ATOM 2608 C CA . ASP A 1 350 ? -4.737 9.975 -6.451 1.00 95.06 350 ASP A CA 1
ATOM 2609 C C . ASP A 1 350 ? -4.145 8.972 -7.452 1.00 95.06 350 ASP A C 1
ATOM 2611 O O . ASP A 1 350 ? -4.556 7.806 -7.470 1.00 95.06 350 ASP A O 1
ATOM 2615 N N . ALA A 1 351 ? -3.116 9.363 -8.211 1.00 95.94 351 ALA A N 1
ATOM 2616 C CA . ALA A 1 351 ? -2.365 8.432 -9.047 1.00 95.94 351 ALA A CA 1
ATOM 2617 C C . ALA A 1 351 ? -1.661 7.339 -8.224 1.00 95.94 351 ALA A C 1
ATOM 2619 O O . ALA A 1 351 ? -1.730 6.163 -8.589 1.00 95.94 351 ALA A O 1
ATOM 2620 N N . VAL A 1 352 ? -1.049 7.684 -7.084 1.00 96.44 352 VAL A N 1
ATOM 2621 C CA . VAL A 1 352 ? -0.431 6.692 -6.179 1.00 96.44 352 VAL A CA 1
ATOM 2622 C C . VAL A 1 352 ? -1.485 5.766 -5.580 1.00 96.44 352 VAL A C 1
ATOM 2624 O O . VAL A 1 352 ? -1.318 4.546 -5.593 1.00 96.44 352 VAL A O 1
ATOM 2627 N N . VAL A 1 353 ? -2.602 6.329 -5.111 1.00 96.00 353 VAL A N 1
ATOM 2628 C CA . VAL A 1 353 ? -3.751 5.567 -4.597 1.00 96.00 353 VAL A CA 1
ATOM 2629 C C . VAL A 1 353 ? -4.245 4.557 -5.634 1.00 96.00 353 VAL A C 1
ATOM 2631 O O . VAL A 1 353 ? -4.504 3.400 -5.297 1.00 96.00 353 VAL A O 1
ATOM 2634 N N . ASN A 1 354 ? -4.348 4.960 -6.901 1.00 94.88 354 ASN A N 1
ATOM 2635 C CA . ASN A 1 354 ? -4.753 4.072 -7.986 1.00 94.88 354 ASN A CA 1
ATOM 2636 C C . ASN A 1 354 ? -3.736 2.939 -8.217 1.00 94.88 354 ASN A C 1
ATOM 2638 O O . ASN A 1 354 ? -4.149 1.790 -8.362 1.00 94.88 354 ASN A O 1
ATOM 2642 N N . VAL A 1 355 ? -2.427 3.220 -8.187 1.00 97.25 355 VAL A N 1
ATOM 2643 C CA . VAL A 1 355 ? -1.384 2.183 -8.319 1.00 97.25 355 VAL A CA 1
ATOM 2644 C C . VAL A 1 355 ? -1.438 1.182 -7.162 1.00 97.25 355 VAL A C 1
ATOM 2646 O O . VAL A 1 355 ? -1.478 -0.018 -7.420 1.00 97.25 355 VAL A O 1
ATOM 2649 N N . ILE A 1 356 ? -1.527 1.640 -5.907 1.00 97.31 356 ILE A N 1
ATOM 2650 C CA . ILE A 1 356 ? -1.633 0.762 -4.722 1.00 97.31 356 ILE A CA 1
ATOM 2651 C C . ILE A 1 356 ? -2.826 -0.191 -4.853 1.00 97.31 356 ILE A C 1
ATOM 2653 O O . ILE A 1 356 ? -2.706 -1.394 -4.616 1.00 97.31 356 ILE A O 1
ATOM 2657 N N . ARG A 1 357 ? -3.982 0.329 -5.274 1.00 94.56 357 ARG A N 1
ATOM 2658 C CA . ARG A 1 357 ? -5.190 -0.484 -5.459 1.00 94.56 357 ARG A CA 1
ATOM 2659 C C . ARG A 1 357 ? -5.056 -1.480 -6.606 1.00 94.56 357 ARG A C 1
ATOM 2661 O O . ARG A 1 357 ? -5.507 -2.611 -6.461 1.00 94.56 357 ARG A O 1
ATOM 2668 N N . ARG A 1 358 ? -4.429 -1.089 -7.720 1.00 95.75 358 ARG A N 1
ATOM 2669 C CA . ARG A 1 358 ? -4.181 -1.973 -8.874 1.00 95.75 358 ARG A CA 1
ATOM 2670 C C . ARG A 1 358 ? -3.201 -3.088 -8.536 1.00 95.75 358 ARG A C 1
ATOM 2672 O O . ARG A 1 358 ? -3.454 -4.223 -8.913 1.00 95.75 358 ARG A O 1
ATOM 2679 N N . VAL A 1 359 ? -2.155 -2.796 -7.764 1.00 97.25 359 VAL A N 1
ATOM 2680 C CA . VAL A 1 359 ? -1.238 -3.815 -7.228 1.00 97.25 359 VAL A CA 1
ATOM 2681 C C . VAL A 1 359 ? -1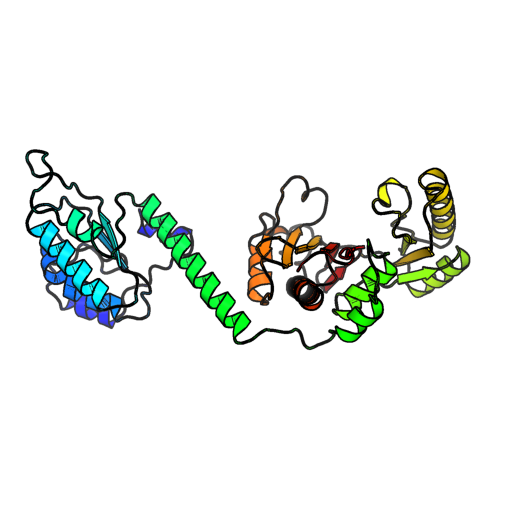.975 -4.769 -6.284 1.00 97.25 359 VAL A C 1
ATOM 2683 O O . VAL A 1 359 ? -1.810 -5.979 -6.396 1.00 97.25 359 VAL A O 1
ATOM 2686 N N . GLY A 1 360 ? -2.847 -4.256 -5.410 1.00 94.38 360 GLY A N 1
ATOM 2687 C CA . GLY A 1 360 ? -3.689 -5.099 -4.556 1.00 94.38 360 GLY A CA 1
ATOM 2688 C C . GLY A 1 360 ? -4.654 -5.994 -5.334 1.00 94.38 360 GLY A C 1
ATOM 2689 O O . GLY A 1 360 ? -4.810 -7.159 -4.984 1.00 94.38 360 GLY A O 1
ATOM 2690 N N . GLN A 1 361 ? -5.266 -5.476 -6.401 1.00 93.06 361 GLN A N 1
ATOM 2691 C CA . GLN A 1 361 ? -6.138 -6.254 -7.284 1.00 93.06 361 GLN A CA 1
ATOM 2692 C C . GLN A 1 361 ? -5.348 -7.319 -8.058 1.00 93.06 361 GLN A C 1
ATOM 2694 O O . GLN A 1 361 ? -5.777 -8.464 -8.092 1.00 93.06 361 GLN A O 1
ATOM 2699 N N . LEU A 1 362 ? -4.173 -6.975 -8.598 1.00 95.62 362 LEU A N 1
ATOM 2700 C CA . LEU A 1 362 ? -3.259 -7.917 -9.256 1.00 95.62 362 LEU A CA 1
ATOM 2701 C C . LEU A 1 362 ? -2.888 -9.070 -8.327 1.00 95.62 362 LEU A C 1
ATOM 2703 O O . LEU A 1 362 ? -2.977 -10.229 -8.719 1.00 95.62 362 LEU A O 1
ATOM 2707 N N . ALA A 1 363 ? -2.511 -8.758 -7.088 1.00 94.56 363 ALA A N 1
ATOM 2708 C CA . ALA A 1 363 ? -2.097 -9.762 -6.120 1.00 94.56 363 ALA A CA 1
ATOM 2709 C C . ALA A 1 363 ? -3.237 -10.706 -5.703 1.00 94.56 363 ALA A C 1
ATOM 2711 O O . ALA A 1 363 ? -2.970 -11.871 -5.434 1.00 94.56 363 ALA A O 1
ATOM 2712 N N . LEU A 1 364 ? -4.484 -10.220 -5.663 1.00 91.44 364 LEU A N 1
ATOM 2713 C CA . LEU A 1 364 ? -5.669 -11.053 -5.425 1.00 91.44 364 LEU A CA 1
ATOM 2714 C C . LEU A 1 364 ? -6.017 -11.908 -6.643 1.00 91.44 364 LEU A C 1
ATOM 2716 O O . LEU A 1 364 ? -6.197 -13.114 -6.525 1.00 91.44 364 LEU A O 1
ATOM 2720 N N . ASP A 1 365 ? -6.106 -11.283 -7.816 1.00 92.38 365 ASP A N 1
ATOM 2721 C CA . ASP A 1 365 ? -6.526 -11.956 -9.042 1.00 92.38 365 ASP A CA 1
ATOM 2722 C C . ASP A 1 365 ? -5.519 -13.012 -9.491 1.00 92.38 365 ASP A C 1
ATOM 2724 O O . ASP A 1 365 ? -5.909 -13.927 -10.199 1.00 92.38 365 ASP A O 1
ATOM 2728 N N . LEU A 1 366 ? -4.245 -12.903 -9.101 1.00 93.88 366 LEU A N 1
ATOM 2729 C CA . LEU A 1 366 ? -3.171 -13.828 -9.471 1.00 93.88 366 LEU A CA 1
ATOM 2730 C C . LEU A 1 366 ? -2.494 -14.467 -8.249 1.00 93.88 366 LEU A C 1
ATOM 2732 O O . LEU A 1 366 ? -1.322 -14.839 -8.326 1.00 93.88 366 LEU A O 1
ATOM 2736 N N . GLU A 1 367 ? -3.191 -14.608 -7.118 1.00 91.25 367 GLU A N 1
ATOM 2737 C CA . GLU A 1 367 ? -2.625 -15.148 -5.865 1.00 91.25 367 GLU A CA 1
ATOM 2738 C C . GLU A 1 367 ? -2.059 -16.580 -5.990 1.00 91.25 367 GLU A C 1
ATOM 2740 O O . GLU A 1 367 ? -1.174 -17.004 -5.234 1.00 91.25 367 GLU A O 1
ATOM 2745 N N . ASP A 1 368 ? -2.566 -17.332 -6.968 1.00 90.62 368 ASP A N 1
ATOM 2746 C CA . ASP A 1 368 ? -2.152 -18.685 -7.332 1.00 90.62 368 ASP A CA 1
ATOM 2747 C C . ASP A 1 368 ? -0.881 -18.708 -8.194 1.00 90.62 368 ASP A C 1
ATOM 2749 O O . ASP A 1 368 ? -0.228 -19.747 -8.315 1.00 90.62 368 ASP A O 1
ATOM 2753 N N . ARG A 1 369 ? -0.484 -17.560 -8.753 1.00 93.31 369 ARG A N 1
ATOM 2754 C CA . ARG A 1 369 ? 0.637 -17.430 -9.696 1.00 93.31 369 ARG A CA 1
ATOM 2755 C C . ARG A 1 369 ? 1.747 -16.515 -9.219 1.00 93.31 369 ARG A C 1
ATOM 2757 O O . ARG A 1 369 ? 2.904 -16.797 -9.511 1.00 93.31 369 ARG A O 1
ATOM 2764 N N . ILE A 1 370 ? 1.422 -15.454 -8.496 1.00 92.56 370 ILE A N 1
ATOM 2765 C CA . ILE A 1 370 ? 2.356 -14.414 -8.070 1.00 92.56 370 ILE A CA 1
ATOM 2766 C C . ILE A 1 370 ? 2.804 -14.692 -6.636 1.00 92.56 370 ILE A C 1
ATOM 2768 O O . ILE A 1 370 ? 1.986 -14.880 -5.738 1.00 92.56 370 ILE A O 1
ATOM 2772 N N . ALA A 1 371 ? 4.117 -14.729 -6.423 1.00 93.00 371 ALA A N 1
ATOM 2773 C CA . ALA A 1 371 ? 4.714 -14.758 -5.092 1.00 93.00 371 ALA A CA 1
ATOM 2774 C C . ALA A 1 371 ? 4.985 -13.331 -4.592 1.00 93.00 371 ALA A C 1
ATOM 2776 O O . ALA A 1 371 ? 4.716 -13.011 -3.431 1.00 93.00 371 ALA A O 1
ATOM 2777 N N . GLU A 1 372 ? 5.484 -12.479 -5.488 1.00 95.12 372 GLU A N 1
ATOM 2778 C CA . GLU A 1 372 ? 5.877 -11.109 -5.185 1.00 95.12 372 GLU A CA 1
ATOM 2779 C C . GLU A 1 372 ? 5.763 -10.215 -6.421 1.00 95.12 372 GLU A C 1
ATOM 2781 O O . GLU A 1 372 ? 6.077 -10.623 -7.539 1.00 95.12 372 GLU A O 1
ATOM 2786 N N . VAL A 1 373 ? 5.324 -8.980 -6.198 1.00 96.81 373 VAL A N 1
ATOM 2787 C CA . VAL A 1 373 ? 5.404 -7.865 -7.142 1.00 96.81 373 VAL A CA 1
ATOM 2788 C C . VAL A 1 373 ? 5.968 -6.684 -6.380 1.00 96.81 373 VAL A C 1
ATOM 2790 O O . VAL A 1 373 ? 5.378 -6.266 -5.391 1.00 96.81 373 VAL A O 1
ATOM 2793 N N . GLU A 1 374 ? 7.052 -6.097 -6.859 1.00 95.88 374 GLU A N 1
ATOM 2794 C CA . GLU A 1 374 ? 7.613 -4.864 -6.320 1.00 95.88 374 GLU A CA 1
ATOM 2795 C C . GLU A 1 374 ? 7.767 -3.853 -7.451 1.00 95.88 374 GLU A C 1
ATOM 2797 O O . GLU A 1 374 ? 8.378 -4.142 -8.474 1.00 95.88 374 GLU A O 1
ATOM 2802 N N . ILE A 1 375 ? 7.209 -2.660 -7.272 1.00 96.31 375 ILE A N 1
ATOM 2803 C CA . ILE A 1 375 ? 7.443 -1.501 -8.128 1.00 96.31 375 ILE A CA 1
ATOM 2804 C C . ILE A 1 375 ? 8.412 -0.589 -7.390 1.00 96.31 375 ILE A C 1
ATOM 2806 O O . ILE A 1 375 ? 8.035 0.048 -6.399 1.00 96.31 375 ILE A O 1
ATOM 2810 N N . ASN A 1 376 ? 9.642 -0.519 -7.890 1.00 92.69 376 ASN A N 1
ATOM 2811 C CA . ASN A 1 376 ? 10.713 0.238 -7.263 1.00 92.69 376 ASN A CA 1
ATOM 2812 C C . ASN A 1 376 ? 11.741 0.722 -8.307 1.00 92.69 376 ASN A C 1
ATOM 2814 O O . ASN A 1 376 ? 12.500 -0.097 -8.817 1.00 92.69 376 ASN A O 1
ATOM 2818 N N . PRO A 1 377 ? 11.796 2.028 -8.629 1.00 92.88 377 PRO A N 1
ATOM 2819 C CA . PRO A 1 377 ? 10.953 3.093 -8.094 1.00 92.88 377 PRO A CA 1
ATOM 2820 C C . PRO A 1 377 ? 9.615 3.238 -8.843 1.00 92.88 377 PRO A C 1
ATOM 2822 O O . PRO A 1 377 ? 9.527 3.141 -10.072 1.00 92.88 377 PRO A O 1
ATOM 2825 N N . LEU A 1 378 ? 8.571 3.591 -8.092 1.00 95.81 378 LEU A N 1
ATOM 2826 C CA . LEU A 1 378 ? 7.411 4.322 -8.596 1.00 95.81 378 LEU A CA 1
ATOM 2827 C C . LEU A 1 378 ? 7.741 5.819 -8.551 1.00 95.81 378 LEU A C 1
ATOM 2829 O O . LEU A 1 378 ? 7.842 6.393 -7.468 1.00 95.81 378 LEU A O 1
ATOM 2833 N N . ILE A 1 379 ? 7.899 6.469 -9.706 1.00 95.25 379 ILE A N 1
ATOM 2834 C CA . ILE A 1 379 ? 8.151 7.915 -9.758 1.00 95.25 379 ILE A CA 1
ATOM 2835 C C . ILE A 1 379 ? 6.825 8.660 -9.832 1.00 95.25 379 ILE A C 1
ATOM 2837 O O . ILE A 1 379 ? 6.043 8.467 -10.763 1.00 95.25 379 ILE A O 1
ATOM 2841 N N . VAL A 1 380 ? 6.594 9.544 -8.866 1.00 94.56 380 VAL A N 1
ATOM 2842 C CA . VAL A 1 380 ? 5.354 10.305 -8.728 1.00 94.56 380 VAL A CA 1
ATOM 2843 C C . VAL A 1 380 ? 5.605 11.787 -8.974 1.00 94.56 380 VAL A C 1
ATOM 2845 O O . VAL A 1 380 ? 6.375 12.439 -8.267 1.00 94.56 380 VAL A O 1
ATOM 2848 N N . THR A 1 381 ? 4.941 12.329 -9.984 1.00 92.81 381 THR A N 1
ATOM 2849 C CA . THR A 1 381 ? 4.976 13.742 -10.364 1.00 92.81 381 THR A CA 1
ATOM 2850 C C . THR A 1 381 ? 3.642 14.408 -9.995 1.00 92.81 381 THR A C 1
ATOM 2852 O O . THR A 1 381 ? 2.707 13.734 -9.560 1.00 92.81 381 THR A O 1
ATOM 2855 N N . PRO A 1 382 ? 3.492 15.729 -10.187 1.00 91.50 382 PRO A N 1
ATOM 2856 C CA . PRO A 1 382 ? 2.197 16.402 -10.030 1.00 91.50 382 PRO A CA 1
ATOM 2857 C C . PRO A 1 382 ? 1.121 15.955 -11.027 1.00 91.50 382 PRO A C 1
ATOM 2859 O O . PRO A 1 382 ? -0.019 16.390 -10.918 1.00 91.50 382 PRO A O 1
ATOM 2862 N N . THR A 1 383 ? 1.489 15.158 -12.034 1.00 91.00 383 THR A N 1
ATOM 2863 C CA . THR 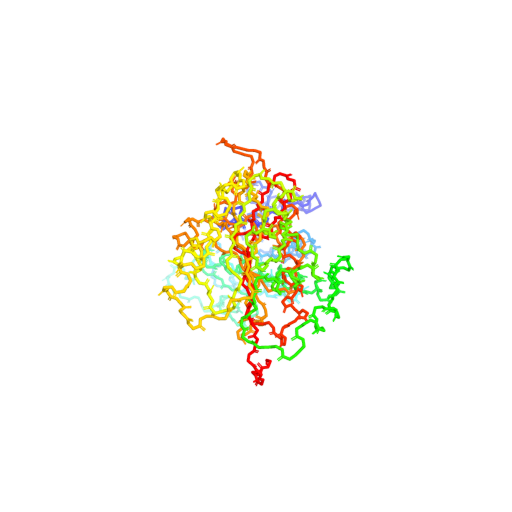A 1 383 ? 0.612 14.757 -13.140 1.00 91.00 383 THR A CA 1
ATOM 2864 C C . THR A 1 383 ? 0.400 13.248 -13.227 1.00 91.00 383 THR A C 1
ATOM 2866 O O . THR A 1 383 ? -0.255 12.787 -14.162 1.00 91.00 383 THR A O 1
ATOM 2869 N N . GLY A 1 384 ? 0.982 12.465 -12.315 1.00 94.94 384 GLY A N 1
ATOM 2870 C CA . GLY A 1 384 ? 0.753 11.028 -12.265 1.00 94.94 384 GLY A CA 1
ATOM 2871 C C . GLY A 1 384 ? 1.835 10.240 -11.534 1.00 94.94 384 GLY A C 1
ATOM 2872 O O . GLY A 1 384 ? 2.781 10.792 -10.976 1.00 94.94 384 GLY A O 1
ATOM 2873 N N . ALA A 1 385 ? 1.697 8.916 -11.579 1.00 96.75 385 ALA A N 1
ATOM 2874 C CA . ALA A 1 385 ? 2.628 7.954 -11.001 1.00 96.75 385 ALA A CA 1
ATOM 2875 C C . ALA A 1 385 ? 3.044 6.937 -12.073 1.00 96.75 385 ALA A C 1
ATOM 2877 O O . ALA A 1 385 ? 2.182 6.317 -12.698 1.00 96.75 385 ALA A O 1
ATOM 2878 N N . ILE A 1 386 ? 4.350 6.779 -12.293 1.00 97.56 386 ILE A N 1
ATOM 2879 C CA . ILE A 1 386 ? 4.928 5.941 -13.348 1.00 97.56 386 ILE A CA 1
ATOM 2880 C C . ILE A 1 386 ? 5.808 4.858 -12.720 1.00 97.56 386 ILE A C 1
ATOM 2882 O O . ILE A 1 386 ? 6.780 5.167 -12.031 1.00 97.56 386 ILE A O 1
ATOM 2886 N N . ALA A 1 387 ? 5.480 3.590 -12.969 1.00 96.94 387 ALA A N 1
ATOM 2887 C CA . ALA A 1 387 ? 6.286 2.443 -12.560 1.00 96.94 387 ALA A CA 1
ATOM 2888 C C . ALA A 1 387 ? 7.495 2.313 -13.499 1.00 96.94 387 ALA A C 1
ATOM 2890 O O . ALA A 1 387 ? 7.356 1.821 -14.620 1.00 96.94 387 ALA A O 1
ATOM 2891 N N . VAL A 1 388 ? 8.660 2.805 -13.069 1.00 93.94 388 VAL A N 1
ATOM 2892 C CA . VAL A 1 388 ? 9.869 2.862 -13.913 1.00 93.94 388 VAL A CA 1
ATOM 2893 C C . VAL A 1 388 ? 10.579 1.515 -13.967 1.00 93.94 388 VAL A C 1
ATOM 2895 O O . VAL A 1 388 ? 11.084 1.116 -15.023 1.00 93.94 388 VAL A O 1
ATOM 2898 N N . ASP A 1 389 ? 10.565 0.796 -12.850 1.00 91.75 389 ASP A N 1
ATOM 2899 C CA . ASP A 1 389 ? 11.068 -0.565 -12.762 1.00 91.75 389 ASP A CA 1
ATOM 2900 C C . ASP A 1 389 ? 10.148 -1.418 -11.892 1.00 91.75 389 ASP A C 1
ATOM 2902 O O . ASP A 1 389 ? 9.392 -0.903 -11.058 1.00 91.75 389 ASP A O 1
ATOM 2906 N N . ALA A 1 390 ? 10.170 -2.722 -12.145 1.00 93.50 390 ALA A N 1
ATOM 2907 C CA . ALA A 1 390 ? 9.410 -3.675 -11.366 1.00 93.50 390 ALA A CA 1
ATOM 2908 C C . ALA A 1 390 ? 10.072 -5.049 -11.363 1.00 93.50 390 ALA A C 1
ATOM 2910 O O . ALA A 1 390 ? 10.590 -5.495 -12.386 1.00 93.50 390 ALA A O 1
ATOM 2911 N N . VAL A 1 391 ? 9.968 -5.730 -10.229 1.00 93.12 391 VAL A N 1
ATOM 2912 C CA . VAL A 1 391 ? 10.340 -7.131 -10.058 1.00 93.12 391 VAL A CA 1
ATOM 2913 C C . VAL A 1 391 ? 9.065 -7.925 -9.825 1.00 93.12 391 VAL A C 1
ATOM 2915 O O . VAL A 1 391 ? 8.216 -7.532 -9.025 1.00 93.12 391 VAL A O 1
ATOM 2918 N N . VAL A 1 392 ? 8.910 -9.034 -10.545 1.00 95.44 392 VAL A N 1
ATOM 2919 C CA . VAL A 1 392 ? 7.770 -9.940 -10.385 1.00 95.44 392 VAL A CA 1
ATOM 2920 C C . VAL A 1 392 ? 8.283 -11.364 -10.267 1.00 95.44 392 VAL A C 1
ATOM 2922 O O . VAL A 1 392 ? 8.835 -11.907 -11.225 1.00 95.44 392 VAL A O 1
ATOM 2925 N N . ALA A 1 393 ? 8.075 -11.970 -9.103 1.00 94.56 393 ALA A N 1
ATOM 2926 C CA . ALA A 1 393 ? 8.389 -13.367 -8.853 1.00 94.56 393 ALA A CA 1
ATOM 2927 C C . ALA A 1 393 ? 7.113 -14.213 -8.903 1.00 94.56 393 ALA A C 1
ATOM 2929 O O . ALA A 1 393 ? 6.105 -13.910 -8.256 1.00 94.56 393 ALA A O 1
ATOM 2930 N N . LEU A 1 394 ? 7.166 -15.298 -9.668 1.00 94.06 394 LEU A N 1
ATOM 2931 C CA . LEU A 1 394 ? 6.099 -16.278 -9.803 1.00 94.06 394 LEU A CA 1
ATOM 2932 C C . LEU A 1 394 ? 6.276 -17.418 -8.804 1.00 94.06 394 LEU A C 1
ATOM 2934 O O . LEU A 1 394 ? 7.383 -17.775 -8.397 1.00 94.06 394 LEU A O 1
ATOM 2938 N N . ARG A 1 395 ? 5.161 -18.044 -8.447 1.00 88.31 395 ARG A N 1
ATOM 2939 C CA . ARG A 1 395 ? 5.135 -19.224 -7.590 1.00 88.31 395 ARG A CA 1
ATOM 2940 C C . ARG A 1 395 ? 5.782 -20.416 -8.293 1.00 88.31 395 ARG A C 1
ATOM 2942 O O . ARG A 1 395 ? 5.609 -20.636 -9.496 1.00 88.31 395 ARG A O 1
ATOM 2949 N N . ALA A 1 396 ? 6.490 -21.220 -7.506 1.00 78.06 396 ALA A N 1
ATOM 2950 C CA . ALA A 1 396 ? 6.925 -22.542 -7.933 1.00 78.06 396 ALA A CA 1
ATOM 2951 C C . ALA A 1 396 ? 5.698 -23.435 -8.184 1.00 78.06 396 ALA A C 1
ATOM 2953 O O . ALA A 1 396 ? 4.725 -23.389 -7.421 1.00 78.06 396 ALA A O 1
ATOM 2954 N N . SER A 1 397 ? 5.736 -24.249 -9.240 1.00 60.47 397 SER A N 1
ATOM 2955 C CA . SER A 1 397 ? 4.666 -25.200 -9.558 1.00 60.47 397 SER A CA 1
ATOM 2956 C C . SER A 1 397 ? 4.410 -26.119 -8.354 1.00 60.47 397 SER A C 1
ATOM 2958 O O . SER A 1 397 ? 5.337 -26.734 -7.831 1.00 60.47 397 SER A O 1
ATOM 2960 N N . GLY A 1 398 ? 3.156 -26.213 -7.901 1.00 56.16 398 GLY A N 1
ATOM 2961 C CA . GLY A 1 398 ? 2.753 -27.109 -6.806 1.00 56.16 398 GLY A CA 1
ATOM 2962 C C . GLY A 1 398 ? 2.908 -26.562 -5.380 1.00 56.16 398 GLY A C 1
ATOM 2963 O O . GLY A 1 398 ? 2.658 -27.302 -4.430 1.00 56.16 398 GLY A O 1
ATOM 2964 N N . ALA A 1 399 ? 3.277 -25.290 -5.190 1.00 52.50 399 ALA A N 1
ATOM 2965 C CA . ALA A 1 399 ? 3.241 -24.672 -3.862 1.00 52.50 399 ALA A CA 1
ATOM 2966 C C . ALA A 1 399 ? 1.780 -24.537 -3.371 1.00 52.50 399 ALA A C 1
ATOM 2968 O O . ALA A 1 399 ? 0.986 -23.914 -4.085 1.00 52.50 399 ALA A O 1
ATOM 2969 N N . PRO A 1 400 ? 1.406 -25.063 -2.185 1.00 50.88 400 PRO A N 1
ATOM 2970 C CA . PRO A 1 400 ? 0.026 -25.018 -1.699 1.00 50.88 400 PRO A CA 1
ATOM 2971 C C . PRO A 1 400 ? -0.472 -23.577 -1.549 1.00 50.88 400 PRO A C 1
ATOM 2973 O O . PRO A 1 400 ? 0.290 -22.689 -1.151 1.00 50.88 400 PRO A O 1
ATOM 2976 N N . ALA A 1 401 ? -1.736 -23.348 -1.921 1.00 49.59 401 ALA A N 1
ATOM 2977 C CA . ALA A 1 401 ? -2.442 -22.100 -1.646 1.00 49.59 401 ALA A CA 1
ATOM 2978 C C . ALA A 1 401 ? -2.499 -21.879 -0.134 1.00 49.59 401 ALA A C 1
ATOM 2980 O O . ALA A 1 401 ? -2.949 -22.785 0.594 1.00 49.59 401 ALA A O 1
#

Solvent-accessible surface area (backbone atoms only — not comparable to full-atom values): 22003 Å² total; per-residue (Å²): 107,60,70,60,54,32,60,75,76,75,45,83,68,67,70,64,48,75,66,57,47,50,52,56,65,70,38,72,75,77,29,56,48,86,72,94,42,54,77,71,49,60,37,82,75,29,58,83,47,43,57,64,56,50,51,60,47,73,73,34,84,87,48,70,62,48,77,51,72,38,67,59,74,47,44,35,69,62,23,35,48,49,33,48,42,52,51,59,52,43,76,74,49,90,51,54,48,32,38,37,50,60,24,49,54,44,42,99,87,69,43,77,39,92,44,45,17,65,57,56,34,70,76,45,92,49,52,73,29,64,47,63,68,61,42,49,54,52,52,50,51,52,52,52,48,51,54,49,51,53,47,53,49,48,42,69,76,52,65,78,68,72,78,76,60,53,36,66,69,60,38,52,62,72,46,64,90,65,58,49,54,49,30,57,68,56,35,48,52,46,40,45,28,44,55,44,50,56,61,60,67,46,83,26,85,47,53,70,52,37,45,57,46,42,69,73,66,41,70,41,25,27,42,30,63,34,31,57,73,52,86,62,32,74,84,44,44,26,50,45,73,77,30,70,47,66,69,56,41,45,55,46,49,54,50,23,55,53,30,34,53,71,75,41,69,86,48,66,68,80,31,37,35,40,30,45,58,84,74,93,48,48,48,22,29,42,32,30,38,62,41,94,86,71,40,47,35,31,37,41,29,61,35,66,82,60,34,84,76,64,66,46,65,34,75,46,61,55,83,51,52,66,64,53,39,47,50,41,50,65,68,32,85,64,36,70,75,51,38,67,51,101,87,48,74,36,43,29,61,66,40,47,29,51,43,53,35,34,49,27,48,50,39,61,78,33,54,90,46,47,42,33,39,37,27,58,43,26,37,28,25,68,87,32,42,31,40,72,34,56,50,33,33,32,35,61,91,86,66,82,132

Sequence (401 aa):
MLADKCGIDGLSLPPLSPDTAQRLAKGDLFLVVGDLGNPLDIRGQGSEHLPELLDLFIRDDRYHLLVVALGLPCTGERATHIARDVIDVAGKTDKPLIVLWMGSRLDPEGRPSEHDGFRMLEQSRVPIFSAPDTCYRALRALVEYGRFRRRAASVAANPVRLGTGIDEPGARAMLGEAHGTLDEVDARRLLACYGIPGPREALVADADAAVRAAAQIGYPVVVKAVSADLPHKSETGAVKLGIADERSLREACARIVESVGRHSPDARVRGLLVQQMIGGGREMVVAATRDAQFGPVVSCGLGGVFVEVLRDVQRRVPPLSADDAREMIAKLAGAATLGAFRGGPAIDLDAVVNVIRRVGQLALDLEDRIAEVEINPLIVTPTGAIAVDAVVALRASGAPA